Protein AF-0000000084498234 (afdb_homodimer)

Organism: NCBI:txid312540

InterPro domains:
  IPR001347 SIS domain [PF01380] (196-301)
  IPR001347 SIS domain [PS51464] (30-165)
  IPR001347 SIS domain [PS51464] (192-325)
  IPR035466 GlmS/AgaS, SIS domain 1 [cd05008] (46-161)
  IPR035490 GlmS/FrlB, SIS domain 2 [cd05009] (189-332)
  IPR046348 SIS domain superfamily [SSF53697] (14-330)

Nearest PDB structures (foldseek):
  2df8-assembly1_B  TM=8.958E-01  e=2.084E-19  Pyrococcus horikoshii OT3
  2cb0-assembly1_A  TM=8.891E-01  e=2.198E-19  Pyrococcus furiosus
  1j5x-assembly1_A  TM=8.408E-01  e=1.096E-17  Thermotoga maritima
  3knz-assembly2_C  TM=7.719E-01  e=2.445E-15  Salmonella enterica subsp. enterica serovar Typhimurium
  3knz-assembly3_F  TM=7.643E-01  e=2.082E-14  Salmonella enterica subsp. enterica serovar Typhimurium

Foldseek 3Di:
DDLDFFDDDQAPPFLLLVLLLCLLVLQVLLCVLLVPDDLVLFWPPEEEEEDFLLLLLLLLLQVLCVVDPHHYYRDYLQCLLPPDDAGQGEYEYEDAALQAQSSLNSQLVNVVRYQYEYEYQDPPASNCVRHPYYGHRVPHRQFPLCQSVSLSSNLSSNSSNCVSRVHDPPSVVLSVLLNVCSVVQQVLLLVVLLVLQLAQAEEEEDADLQLSVRQNLQSLLCLQAVHNYYRDYLVVCVVPVVVPFALNYEYEYEDLLPDCPSVVVVLVVCVVRNYFYEYENDDHPHYDYGPADPSSSSCNSNVNSNSSSNSNSNSNSNSHNSRRSCCVPVVVVVVVCVVQPNSND/DDLDFFDDDQAPPFLLLVLLLCLLVLQVLLCVLLVPDDLVQFWPPEEEEEDFLLLLLLLLLQVLCVVDDHHYYRDYLQCLLPPVDAGQGEYEYEDAALQAQSSLNSQLVNVVRYQYEYEYQDPPASNCVRHPYYGHRVPHRQFPLCQSVSLSSNLSSNSSNCVSRVHDPPSVVLSVLLNVCSVVLQVLLLVVLLVQQLAQAEEEEDADLQLSVRQNLQSLLCLQAVHRYYRDYLVVCVVPVVVPFALNYEYEYEDLLPDCPSVVVVQVVCVVRNYFYEYENDDHPHYDDGPADPSSSSCNSNVNSNSSSNSNSNSNSNSHNSRRSCVVPVVVVVVVCVVQPPSND

Solvent-accessible surface area (backbone atoms only — not comparable to full-atom values): 34703 Å² total; per-residue (Å²): 98,69,91,64,81,63,87,89,61,93,52,89,75,44,50,49,54,54,27,48,73,40,31,58,59,29,41,51,45,28,49,59,50,56,74,68,51,74,69,84,73,64,37,75,42,35,35,36,31,5,56,44,60,44,29,36,16,38,44,50,26,33,50,56,48,74,84,45,101,64,63,64,49,78,40,46,15,60,43,42,60,74,60,61,66,86,58,72,14,20,37,39,37,37,28,67,63,17,26,34,44,52,42,48,54,23,46,53,58,41,44,79,51,17,53,25,36,23,38,23,29,45,81,95,27,58,36,59,73,57,32,81,40,63,48,65,35,85,47,65,49,74,14,74,70,38,64,25,41,29,55,28,45,15,51,48,30,28,56,53,42,29,60,74,71,72,52,83,87,50,65,71,59,51,50,51,52,44,49,50,42,57,66,64,32,49,63,64,32,46,57,53,30,72,72,51,82,71,52,61,38,34,41,21,26,2,51,66,62,25,31,55,43,13,38,49,43,14,35,45,28,13,32,19,54,45,34,61,35,45,42,39,46,49,69,48,42,77,47,31,52,65,51,56,58,30,68,39,20,37,39,36,38,47,48,78,68,74,81,53,63,68,60,46,39,51,44,59,24,29,57,60,45,46,29,44,31,39,14,35,40,54,80,36,83,37,64,46,78,69,95,66,59,93,56,51,46,66,29,35,70,52,60,46,52,50,44,54,47,32,24,51,37,42,6,54,76,66,74,38,65,37,40,50,51,53,45,86,40,66,44,51,36,52,25,46,42,57,71,29,40,92,75,27,29,107,66,90,64,81,62,84,88,61,91,51,89,75,43,49,49,55,54,27,49,73,40,30,58,59,29,42,52,44,29,50,59,49,58,73,67,51,73,69,85,74,64,37,76,42,35,33,38,30,4,56,44,59,44,30,37,17,37,44,50,26,32,50,58,49,74,82,47,101,63,62,64,46,77,41,47,15,60,44,41,62,74,61,62,66,88,59,72,12,20,38,40,37,37,27,67,61,16,25,33,43,53,40,48,53,24,46,53,58,41,44,79,53,17,53,26,35,23,38,23,31,43,80,95,28,58,36,61,74,58,32,80,40,63,46,65,34,86,47,67,50,73,14,73,70,39,64,26,40,29,54,26,45,16,51,47,29,29,55,53,43,28,58,74,70,70,49,83,87,50,66,70,59,52,49,52,52,43,46,49,42,58,66,63,33,47,63,65,31,44,58,52,30,71,74,51,81,69,53,60,39,34,41,20,25,4,49,67,60,26,32,55,44,13,39,49,43,15,34,45,28,12,31,20,52,45,36,61,37,43,42,40,46,50,70,49,43,78,46,30,52,65,52,56,59,30,66,38,20,37,39,36,39,46,47,79,70,74,82,53,63,68,58,46,38,52,44,60,24,29,57,58,45,46,29,43,30,40,13,36,41,54,80,35,83,39,65,46,78,72,94,66,58,92,53,54,42,66,28,33,68,53,60,45,51,48,45,52,47,32,24,50,35,40,5,54,75,66,73,37,64,37,39,50,52,53,44,87,39,66,44,52,37,53,25,46,41,58,71,29,40,93,75,27,33

Structure (mmCIF, N/CA/C/O backbone):
data_AF-0000000084498234-model_v1
#
loop_
_entity.id
_entity.type
_entity.pdbx_description
1 polymer 'Glucosamine 6-phosphate synthase'
#
loop_
_atom_site.group_PDB
_atom_site.id
_atom_site.type_symbol
_atom_site.label_atom_id
_atom_site.label_alt_id
_atom_site.label_comp_id
_atom_site.label_asym_id
_atom_site.label_entity_id
_atom_site.label_seq_id
_atom_site.pdbx_PDB_ins_code
_atom_site.Cartn_x
_atom_site.Cartn_y
_atom_site.Cartn_z
_atom_site.occupancy
_atom_site.B_iso_or_equiv
_atom_site.auth_seq_id
_atom_site.auth_comp_id
_atom_site.auth_asym_id
_atom_site.auth_atom_id
_atom_site.pdbx_PDB_model_num
ATOM 1 N N . MET A 1 1 ? 12.984 17.656 0.35 1 56.62 1 MET A N 1
ATOM 2 C CA . MET A 1 1 ? 12.672 18.141 1.689 1 56.62 1 MET A CA 1
ATOM 3 C C . MET A 1 1 ? 13.125 19.594 1.858 1 56.62 1 MET A C 1
ATOM 5 O O . MET A 1 1 ? 12.898 20.422 0.98 1 56.62 1 MET A O 1
ATOM 9 N N . THR A 1 2 ? 13.93 20.031 2.857 1 65.75 2 THR A N 1
ATOM 10 C CA . THR A 1 2 ? 14.148 21.453 3.074 1 65.75 2 THR A CA 1
ATOM 11 C C . THR A 1 2 ? 15.594 21.828 2.77 1 65.75 2 THR A C 1
ATOM 13 O O . THR A 1 2 ? 16.5 21 2.896 1 65.75 2 THR A O 1
ATOM 16 N N . ASP A 1 3 ? 15.695 22.969 2.135 1 71.38 3 ASP A N 1
ATOM 17 C CA . ASP A 1 3 ? 17.016 23.578 1.988 1 71.38 3 ASP A CA 1
ATOM 18 C C . ASP A 1 3 ? 17.578 24.016 3.34 1 71.38 3 ASP A C 1
ATOM 20 O O . ASP A 1 3 ? 18.781 24.172 3.5 1 71.38 3 ASP A O 1
ATOM 24 N N . GLU A 1 4 ? 16.656 24.156 4.258 1 75.19 4 GLU A N 1
ATOM 25 C CA . GLU A 1 4 ? 17.031 24.562 5.602 1 75.19 4 GLU A CA 1
ATOM 26 C C . GLU A 1 4 ? 16.531 23.578 6.648 1 75.19 4 GLU A C 1
ATOM 28 O O . GLU A 1 4 ? 15.328 23.312 6.73 1 75.19 4 GLU A O 1
ATOM 33 N N . ILE A 1 5 ? 17.562 23.031 7.434 1 80.5 5 ILE A N 1
ATOM 34 C CA . ILE A 1 5 ? 17.219 22.109 8.516 1 80.5 5 ILE A CA 1
ATOM 35 C C . ILE A 1 5 ? 16.734 22.906 9.727 1 80.5 5 ILE A C 1
ATOM 37 O O . ILE A 1 5 ? 17.391 23.844 10.164 1 80.5 5 ILE A O 1
ATOM 41 N N . PRO A 1 6 ? 15.617 22.562 10.211 1 85.56 6 PRO A N 1
ATOM 42 C CA . PRO A 1 6 ? 15.109 23.25 11.406 1 85.56 6 PRO A CA 1
ATOM 43 C C . PRO A 1 6 ? 16.031 23.094 12.609 1 85.56 6 PRO A C 1
ATOM 45 O O . PRO A 1 6 ? 16.828 22.156 12.672 1 85.56 6 PRO A O 1
ATOM 48 N N . GLU A 1 7 ? 15.828 24.078 13.539 1 86.94 7 GLU A N 1
ATOM 49 C CA . GLU A 1 7 ? 16.531 23.953 14.812 1 86.94 7 GLU A CA 1
ATOM 50 C C . GLU A 1 7 ? 16.156 22.656 15.523 1 86.94 7 GLU A C 1
ATOM 52 O O . GLU A 1 7 ? 15 22.25 15.5 1 86.94 7 GLU A O 1
ATOM 57 N N . LYS A 1 8 ? 17.219 21.953 16.109 1 89.19 8 LYS A N 1
ATOM 58 C CA . LYS A 1 8 ? 16.984 20.672 16.781 1 89.19 8 LYS A CA 1
ATOM 59 C C . LYS A 1 8 ? 16.516 20.891 18.219 1 89.19 8 LYS A C 1
ATOM 61 O O . LYS A 1 8 ? 17.266 21.406 19.047 1 89.19 8 LYS A O 1
ATOM 66 N N . ARG A 1 9 ? 15.211 20.531 18.469 1 93.62 9 ARG A N 1
ATOM 67 C CA . ARG A 1 9 ? 14.703 20.469 19.828 1 93.62 9 ARG A CA 1
ATOM 68 C C . ARG A 1 9 ? 14.953 19.078 20.438 1 93.62 9 ARG A C 1
ATOM 70 O O . ARG A 1 9 ? 14.867 18.078 19.734 1 93.62 9 ARG A O 1
ATOM 77 N N . ASN A 1 10 ? 15.156 19.094 21.844 1 92.06 10 ASN A N 1
ATOM 78 C CA . ASN A 1 10 ? 15.609 17.844 22.438 1 92.06 10 ASN A CA 1
ATOM 79 C C . ASN A 1 10 ? 14.484 17.141 23.203 1 92.06 10 ASN A C 1
ATOM 81 O O . ASN A 1 10 ? 14.633 15.992 23.609 1 92.06 10 ASN A O 1
ATOM 85 N N . LYS A 1 11 ? 13.453 17.922 23.359 1 93.19 11 LYS A N 1
ATOM 86 C CA . LYS A 1 11 ? 12.328 17.328 24.078 1 93.19 11 LYS A CA 1
ATOM 87 C C . LYS A 1 11 ? 11.008 17.969 23.641 1 93.19 11 LYS A C 1
ATOM 89 O O . LYS A 1 11 ? 11 19 22.969 1 93.19 11 LYS A O 1
ATOM 94 N N . HIS A 1 12 ? 9.93 17.234 23.969 1 94.81 12 HIS A N 1
ATOM 95 C CA . HIS A 1 12 ? 8.594 17.781 23.781 1 94.81 12 HIS A CA 1
ATOM 96 C C . HIS A 1 12 ? 8.43 19.125 24.5 1 94.81 12 HIS A C 1
ATOM 98 O O . HIS A 1 12 ? 8.875 19.266 25.641 1 94.81 12 HIS A O 1
ATOM 104 N N . PRO A 1 13 ? 7.844 19.938 23.656 1 97.56 13 PRO A N 1
ATOM 105 C CA . PRO A 1 13 ? 7.195 19.844 22.344 1 97.56 13 PRO A CA 1
ATOM 106 C C . PRO A 1 13 ? 8.164 20.125 21.188 1 97.56 13 PRO A C 1
ATOM 108 O O . PRO A 1 13 ? 9.008 21.016 21.281 1 97.56 13 PRO A O 1
ATOM 111 N N . TYR A 1 14 ? 8.086 19.312 20.234 1 98 14 TYR A N 1
ATOM 112 C CA . TYR A 1 14 ? 8.805 19.516 18.984 1 98 14 TYR A CA 1
ATOM 113 C C . TYR A 1 14 ? 8.008 20.391 18.031 1 98 14 TYR A C 1
ATOM 115 O O . TYR A 1 14 ? 6.863 20.75 18.312 1 98 14 TYR A O 1
ATOM 123 N N . PHE A 1 15 ? 8.617 20.844 16.906 1 97.69 15 PHE A N 1
ATOM 124 C CA . PHE A 1 15 ? 7.953 21.703 15.93 1 97.69 15 PHE A CA 1
ATOM 125 C C . PHE A 1 15 ? 6.715 21 15.359 1 97.69 15 PHE A C 1
ATOM 127 O O . PHE A 1 15 ? 5.707 21.656 15.086 1 97.69 15 PHE A O 1
ATOM 134 N N . MET A 1 16 ? 6.785 19.688 15.195 1 98.31 16 MET A N 1
ATOM 135 C CA . MET A 1 16 ? 5.641 18.953 14.664 1 98.31 16 MET A CA 1
ATOM 136 C C . MET A 1 16 ? 4.406 19.172 15.539 1 98.31 16 MET A C 1
ATOM 138 O O . MET A 1 16 ? 3.305 19.375 15.031 1 98.31 16 MET A O 1
ATOM 142 N N . TYR A 1 17 ? 4.621 19.109 16.875 1 98.56 17 TYR A N 1
ATOM 143 C CA . TYR A 1 17 ? 3.543 19.375 17.828 1 98.56 17 TYR A CA 1
ATOM 144 C C . TYR A 1 17 ? 2.992 20.781 17.656 1 98.56 17 TYR A C 1
ATOM 146 O O . TYR A 1 17 ? 1.778 20.984 17.547 1 98.56 17 TYR A O 1
ATOM 154 N N . ASP A 1 18 ? 3.904 21.766 17.562 1 98.44 18 ASP A N 1
ATOM 155 C CA . ASP A 1 18 ? 3.508 23.156 17.375 1 98.44 18 ASP A CA 1
ATOM 156 C C . ASP A 1 18 ? 2.717 23.328 16.078 1 98.44 18 ASP A C 1
ATOM 158 O O . ASP A 1 18 ? 1.764 24.109 16.031 1 98.44 18 ASP A O 1
ATOM 162 N N . MET A 1 19 ? 3.154 22.594 15 1 98.5 19 MET A N 1
ATOM 163 C CA . MET A 1 19 ? 2.484 22.703 13.703 1 98.5 19 MET A CA 1
ATOM 164 C C . MET A 1 19 ? 1.09 22.094 13.766 1 98.5 19 MET A C 1
ATOM 166 O O . MET A 1 19 ? 0.147 22.625 13.18 1 98.5 19 MET A O 1
ATOM 170 N N . ILE A 1 20 ? 0.886 20.969 14.523 1 98.81 20 ILE A N 1
ATOM 171 C CA . ILE A 1 20 ? -0.436 20.375 14.695 1 98.81 20 ILE A CA 1
ATOM 172 C C . ILE A 1 20 ? -1.35 21.359 15.43 1 98.81 20 ILE A C 1
ATOM 174 O O . ILE A 1 20 ? -2.48 21.594 15 1 98.81 20 ILE A O 1
ATOM 178 N N . LYS A 1 21 ? -0.853 21.984 16.453 1 98.69 21 LYS A N 1
ATOM 179 C CA . LYS A 1 21 ? -1.632 22.938 17.25 1 98.69 21 LYS A CA 1
ATOM 180 C C . LYS A 1 21 ? -1.962 24.188 16.422 1 98.69 21 LYS A C 1
ATOM 182 O O . LYS A 1 21 ? -2.965 24.859 16.688 1 98.69 21 LYS A O 1
ATOM 187 N N . ASP A 1 22 ? -1.121 24.5 15.383 1 98.75 22 ASP A N 1
ATOM 188 C CA . ASP A 1 22 ? -1.254 25.719 14.578 1 98.75 22 ASP A CA 1
ATOM 189 C C . ASP A 1 22 ? -2.125 25.469 13.352 1 98.75 22 ASP A C 1
ATOM 191 O O . ASP A 1 22 ? -2.277 26.344 12.5 1 98.75 22 ASP A O 1
ATOM 195 N N . ILE A 1 23 ? -2.734 24.25 13.227 1 98.88 23 ILE A N 1
ATOM 196 C CA . ILE A 1 23 ? -3.572 23.875 12.094 1 98.88 23 ILE A CA 1
ATOM 197 C C . ILE A 1 23 ? -4.699 24.891 11.93 1 98.88 23 ILE A C 1
ATOM 199 O O . ILE A 1 23 ? -4.977 25.359 10.82 1 98.88 23 ILE A O 1
ATOM 203 N N . PRO A 1 24 ? -5.371 25.391 13.008 1 98.75 24 PRO A N 1
ATOM 204 C CA . PRO A 1 24 ? -6.441 26.375 12.836 1 98.75 24 PRO A CA 1
ATOM 205 C C . PRO A 1 24 ? -5.969 27.641 12.141 1 98.75 24 PRO A C 1
ATOM 207 O O . PRO A 1 24 ? -6.652 28.156 11.25 1 98.75 24 PRO A O 1
ATOM 210 N N . ASN A 1 25 ? -4.754 28.094 12.477 1 98.56 25 ASN A N 1
ATOM 211 C CA . ASN A 1 25 ? -4.211 29.297 11.852 1 98.56 25 ASN A CA 1
ATOM 212 C C . ASN A 1 25 ? -3.906 29.062 10.375 1 98.56 25 ASN A C 1
ATOM 214 O O . ASN A 1 25 ? -4.172 29.922 9.531 1 98.56 25 ASN A O 1
ATOM 218 N N . GLY A 1 26 ? -3.268 27.906 10.055 1 98.69 26 GLY A N 1
ATOM 219 C CA . GLY A 1 26 ? -3.023 27.547 8.664 1 98.69 26 GLY A CA 1
ATOM 220 C C . GLY A 1 26 ? -4.289 27.516 7.828 1 98.69 26 GLY A C 1
ATOM 221 O O . GLY A 1 26 ? -4.316 28.031 6.711 1 98.69 26 GLY A O 1
ATOM 222 N N . LEU A 1 27 ? -5.355 26.953 8.414 1 98.88 27 LEU A N 1
ATOM 223 C CA . LEU A 1 27 ? -6.629 26.844 7.715 1 98.88 27 LEU A CA 1
ATOM 224 C C . LEU A 1 27 ? -7.25 28.219 7.48 1 98.88 27 LEU A C 1
ATOM 226 O O . LEU A 1 27 ? -7.844 28.453 6.426 1 98.88 27 LEU A O 1
ATOM 230 N N . ASN A 1 28 ? -7.133 29.125 8.484 1 98.44 28 ASN A N 1
ATOM 231 C CA . ASN A 1 28 ? -7.617 30.484 8.305 1 98.44 28 ASN A CA 1
ATOM 232 C C . ASN A 1 28 ? -6.914 31.188 7.145 1 98.44 28 ASN A C 1
ATOM 234 O O . ASN A 1 28 ? -7.559 31.844 6.328 1 98.44 28 ASN A O 1
ATOM 238 N N . GLU A 1 29 ? -5.578 31.031 7.035 1 98.56 29 GLU A N 1
ATOM 239 C CA . GLU A 1 29 ? -4.805 31.609 5.934 1 98.56 29 GLU A CA 1
ATOM 240 C C . GLU A 1 29 ? -5.219 31 4.598 1 98.56 29 GLU A C 1
ATOM 242 O O . GLU A 1 29 ? -5.316 31.703 3.59 1 98.56 29 GLU A O 1
ATOM 247 N N . THR A 1 30 ? -5.523 29.641 4.621 1 98.88 30 THR A N 1
ATOM 248 C CA . THR A 1 30 ? -5.938 28.938 3.414 1 98.88 30 THR A CA 1
ATOM 249 C C . THR A 1 30 ? -7.27 29.469 2.904 1 98.88 30 THR A C 1
ATOM 251 O O . THR A 1 30 ? -7.418 29.766 1.714 1 98.88 30 THR A O 1
ATOM 254 N N . VAL A 1 31 ? -8.203 29.656 3.826 1 98.69 31 VAL A N 1
ATOM 255 C CA . VAL A 1 31 ? -9.523 30.156 3.465 1 98.69 31 VAL A CA 1
ATOM 256 C C . VAL A 1 31 ? -9.398 31.562 2.871 1 98.69 31 VAL A C 1
ATOM 258 O O . VAL A 1 31 ? -10.008 31.859 1.84 1 98.69 31 VAL A O 1
ATOM 261 N N . ARG A 1 32 ? -8.602 32.375 3.5 1 98.31 32 ARG A N 1
ATOM 262 C CA . ARG A 1 32 ? -8.398 33.75 3.033 1 98.31 32 ARG A CA 1
ATOM 263 C C . ARG A 1 32 ? -7.879 33.75 1.6 1 98.31 32 ARG A C 1
ATOM 265 O O . ARG A 1 32 ? -8.383 34.5 0.759 1 98.31 32 ARG A O 1
ATOM 272 N N . GLU A 1 33 ? -6.848 32.938 1.256 1 98.38 33 GLU A N 1
ATOM 273 C CA . GLU A 1 33 ? -6.246 32.906 -0.074 1 98.38 33 GLU A CA 1
ATOM 274 C C . GLU A 1 33 ? -7.191 32.281 -1.095 1 98.38 33 GLU A C 1
ATOM 276 O O . GLU A 1 33 ? -7.312 32.781 -2.219 1 98.38 33 GLU A O 1
ATOM 281 N N . MET A 1 34 ? -7.984 31.219 -0.673 1 98.62 34 MET A N 1
ATOM 282 C CA . MET A 1 34 ? -8.797 30.469 -1.625 1 98.62 34 MET A CA 1
ATOM 283 C C . MET A 1 34 ? -10.094 31.203 -1.931 1 98.62 34 MET A C 1
ATOM 285 O O . MET A 1 34 ? -10.672 31.031 -3.008 1 98.62 34 MET A O 1
ATOM 289 N N . GLU A 1 35 ? -10.562 32.031 -1.004 1 97.69 35 GLU A N 1
ATOM 290 C CA . GLU A 1 35 ? -11.766 32.812 -1.263 1 97.69 35 GLU A CA 1
ATOM 291 C C . GLU A 1 35 ? -11.484 33.938 -2.262 1 97.69 35 GLU A C 1
ATOM 293 O O . GLU A 1 35 ? -12.406 34.469 -2.898 1 97.69 35 GLU A O 1
ATOM 298 N N . LYS A 1 36 ? -10.188 34.312 -2.438 1 96.56 36 LYS A N 1
ATOM 299 C CA . LYS A 1 36 ? -9.789 35.344 -3.385 1 96.56 36 LYS A CA 1
ATOM 300 C C . LYS A 1 36 ? -9.453 34.75 -4.746 1 96.56 36 LYS A C 1
ATOM 302 O O . LYS A 1 36 ? -9.344 35.469 -5.738 1 96.56 36 LYS A O 1
ATOM 307 N N . PHE A 1 37 ? -9.289 33.438 -4.797 1 97.56 37 PHE A N 1
ATOM 308 C CA . PHE A 1 37 ? -8.859 32.75 -6.004 1 97.56 37 PHE A CA 1
ATOM 309 C C . PHE A 1 37 ? -9.922 32.844 -7.09 1 97.56 37 PHE A C 1
ATOM 311 O O . PHE A 1 37 ? -11.117 32.719 -6.809 1 97.56 37 PHE A O 1
ATOM 318 N N . ASP A 1 38 ? -9.508 33.188 -8.406 1 97.31 38 ASP A N 1
ATOM 319 C CA . ASP A 1 38 ? -10.414 33.188 -9.547 1 97.31 38 ASP A CA 1
ATOM 320 C C . ASP A 1 38 ? -10.617 31.781 -10.102 1 97.31 38 ASP A C 1
ATOM 322 O O . ASP A 1 38 ? -9.773 31.266 -10.844 1 97.31 38 ASP A O 1
ATOM 326 N N . TYR A 1 39 ? -11.766 31.141 -9.781 1 98 39 TYR A N 1
ATOM 327 C CA . TYR A 1 39 ? -12.023 29.75 -10.125 1 98 39 TYR A CA 1
ATOM 328 C C . TYR A 1 39 ? -12.453 29.625 -11.586 1 98 39 TYR A C 1
ATOM 330 O O . TYR A 1 39 ? -12.531 28.516 -12.125 1 98 39 TYR A O 1
ATOM 338 N N . ASP A 1 40 ? -12.703 30.766 -12.32 1 96.62 40 ASP A N 1
ATOM 339 C CA . ASP A 1 40 ? -13.078 30.734 -13.727 1 96.62 40 ASP A CA 1
ATOM 340 C C . ASP A 1 40 ? -11.93 30.203 -14.586 1 96.62 40 ASP A C 1
ATOM 342 O O . ASP A 1 40 ? -12.148 29.75 -15.711 1 96.62 40 ASP A O 1
ATOM 346 N N . ILE A 1 41 ? -10.719 30.203 -14.023 1 95.5 41 ILE A N 1
ATOM 347 C CA . ILE A 1 41 ? -9.539 29.797 -14.781 1 95.5 41 ILE A CA 1
ATOM 348 C C . ILE A 1 41 ? -9.453 28.266 -14.828 1 95.5 41 ILE A C 1
ATOM 350 O O . ILE A 1 41 ? -8.68 27.703 -15.609 1 95.5 41 ILE A O 1
ATOM 354 N N . ILE A 1 42 ? -10.203 27.594 -13.922 1 97 42 ILE A N 1
ATOM 355 C CA . ILE A 1 42 ? -10.141 26.141 -13.844 1 97 42 ILE A CA 1
ATOM 356 C C . ILE A 1 42 ? -10.945 25.516 -14.984 1 97 42 ILE A C 1
ATOM 358 O O . ILE A 1 42 ? -12.148 25.75 -15.094 1 97 42 ILE A O 1
ATOM 362 N N . LYS A 1 43 ? -10.281 24.812 -15.812 1 95.5 43 LYS A N 1
ATOM 363 C CA . LYS A 1 43 ? -10.898 24.203 -16.984 1 95.5 43 LYS A CA 1
ATOM 364 C C . LYS A 1 43 ? -10.742 22.688 -16.953 1 95.5 43 LYS A C 1
ATOM 366 O O . LYS A 1 43 ? -9.773 22.172 -16.375 1 95.5 43 LYS A O 1
ATOM 371 N N . SER A 1 44 ? -11.703 22 -17.594 1 96.69 44 SER A N 1
ATOM 372 C CA . SER A 1 44 ? -11.656 20.547 -17.766 1 96.69 44 SER A CA 1
ATOM 373 C C . SER A 1 44 ? -10.672 20.141 -18.859 1 96.69 44 SER A C 1
ATOM 375 O O . SER A 1 44 ? -10.578 20.812 -19.891 1 96.69 44 SER A O 1
ATOM 377 N N . PRO A 1 45 ? -9.992 19.078 -18.625 1 97.06 45 PRO A N 1
ATOM 378 C CA . PRO A 1 45 ? -9.938 18.234 -17.422 1 97.06 45 PRO A CA 1
ATOM 379 C C . PRO A 1 45 ? -9.109 18.859 -16.297 1 97.06 45 PRO A C 1
ATOM 381 O O . PRO A 1 45 ? -8.266 19.719 -16.547 1 97.06 45 PRO A O 1
ATOM 384 N N . LEU A 1 46 ? -9.438 18.531 -15.094 1 98.38 46 LEU A N 1
ATOM 385 C CA . LEU A 1 46 ? -8.727 19 -13.906 1 98.38 46 LEU A CA 1
ATOM 386 C C . LEU A 1 46 ? -7.785 17.906 -13.391 1 98.38 46 LEU A C 1
ATOM 388 O O . LEU A 1 46 ? -8.219 16.781 -13.117 1 98.38 46 LEU A O 1
ATOM 392 N N . VAL A 1 47 ? -6.473 18.234 -13.312 1 98.38 47 VAL A N 1
ATOM 393 C CA . VAL A 1 47 ? -5.477 17.281 -12.812 1 98.38 47 VAL A CA 1
ATOM 394 C C . VAL A 1 47 ? -4.781 17.875 -11.586 1 98.38 47 VAL A C 1
ATOM 396 O O . VAL A 1 47 ? -4.32 19.016 -11.609 1 98.38 47 VAL A O 1
ATOM 399 N N . PHE A 1 48 ? -4.809 17.188 -10.516 1 98.62 48 PHE A N 1
ATOM 400 C CA . PHE A 1 48 ? -3.988 17.5 -9.352 1 98.62 48 PHE A CA 1
ATOM 401 C C . PHE A 1 48 ? -2.693 16.703 -9.375 1 98.62 48 PHE A C 1
ATOM 403 O O . PHE A 1 48 ? -2.693 15.516 -9.727 1 98.62 48 PHE A O 1
ATOM 410 N N . THR A 1 49 ? -1.564 17.391 -8.992 1 98.5 49 THR A N 1
ATOM 411 C CA . THR A 1 49 ? -0.301 16.656 -8.977 1 98.5 49 THR A CA 1
ATOM 412 C C . THR A 1 49 ? 0.583 17.125 -7.828 1 98.5 49 THR A C 1
ATOM 414 O O . THR A 1 49 ? 0.492 18.281 -7.398 1 98.5 49 THR A O 1
ATOM 417 N N . GLY A 1 50 ? 1.411 16.344 -7.367 1 97.75 50 GLY A N 1
ATOM 418 C CA . GLY A 1 50 ? 2.35 16.516 -6.27 1 97.75 50 GLY A CA 1
ATOM 419 C C . GLY A 1 50 ? 3.023 15.219 -5.852 1 97.75 50 GLY A C 1
ATOM 420 O O . GLY A 1 50 ? 2.898 14.195 -6.531 1 97.75 50 GLY A O 1
ATOM 421 N N . ASN A 1 51 ? 3.754 15.289 -4.758 1 95.88 51 ASN A N 1
ATOM 422 C CA . ASN A 1 51 ? 4.422 14.117 -4.203 1 95.88 51 ASN A CA 1
ATOM 423 C C . ASN A 1 51 ? 4.199 14 -2.699 1 95.88 51 ASN A C 1
ATOM 425 O O . ASN A 1 51 ? 4.02 15.016 -2.016 1 95.88 51 ASN A O 1
ATOM 429 N N . GLY A 1 52 ? 4.258 12.781 -2.184 1 96.19 52 GLY A N 1
ATOM 430 C CA . GLY A 1 52 ? 4.172 12.57 -0.747 1 96.19 52 GLY A CA 1
ATOM 431 C C . GLY A 1 52 ? 2.924 13.18 -0.132 1 96.19 52 GLY A C 1
ATOM 432 O O . GLY A 1 52 ? 1.81 12.922 -0.593 1 96.19 52 GLY A O 1
ATOM 433 N N . THR A 1 53 ? 3.174 13.992 0.899 1 97.56 53 THR A N 1
ATOM 434 C CA . THR A 1 53 ? 2.092 14.609 1.657 1 97.56 53 THR A CA 1
ATOM 435 C C . THR A 1 53 ? 1.266 15.531 0.766 1 97.56 53 THR A C 1
ATOM 437 O O . THR A 1 53 ? 0.042 15.609 0.903 1 97.56 53 THR A O 1
ATOM 440 N N . ALA A 1 54 ? 1.925 16.25 -0.206 1 98.12 54 ALA A N 1
ATOM 441 C CA . ALA A 1 54 ? 1.203 17.109 -1.139 1 98.12 54 ALA A CA 1
ATOM 442 C C . ALA A 1 54 ? 0.241 16.297 -2.002 1 98.12 54 ALA A C 1
ATOM 444 O O . ALA A 1 54 ? -0.931 16.656 -2.143 1 98.12 54 ALA A O 1
ATOM 445 N N . TYR A 1 55 ? 0.729 15.156 -2.523 1 98.56 55 TYR A N 1
ATOM 446 C CA . TYR A 1 55 ? -0.1 14.281 -3.338 1 98.56 55 TYR A CA 1
ATOM 447 C C . TYR A 1 55 ? -1.264 13.719 -2.525 1 98.56 55 TYR A C 1
ATOM 449 O O . TYR A 1 55 ? -2.41 13.742 -2.98 1 98.56 55 TYR A O 1
ATOM 457 N N . HIS A 1 56 ? -1.018 13.281 -1.286 1 98.75 56 HIS A N 1
ATOM 458 C CA . HIS A 1 56 ? -2.064 12.711 -0.443 1 98.75 56 HIS A CA 1
ATOM 459 C C . HIS A 1 56 ? -3.113 13.758 -0.086 1 98.75 56 HIS A C 1
ATOM 461 O O . HIS A 1 56 ? -4.305 13.453 -0.024 1 98.75 56 HIS A O 1
ATOM 467 N N . SER A 1 57 ? -2.68 15.016 0.144 1 98.88 57 SER A N 1
ATOM 468 C CA . SER A 1 57 ? -3.617 16.078 0.486 1 98.88 57 SER A CA 1
ATOM 469 C C . SER A 1 57 ? -4.5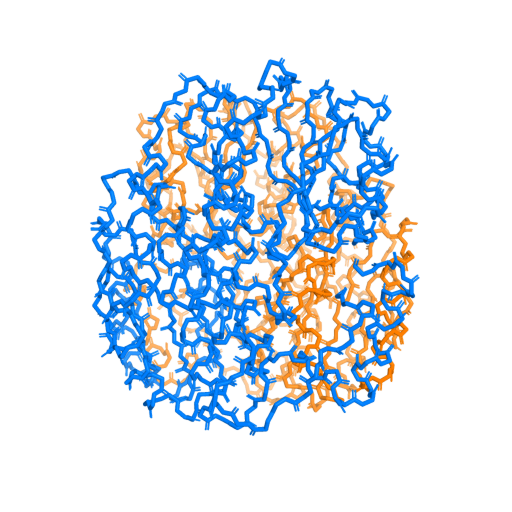59 16.391 -0.675 1 98.88 57 SER A C 1
ATOM 471 O O . SER A 1 57 ? -5.758 16.594 -0.472 1 98.88 57 SER A O 1
ATOM 473 N N . GLU A 1 58 ? -3.986 16.391 -1.927 1 98.81 58 GLU A N 1
ATOM 474 C CA . GLU A 1 58 ? -4.797 16.625 -3.121 1 98.81 58 GLU A CA 1
ATOM 475 C C . GLU A 1 58 ? -5.805 15.492 -3.322 1 98.81 58 GLU A C 1
ATOM 477 O O . GLU A 1 58 ? -6.957 15.734 -3.674 1 98.81 58 GLU A O 1
ATOM 482 N N . TYR A 1 59 ? -5.32 14.227 -3.031 1 98.81 59 TYR A N 1
ATOM 483 C CA . TYR A 1 59 ? -6.164 13.047 -3.162 1 98.81 59 TYR A CA 1
ATOM 484 C C . TYR A 1 59 ? -7.336 13.102 -2.189 1 98.81 59 TYR A C 1
ATOM 486 O O . TYR A 1 59 ? -8.5 13.039 -2.602 1 98.81 59 TYR A O 1
ATOM 494 N N . ILE A 1 60 ? -7.094 13.398 -0.961 1 98.81 60 ILE A N 1
ATOM 495 C CA . ILE A 1 60 ? -8.094 13.422 0.101 1 98.81 60 ILE A CA 1
ATOM 496 C C . ILE A 1 60 ? -9.016 14.625 -0.087 1 98.81 60 ILE A C 1
ATOM 498 O O . ILE A 1 60 ? -10.227 14.523 0.125 1 98.81 60 ILE A O 1
ATOM 502 N N . GLY A 1 61 ? -8.5 15.75 -0.583 1 98.81 61 GLY A N 1
ATOM 503 C CA . GLY A 1 61 ? -9.273 16.969 -0.736 1 98.81 61 GLY A CA 1
ATOM 504 C C . GLY A 1 61 ? -10.203 16.938 -1.933 1 98.81 61 GLY A C 1
ATOM 505 O O . GLY A 1 61 ? -11.219 17.641 -1.954 1 98.81 61 GLY A O 1
ATOM 506 N N . SER A 1 62 ? -9.906 16.078 -2.938 1 98.75 62 SER A N 1
ATOM 507 C CA . SER A 1 62 ? -10.656 16.188 -4.188 1 98.75 62 SER A CA 1
ATOM 508 C C . SER A 1 62 ? -11.492 14.953 -4.449 1 98.75 62 SER A C 1
ATOM 510 O O . SER A 1 62 ? -12.375 14.961 -5.316 1 98.75 62 SER A O 1
ATOM 512 N N . GLN A 1 63 ? -11.336 13.883 -3.637 1 98 63 GLN A N 1
ATOM 513 C CA . GLN A 1 63 ? -11.859 12.57 -3.988 1 98 63 GLN A CA 1
ATOM 514 C C . GLN A 1 63 ? -13.383 12.562 -3.979 1 98 63 GLN A C 1
ATOM 516 O O . GLN A 1 63 ? -14.008 11.656 -4.531 1 98 63 GLN A O 1
ATOM 521 N N . PHE A 1 64 ? -14.086 13.547 -3.316 1 97.69 64 PHE A N 1
ATOM 522 C CA . PHE A 1 64 ? -15.547 13.594 -3.381 1 97.69 64 PHE A CA 1
ATOM 523 C C . PHE A 1 64 ? -16.016 13.789 -4.816 1 97.69 64 PHE A C 1
ATOM 525 O O . PHE A 1 64 ? -17.188 13.547 -5.133 1 97.69 64 PHE A O 1
ATOM 532 N N . LEU A 1 65 ? -15.109 14.258 -5.738 1 97.62 65 LEU A N 1
ATOM 533 C CA . LEU A 1 65 ? -15.43 14.422 -7.152 1 97.62 65 LEU A CA 1
ATOM 534 C C . LEU A 1 65 ? -15.711 13.07 -7.801 1 97.62 65 LEU A C 1
ATOM 536 O O . LEU A 1 65 ? -16.344 13.008 -8.859 1 97.62 65 LEU A O 1
ATOM 540 N N . ASN A 1 66 ? -15.227 11.906 -7.203 1 93.12 66 ASN A N 1
ATOM 541 C CA . ASN A 1 66 ? -15.414 10.57 -7.77 1 93.12 66 ASN A CA 1
ATOM 542 C C . ASN A 1 66 ? -16.891 10.219 -7.898 1 93.12 66 ASN A C 1
ATOM 544 O O . ASN A 1 66 ? -17.266 9.375 -8.711 1 93.12 66 ASN A O 1
ATOM 548 N N . LYS A 1 67 ? -17.766 10.852 -7.098 1 91.75 67 LYS A N 1
ATOM 549 C CA . LYS A 1 67 ? -19.203 10.562 -7.105 1 91.75 67 LYS A CA 1
ATOM 550 C C . LYS A 1 67 ? -19.906 11.328 -8.211 1 91.75 67 LYS A C 1
ATOM 552 O O . LYS A 1 67 ? -21.109 11.133 -8.445 1 91.75 67 LYS A O 1
ATOM 557 N N . LEU A 1 68 ? -19.125 12.211 -8.859 1 93.88 68 LEU A N 1
ATOM 558 C CA . LEU A 1 68 ? -19.703 13.102 -9.852 1 93.88 68 LEU A CA 1
ATOM 559 C C . LEU A 1 68 ? -19.188 12.781 -11.25 1 93.88 68 LEU A C 1
ATOM 561 O O . LEU A 1 68 ? -18.188 12.086 -11.398 1 93.88 68 LEU A O 1
ATOM 565 N N . ASP A 1 69 ? -19.953 13.125 -12.234 1 91.5 69 ASP A N 1
ATOM 566 C CA . ASP A 1 69 ? -19.547 12.938 -13.617 1 91.5 69 ASP A CA 1
ATOM 567 C C . ASP A 1 69 ? -18.688 14.102 -14.109 1 91.5 69 ASP A C 1
ATOM 569 O O . ASP A 1 69 ? -19.109 14.891 -14.953 1 91.5 69 ASP A O 1
ATOM 573 N N . VAL A 1 70 ? -17.484 14.25 -13.508 1 96.06 70 VAL A N 1
ATOM 574 C CA . VAL A 1 70 ? -16.531 15.289 -13.906 1 96.06 70 VAL A CA 1
ATOM 575 C C . VAL A 1 70 ? -15.188 14.656 -14.266 1 96.06 70 VAL A C 1
ATOM 577 O O . VAL A 1 70 ? -14.82 13.617 -13.719 1 96.06 70 VAL A O 1
ATOM 580 N N . ASN A 1 71 ? -14.5 15.289 -15.234 1 95.81 71 ASN A N 1
ATOM 581 C CA . ASN A 1 71 ? -13.211 14.797 -15.711 1 95.81 71 ASN A CA 1
ATOM 582 C C . ASN A 1 71 ? -12.062 15.328 -14.859 1 95.81 71 ASN A C 1
ATOM 584 O O . ASN A 1 71 ? -11.602 16.453 -15.07 1 95.81 71 ASN A O 1
ATOM 588 N N . TYR A 1 72 ? -11.656 14.555 -13.914 1 97 72 TYR A N 1
ATOM 589 C CA . TYR A 1 72 ? -10.531 14.953 -13.07 1 97 72 TYR A CA 1
ATOM 590 C C . TYR A 1 72 ? -9.656 13.758 -12.727 1 97 72 TYR A C 1
ATOM 592 O O . TYR A 1 72 ? -10.094 12.609 -12.82 1 97 72 TYR A O 1
ATOM 600 N N . ARG A 1 73 ? -8.414 14.039 -12.469 1 97.12 73 ARG A N 1
ATOM 601 C CA . ARG A 1 73 ? -7.461 13.023 -12.039 1 97.12 73 ARG A CA 1
ATOM 602 C C . ARG A 1 73 ? -6.527 13.57 -10.961 1 97.12 73 ARG A C 1
ATOM 604 O O . ARG A 1 73 ? -6.305 14.773 -10.883 1 97.12 73 ARG A O 1
ATOM 611 N N . VAL A 1 74 ? -6.133 12.719 -10.07 1 98.12 74 VAL A N 1
ATOM 612 C CA . VAL A 1 74 ? -5.035 12.984 -9.148 1 98.12 74 VAL A CA 1
ATOM 613 C C . VAL A 1 74 ? -3.859 12.07 -9.461 1 98.12 74 VAL A C 1
ATOM 615 O O . VAL A 1 74 ? -3.969 10.844 -9.336 1 98.12 74 VAL A O 1
ATOM 618 N N . ILE A 1 75 ? -2.703 12.695 -9.977 1 97.5 75 ILE A N 1
ATOM 619 C CA . ILE A 1 75 ? -1.579 11.922 -10.484 1 97.5 75 ILE A CA 1
ATOM 620 C C . ILE A 1 75 ? -0.288 12.375 -9.805 1 97.5 75 ILE A C 1
ATOM 622 O O . ILE A 1 75 ? -0.014 13.57 -9.711 1 97.5 75 ILE A O 1
ATOM 626 N N . GLN A 1 76 ? 0.47 11.406 -9.258 1 97.81 76 GLN A N 1
ATOM 627 C CA . GLN A 1 76 ? 1.79 11.758 -8.742 1 97.81 76 GLN A CA 1
ATOM 628 C C . GLN A 1 76 ? 2.645 12.414 -9.82 1 97.81 76 GLN A C 1
ATOM 630 O O . GLN A 1 76 ? 2.592 12.023 -10.984 1 97.81 76 GLN A O 1
ATOM 635 N N . ALA A 1 77 ? 3.527 13.367 -9.391 1 97.25 77 ALA A N 1
ATOM 636 C CA . ALA A 1 77 ? 4.219 14.258 -10.32 1 97.25 77 ALA A CA 1
ATOM 637 C C . ALA A 1 77 ? 5.098 13.477 -11.281 1 97.25 77 ALA A C 1
ATOM 639 O O . ALA A 1 77 ? 5.129 13.766 -12.484 1 97.25 77 ALA A O 1
ATOM 640 N N . TYR A 1 78 ? 5.797 12.469 -10.75 1 95.94 78 TYR A N 1
ATOM 641 C CA . TYR A 1 78 ? 6.676 11.664 -11.594 1 95.94 78 TYR A CA 1
ATOM 642 C C . TYR A 1 78 ? 5.875 10.875 -12.617 1 95.94 78 TYR A C 1
ATOM 644 O O . TYR A 1 78 ? 6.285 10.742 -13.773 1 95.94 78 TYR A O 1
ATOM 652 N N . GLU A 1 79 ? 4.676 10.32 -12.258 1 96.44 79 GLU A N 1
ATOM 653 C CA . GLU A 1 79 ? 3.785 9.602 -13.164 1 96.44 79 GLU A CA 1
ATOM 654 C C . GLU A 1 79 ? 3.197 10.531 -14.219 1 96.44 79 GLU A C 1
ATOM 656 O O . GLU A 1 79 ? 3.045 10.148 -15.375 1 96.44 79 GLU A O 1
ATOM 661 N N . LEU A 1 80 ? 2.857 11.805 -13.82 1 96.62 80 LEU A N 1
ATOM 662 C CA . LEU A 1 80 ? 2.295 12.781 -14.742 1 96.62 80 LEU A CA 1
ATOM 663 C C . LEU A 1 80 ? 3.293 13.125 -15.836 1 96.62 80 LEU A C 1
ATOM 665 O O . LEU A 1 80 ? 2.932 13.188 -17.016 1 96.62 80 LEU A O 1
ATOM 669 N N . LEU A 1 81 ? 4.531 13.305 -15.438 1 95.12 81 LEU A N 1
ATOM 670 C CA . LEU A 1 81 ? 5.586 13.695 -16.359 1 95.12 81 LEU A CA 1
ATOM 671 C C . LEU A 1 81 ? 5.906 12.57 -17.344 1 95.12 81 LEU A C 1
ATOM 673 O O . LEU A 1 81 ? 6.105 12.812 -18.531 1 95.12 81 LEU A O 1
ATOM 677 N N . ASN A 1 82 ? 5.805 11.305 -16.781 1 93.62 82 ASN A N 1
ATOM 678 C CA . ASN A 1 82 ? 6.477 10.258 -17.547 1 93.62 82 ASN A CA 1
ATOM 679 C C . ASN A 1 82 ? 5.477 9.273 -18.156 1 93.62 82 ASN A C 1
ATOM 681 O O . ASN A 1 82 ? 5.793 8.578 -19.125 1 93.62 82 ASN A O 1
ATOM 685 N N . TYR A 1 83 ? 4.203 9.25 -17.594 1 91.69 83 TYR A N 1
ATOM 686 C CA . TYR A 1 83 ? 3.391 8.094 -17.984 1 91.69 83 TYR A CA 1
ATOM 687 C C . TYR A 1 83 ? 1.946 8.508 -18.234 1 91.69 83 TYR A C 1
ATOM 689 O O . TYR A 1 83 ? 1.13 7.695 -18.672 1 91.69 83 TYR A O 1
ATOM 697 N N . SER A 1 84 ? 1.396 9.648 -17.875 1 85.69 84 SER A N 1
ATOM 698 C CA . SER A 1 84 ? -0.025 9.984 -17.891 1 85.69 84 SER A CA 1
ATOM 699 C C . SER A 1 84 ? -0.441 10.617 -19.203 1 85.69 84 SER A C 1
ATOM 701 O O . SER A 1 84 ? -1.634 10.719 -19.5 1 85.69 84 SER A O 1
ATOM 703 N N . GLY A 1 85 ? 0.357 10.906 -20.062 1 80.44 85 GLY A N 1
ATOM 704 C CA . GLY A 1 85 ? -0.01 11.656 -21.266 1 80.44 85 GLY A CA 1
ATOM 705 C C . GLY A 1 85 ? -0.275 13.125 -20.984 1 80.44 85 GLY A C 1
ATOM 706 O O . GLY A 1 85 ? -0.029 13.609 -19.875 1 80.44 85 GLY A O 1
ATOM 707 N N . LEU A 1 86 ? -0.871 13.75 -21.984 1 77.5 86 LEU A N 1
ATOM 708 C CA . LEU A 1 86 ? -1.06 15.195 -21.906 1 77.5 86 LEU A CA 1
ATOM 709 C C . LEU A 1 86 ? -2.439 15.539 -21.359 1 77.5 86 LEU A C 1
ATOM 711 O O . LEU A 1 86 ? -3.387 14.766 -21.516 1 77.5 86 LEU A O 1
ATOM 715 N N . SER A 1 87 ? -2.48 16.484 -20.5 1 83.62 87 SER A N 1
ATOM 716 C CA . SER A 1 87 ? -3.736 17.094 -20.078 1 83.62 87 SER A CA 1
ATOM 717 C C . SER A 1 87 ? -3.893 18.5 -20.672 1 83.62 87 SER A C 1
ATOM 719 O O . SER A 1 87 ? -2.93 19.266 -20.734 1 83.62 87 SER A O 1
ATOM 721 N N . LYS A 1 88 ? -5.141 18.875 -21.375 1 88.56 88 LYS A N 1
ATOM 722 C CA . LYS A 1 88 ? -5.355 20.172 -22.031 1 88.56 88 LYS A CA 1
ATOM 723 C C . LYS A 1 88 ? -6.188 21.094 -21.156 1 88.56 88 LYS A C 1
ATOM 725 O O . LYS A 1 88 ? -6.457 22.234 -21.531 1 88.56 88 LYS A O 1
ATOM 730 N N . GLY A 1 89 ? -6.484 20.781 -19.875 1 96.44 89 GLY A N 1
ATOM 731 C CA . GLY A 1 89 ? -7.289 21.609 -18.984 1 96.44 89 GLY A CA 1
ATOM 732 C C . GLY A 1 89 ? -6.469 22.344 -17.953 1 96.44 89 GLY A C 1
ATOM 733 O O . GLY A 1 89 ? -5.633 23.188 -18.297 1 96.44 89 GLY A O 1
ATOM 734 N N . THR A 1 90 ? -6.668 22.062 -16.828 1 98.44 90 THR A N 1
ATOM 735 C CA . THR A 1 90 ? -5.949 22.719 -15.742 1 98.44 90 THR A CA 1
ATOM 736 C C . THR A 1 90 ? -5.184 21.703 -14.906 1 98.44 90 THR A C 1
ATOM 738 O O . THR A 1 90 ? -5.711 20.641 -14.586 1 98.44 90 THR A O 1
ATOM 741 N N . VAL A 1 91 ? -3.928 22.016 -14.617 1 98.62 91 VAL A N 1
ATOM 742 C CA . VAL A 1 91 ? -3.096 21.188 -13.75 1 98.62 91 VAL A CA 1
ATOM 743 C C . VAL A 1 91 ? -2.738 21.953 -12.484 1 98.62 91 VAL A C 1
ATOM 745 O O . VAL A 1 91 ? -2.148 23.031 -12.547 1 98.62 91 VAL A O 1
ATOM 748 N N . ILE A 1 92 ? -3.129 21.469 -11.375 1 98.75 92 ILE A N 1
ATOM 749 C CA . ILE A 1 92 ? -2.826 22.031 -10.07 1 98.75 92 ILE A CA 1
ATOM 750 C C . ILE A 1 92 ? -1.662 21.266 -9.43 1 98.75 92 ILE A C 1
ATOM 752 O O . ILE A 1 92 ? -1.766 20.078 -9.164 1 98.75 92 ILE A O 1
ATOM 756 N N . GLY A 1 93 ? -0.571 21.953 -9.234 1 98.69 93 GLY A N 1
ATOM 757 C CA . GLY A 1 93 ? 0.577 21.375 -8.562 1 98.69 93 GLY A CA 1
ATOM 758 C C . GLY A 1 93 ? 0.799 21.922 -7.168 1 98.69 93 GLY A C 1
ATOM 759 O O . GLY A 1 93 ? 0.741 23.141 -6.969 1 98.69 93 GLY A O 1
ATOM 760 N N . ILE A 1 94 ? 1.057 21.047 -6.184 1 98.62 94 ILE A N 1
ATOM 761 C CA . ILE A 1 94 ? 1.302 21.5 -4.816 1 98.62 94 ILE A CA 1
ATOM 762 C C . ILE A 1 94 ? 2.709 21.094 -4.387 1 98.62 94 ILE A C 1
ATOM 764 O O . ILE A 1 94 ? 3.117 19.938 -4.578 1 98.62 94 ILE A O 1
ATOM 768 N N . SER A 1 95 ? 3.42 21.984 -3.875 1 97.06 95 SER A N 1
ATOM 769 C CA . SER A 1 95 ? 4.719 21.797 -3.232 1 97.06 95 SER A CA 1
ATOM 770 C C . SER A 1 95 ? 4.883 22.75 -2.051 1 97.06 95 SER A C 1
ATOM 772 O O . SER A 1 95 ? 4.895 23.969 -2.227 1 97.06 95 SER A O 1
ATOM 774 N N . HIS A 1 96 ? 5.062 22.172 -0.863 1 96.38 96 HIS A N 1
ATOM 775 C CA . HIS A 1 96 ? 5.184 23.016 0.327 1 96.38 96 HIS A CA 1
ATOM 776 C C . HIS A 1 96 ? 6.328 24.016 0.187 1 96.38 96 HIS A C 1
ATOM 778 O O . HIS A 1 96 ? 6.141 25.203 0.397 1 96.38 96 HIS A O 1
ATOM 784 N N . SER A 1 97 ? 7.473 23.578 -0.304 1 93.44 97 SER A N 1
ATOM 785 C CA . SER A 1 97 ? 8.664 24.422 -0.419 1 93.44 97 SER A CA 1
ATOM 786 C C . SER A 1 97 ? 8.641 25.219 -1.712 1 93.44 97 SER A C 1
ATOM 788 O O . SER A 1 97 ? 9.406 26.188 -1.863 1 93.44 97 SER A O 1
ATOM 790 N N . GLY A 1 98 ? 7.855 24.797 -2.627 1 95.81 98 GLY A N 1
ATOM 791 C CA . GLY A 1 98 ? 7.789 25.438 -3.93 1 95.81 98 GLY A CA 1
ATOM 792 C C . GLY A 1 98 ? 8.953 25.078 -4.828 1 95.81 98 GLY A C 1
ATOM 793 O O . GLY A 1 98 ? 9.188 25.734 -5.848 1 95.81 98 GLY A O 1
ATOM 794 N N . LYS A 1 99 ? 9.711 23.953 -4.461 1 93.81 99 LYS A N 1
ATOM 795 C CA . LYS A 1 99 ? 10.945 23.672 -5.191 1 93.81 99 LYS A CA 1
ATOM 796 C C . LYS A 1 99 ? 11.047 22.203 -5.562 1 93.81 99 LYS A C 1
ATOM 798 O O . LYS A 1 99 ? 11.969 21.797 -6.27 1 93.81 99 LYS A O 1
ATOM 803 N N . THR A 1 100 ? 10.039 21.297 -5.09 1 93.31 100 THR A N 1
ATOM 804 C CA . THR A 1 100 ? 10.148 19.859 -5.277 1 93.31 100 THR A CA 1
ATOM 805 C C . THR A 1 100 ? 10.383 19.531 -6.75 1 93.31 100 THR A C 1
ATOM 807 O O . THR A 1 100 ? 9.516 19.766 -7.59 1 93.31 100 THR A O 1
ATOM 810 N N . LYS A 1 101 ? 11.492 18.953 -7.082 1 91.81 101 LYS A N 1
ATOM 811 C CA . LYS A 1 101 ? 11.984 18.766 -8.445 1 91.81 101 LYS A CA 1
ATOM 812 C C . LYS A 1 101 ? 10.938 18.078 -9.32 1 91.81 101 LYS A C 1
ATOM 814 O O . LYS A 1 101 ? 10.602 18.578 -10.398 1 91.81 101 LYS A O 1
ATOM 819 N N . SER A 1 102 ? 10.453 16.922 -8.875 1 93.62 102 SER A N 1
ATOM 820 C CA . SER A 1 102 ? 9.523 16.156 -9.703 1 93.62 102 SER A CA 1
ATOM 821 C C . SER A 1 102 ? 8.258 16.953 -9.992 1 93.62 102 SER A C 1
ATOM 823 O O . SER A 1 102 ? 7.73 16.906 -11.102 1 93.62 102 SER A O 1
ATOM 825 N N . THR A 1 103 ? 7.793 17.703 -9.008 1 97.12 103 THR A N 1
ATOM 826 C CA . THR A 1 103 ? 6.613 18.531 -9.203 1 97.12 103 THR A CA 1
ATOM 827 C C . THR A 1 103 ? 6.91 19.688 -10.164 1 97.12 103 THR A C 1
ATOM 829 O O . THR A 1 103 ? 6.121 19.969 -11.07 1 97.12 103 THR A O 1
ATOM 832 N N . MET A 1 104 ? 8.117 20.328 -10.023 1 96.88 104 MET A N 1
ATOM 833 C CA . MET A 1 104 ? 8.508 21.422 -10.906 1 96.88 104 MET A CA 1
ATOM 834 C C . MET A 1 104 ? 8.633 20.938 -12.344 1 96.88 104 MET A C 1
ATOM 836 O O . MET A 1 104 ? 8.141 21.578 -13.273 1 96.88 104 MET A O 1
ATOM 840 N N . ASP A 1 105 ? 9.273 19.75 -12.5 1 95.88 105 ASP A N 1
ATOM 841 C CA . ASP A 1 105 ? 9.453 19.188 -13.836 1 95.88 105 ASP A CA 1
ATOM 842 C C . ASP A 1 105 ? 8.109 18.906 -14.5 1 95.88 105 ASP A C 1
ATOM 844 O O . ASP A 1 105 ? 7.906 19.219 -15.672 1 95.88 105 ASP A O 1
ATOM 848 N N . ALA A 1 106 ? 7.141 18.312 -13.727 1 97.19 106 ALA A N 1
ATOM 849 C CA . ALA A 1 106 ? 5.816 17.984 -14.25 1 97.19 106 ALA A CA 1
ATOM 850 C C . ALA A 1 106 ? 5.047 19.25 -14.617 1 97.19 106 ALA A C 1
ATOM 852 O O . ALA A 1 106 ? 4.445 19.328 -15.695 1 97.19 106 ALA A O 1
ATOM 853 N N . LEU A 1 107 ? 5.105 20.25 -13.781 1 98.12 107 LEU A N 1
ATOM 854 C CA . LEU A 1 107 ? 4.391 21.484 -14.031 1 98.12 107 LEU A CA 1
ATOM 855 C C . LEU A 1 107 ? 4.973 22.219 -15.234 1 98.12 107 LEU A C 1
ATOM 857 O O . LEU A 1 107 ? 4.227 22.734 -16.078 1 98.12 107 LEU A O 1
ATOM 861 N N . SER A 1 108 ? 6.332 22.266 -15.305 1 97.25 108 SER A N 1
ATOM 862 C CA . SER A 1 108 ? 6.988 22.922 -16.438 1 97.25 108 SER A CA 1
ATOM 863 C C . SER A 1 108 ? 6.602 22.25 -17.75 1 97.25 108 SER A C 1
ATOM 865 O O . SER A 1 108 ? 6.32 22.938 -18.734 1 97.25 108 SER A O 1
ATOM 867 N N . TYR A 1 109 ? 6.547 20.984 -17.688 1 96.94 109 TYR A N 1
ATOM 868 C CA . TYR A 1 109 ? 6.176 20.234 -18.891 1 96.94 109 TYR A CA 1
ATOM 869 C C . TYR A 1 109 ? 4.711 20.469 -19.25 1 96.94 109 TYR A C 1
ATOM 871 O O . TYR A 1 109 ? 4.379 20.719 -20.406 1 96.94 109 TYR A O 1
ATOM 879 N N . MET A 1 110 ? 3.82 20.406 -18.312 1 96.88 110 MET A N 1
ATOM 880 C CA . MET A 1 110 ? 2.379 20.5 -18.531 1 96.88 110 MET A CA 1
ATOM 881 C C . MET A 1 110 ? 1.973 21.906 -18.938 1 96.88 110 MET A C 1
ATOM 883 O O . MET A 1 110 ? 0.946 22.094 -19.594 1 96.88 110 MET A O 1
ATOM 887 N N . LYS A 1 111 ? 2.771 22.906 -18.547 1 96.62 111 LYS A N 1
ATOM 888 C CA . LYS A 1 111 ? 2.459 24.297 -18.859 1 96.62 111 LYS A CA 1
ATOM 889 C C . LYS A 1 111 ? 2.379 24.516 -20.375 1 96.62 111 LYS A C 1
ATOM 891 O O . LYS A 1 111 ? 1.694 25.438 -20.828 1 96.62 111 LYS A O 1
ATOM 896 N N . LYS A 1 112 ? 3.035 23.672 -21.156 1 95.12 112 LYS A N 1
ATOM 897 C CA . LYS A 1 112 ? 3.006 23.75 -22.609 1 95.12 112 LYS A CA 1
ATOM 898 C C . LYS A 1 112 ? 1.617 23.422 -23.156 1 95.12 112 LYS A C 1
ATOM 900 O O . LYS A 1 112 ? 1.288 23.766 -24.281 1 95.12 112 LYS A O 1
ATOM 905 N N . TYR A 1 113 ? 0.79 22.797 -22.312 1 95.44 113 TYR A N 1
ATOM 906 C CA . TYR A 1 113 ? -0.433 22.219 -22.875 1 95.44 113 TYR A CA 1
ATOM 907 C C . TYR A 1 113 ? -1.646 22.609 -22.031 1 95.44 113 TYR A C 1
ATOM 909 O O . TYR A 1 113 ? -2.785 22.5 -22.484 1 95.44 113 TYR A O 1
ATOM 917 N N . ALA A 1 114 ? -1.465 22.953 -20.828 1 96.88 114 ALA A N 1
ATOM 918 C CA . ALA A 1 114 ? -2.539 23.219 -19.875 1 96.88 114 ALA A CA 1
ATOM 919 C C . ALA A 1 114 ? -2.262 24.484 -19.062 1 96.88 114 ALA A C 1
ATOM 921 O O . ALA A 1 114 ? -1.125 24.953 -19.016 1 96.88 114 ALA A O 1
ATOM 922 N N . PHE A 1 115 ? -3.318 25.047 -18.594 1 97.94 115 PHE A N 1
ATOM 923 C CA . PHE A 1 115 ? -3.15 26.109 -17.609 1 97.94 115 PHE A CA 1
ATOM 924 C C . PHE A 1 115 ? -2.664 25.547 -16.281 1 97.94 115 PHE A C 1
ATOM 926 O O . PHE A 1 115 ? -3.26 24.609 -15.742 1 97.94 115 PHE A O 1
ATOM 933 N N . THR A 1 116 ? -1.568 26.047 -15.773 1 98.25 116 THR A N 1
ATOM 934 C CA . THR A 1 116 ? -0.959 25.484 -14.578 1 98.25 116 THR A CA 1
ATOM 935 C C . THR A 1 116 ? -1.147 26.422 -13.383 1 98.25 116 THR A C 1
ATOM 937 O O . THR A 1 116 ? -0.988 27.641 -13.508 1 98.25 116 THR A O 1
ATOM 940 N N . VAL A 1 117 ? -1.572 25.859 -12.25 1 98.69 117 VAL A N 1
ATOM 941 C CA . VAL A 1 117 ? -1.692 26.562 -10.977 1 98.69 117 VAL A CA 1
ATOM 942 C C . VAL A 1 117 ? -0.771 25.922 -9.945 1 98.69 117 VAL A C 1
ATOM 944 O O . VAL A 1 117 ? -0.782 24.703 -9.766 1 98.69 117 VAL A O 1
ATOM 947 N N . GLY A 1 118 ? 0.078 26.719 -9.344 1 98.56 118 GLY A N 1
ATOM 948 C CA . GLY A 1 118 ? 0.92 26.266 -8.25 1 98.56 118 GLY A CA 1
ATOM 949 C C . GLY A 1 118 ? 0.399 26.672 -6.883 1 98.56 118 GLY A C 1
ATOM 950 O O . GLY A 1 118 ? -0.126 27.781 -6.719 1 98.56 118 GLY A O 1
ATOM 951 N N . ILE A 1 119 ? 0.45 25.812 -5.906 1 98.69 119 ILE A N 1
ATOM 952 C CA . ILE A 1 119 ? 0.155 26.125 -4.512 1 98.69 119 ILE A CA 1
ATOM 953 C C . ILE A 1 119 ? 1.386 25.844 -3.65 1 98.69 119 ILE A C 1
ATOM 955 O O . ILE A 1 119 ? 1.966 24.766 -3.715 1 98.69 119 ILE A O 1
ATOM 959 N N . THR A 1 120 ? 1.834 26.812 -2.891 1 98.25 120 THR A N 1
ATOM 960 C CA . THR A 1 120 ? 3.021 26.703 -2.051 1 98.25 120 THR A CA 1
ATOM 961 C C . THR A 1 120 ? 2.877 27.547 -0.789 1 98.25 120 THR A C 1
ATOM 963 O O . THR A 1 120 ? 1.876 28.234 -0.614 1 98.25 120 THR A O 1
ATOM 966 N N . HIS A 1 121 ? 3.867 27.406 0.147 1 97.62 121 HIS A N 1
ATOM 967 C CA . HIS A 1 121 ? 3.807 28.141 1.411 1 97.62 121 HIS A CA 1
ATOM 968 C C . HIS A 1 121 ? 4.895 29.203 1.486 1 97.62 121 HIS A C 1
ATOM 970 O O . HIS A 1 121 ? 4.98 29.938 2.471 1 97.62 121 HIS A O 1
ATOM 976 N N . TYR A 1 122 ? 5.637 29.312 0.372 1 95.25 122 TYR A N 1
ATOM 977 C CA . TYR A 1 122 ? 6.746 30.266 0.367 1 95.25 122 TYR A CA 1
ATOM 978 C C . TYR A 1 122 ? 6.688 31.156 -0.861 1 95.25 122 TYR A C 1
ATOM 980 O O . TYR A 1 122 ? 6.355 30.703 -1.957 1 95.25 122 TYR A O 1
ATOM 988 N N . GLU A 1 123 ? 7.078 32.406 -0.636 1 95.06 123 GLU A N 1
ATOM 989 C CA . GLU A 1 123 ? 7.168 33.375 -1.725 1 95.06 123 GLU A CA 1
ATOM 990 C C . GLU A 1 123 ? 8.484 33.25 -2.479 1 95.06 123 GLU A C 1
ATOM 992 O O . GLU A 1 123 ? 9.461 32.719 -1.942 1 95.06 123 GLU A O 1
ATOM 997 N N . ASN A 1 124 ? 8.438 33.594 -3.717 1 93.56 124 ASN A N 1
ATOM 998 C CA . ASN A 1 124 ? 9.641 33.688 -4.543 1 93.56 124 ASN A CA 1
ATOM 999 C C . ASN A 1 124 ? 10.336 32.344 -4.668 1 93.56 124 ASN A C 1
ATOM 1001 O O . ASN A 1 124 ? 11.547 32.25 -4.469 1 93.56 124 ASN A O 1
ATOM 1005 N N . THR A 1 125 ? 9.547 31.328 -4.887 1 94.5 125 THR A N 1
ATOM 1006 C CA . THR A 1 125 ? 10.078 30 -5.121 1 94.5 125 THR A CA 1
ATOM 1007 C C . THR A 1 125 ? 9.859 29.578 -6.57 1 94.5 125 THR A C 1
ATOM 1009 O O . THR A 1 125 ? 9.18 30.266 -7.328 1 94.5 125 THR A O 1
ATOM 1012 N N . THR A 1 126 ? 10.477 28.516 -7.031 1 95.56 126 THR A N 1
ATOM 1013 C CA . THR A 1 126 ? 10.461 28.031 -8.406 1 95.56 126 THR A CA 1
ATOM 1014 C C . THR A 1 126 ? 9.031 27.844 -8.906 1 95.56 126 THR A C 1
ATOM 1016 O O . THR A 1 126 ? 8.711 28.219 -10.031 1 95.56 126 THR A O 1
ATOM 1019 N N . ILE A 1 127 ? 8.125 27.328 -8.039 1 97.06 127 ILE A N 1
ATOM 1020 C CA . ILE A 1 127 ? 6.762 27.031 -8.453 1 97.06 127 ILE A CA 1
ATOM 1021 C C . ILE A 1 127 ? 6.062 28.312 -8.891 1 97.06 127 ILE A C 1
ATOM 1023 O O . ILE A 1 127 ? 5.273 28.312 -9.836 1 97.06 127 ILE A O 1
ATOM 1027 N N . GLY A 1 128 ? 6.344 29.469 -8.258 1 95.69 128 GLY A N 1
ATOM 1028 C CA . GLY A 1 128 ? 5.773 30.766 -8.617 1 95.69 128 GLY A CA 1
ATOM 1029 C C . GLY A 1 128 ? 6.238 31.266 -9.969 1 95.69 128 GLY A C 1
ATOM 1030 O O . GLY A 1 128 ? 5.488 31.938 -10.672 1 95.69 128 GLY A O 1
ATOM 1031 N N . ASN A 1 129 ? 7.457 30.844 -10.359 1 95.56 129 ASN A N 1
ATOM 1032 C CA . ASN A 1 129 ? 8.055 31.328 -11.602 1 95.56 129 ASN A CA 1
ATOM 1033 C C . ASN A 1 129 ? 7.617 30.5 -12.797 1 95.56 129 ASN A C 1
ATOM 1035 O O . ASN A 1 129 ? 7.59 30.984 -13.93 1 95.56 129 ASN A O 1
ATOM 1039 N N . ILE A 1 130 ? 7.203 29.281 -12.547 1 97.31 130 ILE A N 1
ATOM 1040 C CA . ILE A 1 130 ? 7.035 28.406 -13.695 1 97.31 130 ILE A CA 1
ATOM 1041 C C . ILE A 1 130 ? 5.551 28.156 -13.945 1 97.31 130 ILE A C 1
ATOM 1043 O O . ILE A 1 130 ? 5.172 27.578 -14.977 1 97.31 130 ILE A O 1
ATOM 1047 N N . THR A 1 131 ? 4.648 28.516 -13 1 98.06 131 THR A N 1
ATOM 1048 C CA . THR A 1 131 ? 3.221 28.266 -13.172 1 98.06 131 THR A CA 1
ATOM 1049 C C . THR A 1 131 ? 2.516 29.516 -13.695 1 98.06 131 THR A C 1
ATOM 1051 O O . THR A 1 131 ? 3.027 30.625 -13.555 1 98.06 131 THR A O 1
ATOM 1054 N N . ASP A 1 132 ? 1.283 29.391 -14.383 1 97.94 132 ASP A N 1
ATOM 1055 C CA . ASP A 1 132 ? 0.492 30.5 -14.898 1 97.94 132 ASP A CA 1
ATOM 1056 C C . ASP A 1 132 ? -0.124 31.312 -13.758 1 97.94 132 ASP A C 1
ATOM 1058 O O . ASP A 1 132 ? -0.33 32.531 -13.883 1 97.94 132 ASP A O 1
ATOM 1062 N N . LYS A 1 133 ? -0.469 30.672 -12.734 1 97.88 133 LYS A N 1
ATOM 1063 C CA . LYS A 1 133 ? -0.997 31.266 -11.508 1 97.88 133 LYS A CA 1
ATOM 1064 C C . LYS A 1 133 ? -0.459 30.562 -10.273 1 97.88 133 LYS A C 1
ATOM 1066 O O . LYS A 1 133 ? -0.269 29.344 -10.289 1 97.88 133 LYS A O 1
ATOM 1071 N N . THR A 1 134 ? -0.175 31.359 -9.234 1 97.75 134 THR A N 1
ATOM 1072 C CA . THR A 1 134 ? 0.367 30.766 -8.016 1 97.75 134 THR A CA 1
ATOM 1073 C C . THR A 1 134 ? -0.426 31.219 -6.793 1 97.75 134 THR A C 1
ATOM 1075 O O . THR A 1 134 ? -0.768 32.406 -6.676 1 97.75 134 THR A O 1
ATOM 1078 N N . VAL A 1 135 ? -0.831 30.266 -5.977 1 98.44 135 VAL A N 1
ATOM 1079 C CA . VAL A 1 135 ? -1.435 30.531 -4.672 1 98.44 135 VAL A CA 1
ATOM 1080 C C . VAL A 1 135 ? -0.394 30.344 -3.572 1 98.44 135 VAL A C 1
ATOM 1082 O O . VAL A 1 135 ? 0.264 29.297 -3.506 1 98.44 135 VAL A O 1
ATOM 1085 N N . ILE A 1 136 ? -0.198 31.391 -2.773 1 98.19 136 ILE A N 1
ATOM 1086 C CA . ILE A 1 136 ? 0.735 31.328 -1.654 1 98.19 136 ILE A CA 1
ATOM 1087 C C . ILE A 1 136 ? -0.037 31.328 -0.337 1 98.19 136 ILE A C 1
ATOM 1089 O O . ILE A 1 136 ? -0.727 32.281 -0.01 1 98.19 136 ILE A O 1
ATOM 1093 N N . ILE A 1 137 ? 0.033 30.172 0.372 1 98.31 137 ILE A N 1
ATOM 1094 C CA . ILE A 1 137 ? -0.516 30.062 1.719 1 98.31 137 ILE A CA 1
ATOM 1095 C C . ILE A 1 137 ? 0.564 30.406 2.744 1 98.31 137 ILE A C 1
ATOM 1097 O O . ILE A 1 137 ? 1.411 29.578 3.064 1 98.31 137 ILE A O 1
ATOM 1101 N N . 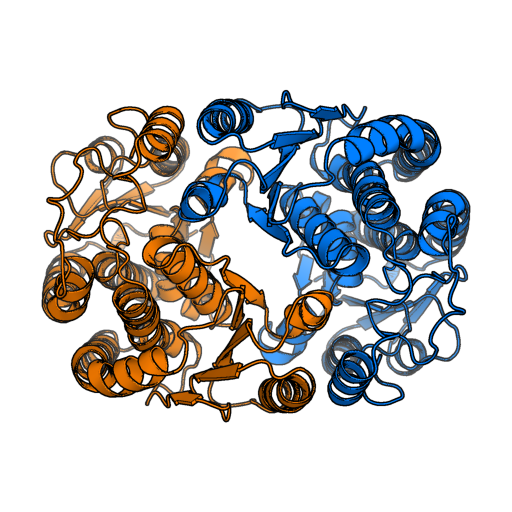LYS A 1 138 ? 0.525 31.625 3.262 1 96.5 138 LYS A N 1
ATOM 1102 C CA . LYS A 1 138 ? 1.595 32.156 4.098 1 96.5 138 LYS A CA 1
ATOM 1103 C C . LYS A 1 138 ? 1.528 31.594 5.512 1 96.5 138 LYS A C 1
ATOM 1105 O O . LYS A 1 138 ? 1.454 32.344 6.488 1 96.5 138 LYS A O 1
ATOM 1110 N N . SER A 1 139 ? 1.621 30.344 5.645 1 96.25 139 SER A N 1
ATOM 1111 C CA . SER A 1 139 ? 1.636 29.578 6.887 1 96.25 139 SER A CA 1
ATOM 1112 C C . SER A 1 139 ? 2.529 28.344 6.766 1 96.25 139 SER A C 1
ATOM 1114 O O . SER A 1 139 ? 2.045 27.219 6.828 1 96.25 139 SER A O 1
ATOM 1116 N N . PRO A 1 140 ? 3.836 28.609 6.633 1 95.19 140 PRO A N 1
ATOM 1117 C CA . PRO A 1 140 ? 4.75 27.484 6.414 1 95.19 140 PRO A CA 1
ATOM 1118 C C . PRO A 1 140 ? 4.773 26.5 7.582 1 95.19 140 PRO A C 1
ATOM 1120 O O . PRO A 1 140 ? 4.5 26.891 8.719 1 95.19 140 PRO A O 1
ATOM 1123 N N . ASP A 1 141 ? 4.949 25.25 7.273 1 96.25 141 ASP A N 1
ATOM 1124 C CA . ASP A 1 141 ? 5.184 24.203 8.266 1 96.25 141 ASP A CA 1
ATOM 1125 C C . ASP A 1 141 ? 6.66 24.141 8.648 1 96.25 141 ASP A C 1
ATOM 1127 O O . ASP A 1 141 ? 7.523 23.969 7.781 1 96.25 141 ASP A O 1
ATOM 1131 N N . LEU A 1 142 ? 6.922 24.266 9.992 1 95.06 142 LEU A N 1
ATOM 1132 C CA . LEU A 1 142 ? 8.305 24.344 10.445 1 95.06 142 LEU A CA 1
ATOM 1133 C C . LEU A 1 142 ? 8.875 22.953 10.695 1 95.06 142 LEU A C 1
ATOM 1135 O O . LEU A 1 142 ? 10.086 22.797 10.875 1 95.06 142 LEU A O 1
ATOM 1139 N N . SER A 1 143 ? 8.039 21.938 10.82 1 95.38 143 SER A N 1
ATOM 1140 C CA . SER A 1 143 ? 8.477 20.547 10.867 1 95.38 143 SER A CA 1
ATOM 1141 C C . SER A 1 143 ? 8.586 19.938 9.469 1 95.38 143 SER A C 1
ATOM 1143 O O . SER A 1 143 ? 7.723 20.172 8.617 1 95.38 143 SER A O 1
ATOM 1145 N N . LEU A 1 144 ? 9.641 19.156 9.219 1 93.06 144 LEU A N 1
ATOM 1146 C CA . LEU A 1 144 ? 9.828 18.547 7.914 1 93.06 144 LEU A CA 1
ATOM 1147 C C . LEU A 1 144 ? 8.773 17.469 7.668 1 93.06 144 LEU A C 1
ATOM 1149 O O . LEU A 1 144 ? 8.609 17 6.539 1 93.06 144 LEU A O 1
ATOM 1153 N N . CYS A 1 145 ? 7.965 17.047 8.664 1 92.69 145 CYS A N 1
ATOM 1154 C CA . CYS A 1 145 ? 6.895 16.062 8.516 1 92.69 145 CYS A CA 1
ATOM 1155 C C . CYS A 1 145 ? 5.684 16.672 7.82 1 92.69 145 CYS A C 1
ATOM 1157 O O . CYS A 1 145 ? 4.84 15.953 7.289 1 92.69 145 CYS A O 1
ATOM 1159 N N . ASN A 1 146 ? 5.531 18 7.715 1 94.5 146 ASN A N 1
ATOM 1160 C CA . ASN A 1 146 ? 4.492 18.703 6.98 1 94.5 146 ASN A CA 1
ATOM 1161 C C . ASN A 1 146 ? 3.096 18.266 7.41 1 94.5 146 ASN A C 1
ATOM 1163 O O . ASN A 1 146 ? 2.291 17.828 6.582 1 94.5 146 ASN A O 1
ATOM 1167 N N . THR A 1 147 ? 2.727 18.516 8.742 1 97.88 147 THR A N 1
ATOM 1168 C CA . THR A 1 147 ? 1.42 18.141 9.273 1 97.88 147 THR A CA 1
ATOM 1169 C C . THR A 1 147 ? 0.404 19.25 9.047 1 97.88 147 THR A C 1
ATOM 1171 O O . THR A 1 147 ? -0.633 19.031 8.414 1 97.88 147 THR A O 1
ATOM 1174 N N . LYS A 1 148 ? 0.751 20.5 9.43 1 98.62 148 LYS A N 1
ATOM 1175 C CA . LYS A 1 148 ? -0.123 21.656 9.195 1 98.62 148 LYS A CA 1
ATOM 1176 C C . LYS A 1 148 ? -0.339 21.891 7.707 1 98.62 148 LYS A C 1
ATOM 1178 O O . LYS A 1 148 ? -1.473 22.078 7.258 1 98.62 148 LYS A O 1
ATOM 1183 N N . ALA A 1 149 ? 0.752 21.812 6.906 1 98.38 149 ALA A N 1
ATOM 1184 C CA . ALA A 1 149 ? 0.704 22.078 5.469 1 98.38 149 ALA A CA 1
ATOM 1185 C C . ALA A 1 149 ? -0.225 21.078 4.766 1 98.38 149 ALA A C 1
ATOM 1187 O O . ALA A 1 149 ? -0.876 21.438 3.779 1 98.38 149 ALA A O 1
ATOM 1188 N N . PHE A 1 150 ? -0.327 19.828 5.316 1 98.81 150 PHE A N 1
ATOM 1189 C CA . PHE A 1 150 ? -1.261 18.859 4.758 1 98.81 150 PHE A CA 1
ATOM 1190 C C . PHE A 1 150 ? -2.68 19.406 4.742 1 98.81 150 PHE A C 1
ATOM 1192 O O . PHE A 1 150 ? -3.365 19.359 3.721 1 98.81 150 PHE A O 1
ATOM 1199 N N . PHE A 1 151 ? -3.127 19.906 5.844 1 98.94 151 PHE A N 1
ATOM 1200 C CA . PHE A 1 151 ? -4.504 20.359 5.973 1 98.94 151 PHE A CA 1
ATOM 1201 C C . PHE A 1 151 ? -4.742 21.609 5.121 1 98.94 151 PHE A C 1
ATOM 1203 O O . PHE A 1 151 ? -5.801 21.75 4.508 1 98.94 151 PHE A O 1
ATOM 1210 N N . ASP A 1 152 ? -3.719 22.547 5.074 1 98.88 152 ASP A N 1
ATOM 1211 C CA . ASP A 1 152 ? -3.812 23.688 4.176 1 98.88 152 ASP A CA 1
ATOM 1212 C C . ASP A 1 152 ? -4.062 23.25 2.738 1 98.88 152 ASP A C 1
ATOM 1214 O O . ASP A 1 152 ? -4.996 23.719 2.09 1 98.88 152 ASP A O 1
ATOM 1218 N N . ASN A 1 153 ? -3.238 22.297 2.297 1 98.94 153 ASN A N 1
ATOM 1219 C CA . ASN A 1 153 ? -3.27 21.828 0.914 1 98.94 153 ASN A CA 1
ATOM 1220 C C . ASN A 1 153 ? -4.547 21.047 0.614 1 98.94 153 ASN A C 1
ATOM 1222 O O . ASN A 1 153 ? -5.102 21.156 -0.479 1 98.94 153 ASN A O 1
ATOM 1226 N N . ALA A 1 154 ? -5.031 20.219 1.624 1 98.94 154 ALA A N 1
ATOM 1227 C CA . ALA A 1 154 ? -6.27 19.469 1.437 1 98.94 154 ALA A CA 1
ATOM 1228 C C . ALA A 1 154 ? -7.465 20.391 1.281 1 98.94 154 ALA A C 1
ATOM 1230 O O . ALA A 1 154 ? -8.297 20.219 0.388 1 98.94 154 ALA A O 1
ATOM 1231 N N . ILE A 1 155 ? -7.535 21.422 2.117 1 98.94 155 ILE A N 1
ATOM 1232 C CA . ILE A 1 155 ? -8.656 22.359 2.082 1 98.94 155 ILE A CA 1
ATOM 1233 C C . ILE A 1 155 ? -8.578 23.203 0.82 1 98.94 155 ILE A C 1
ATOM 1235 O O . ILE A 1 155 ? -9.594 23.484 0.187 1 98.94 155 ILE A O 1
ATOM 1239 N N . ALA A 1 156 ? -7.34 23.625 0.399 1 98.94 156 ALA A N 1
ATOM 1240 C CA . ALA A 1 156 ? -7.184 24.328 -0.872 1 98.94 156 ALA A CA 1
ATOM 1241 C C . ALA A 1 156 ? -7.68 23.484 -2.035 1 98.94 156 ALA A C 1
ATOM 1243 O O . ALA A 1 156 ? -8.391 23.969 -2.918 1 98.94 156 ALA A O 1
ATOM 1244 N N . SER A 1 157 ? -7.32 22.188 -1.999 1 98.94 157 SER A N 1
ATOM 1245 C CA . SER A 1 157 ? -7.77 21.25 -3.031 1 98.94 157 SER A CA 1
ATOM 1246 C C . SER A 1 157 ? -9.289 21.109 -3.021 1 98.94 157 SER A C 1
ATOM 1248 O O . SER A 1 157 ? -9.914 21 -4.078 1 98.94 157 SER A O 1
ATOM 1250 N N . MET A 1 158 ? -9.898 21.125 -1.823 1 98.88 158 MET A N 1
ATOM 1251 C CA . MET A 1 158 ? -11.352 21.031 -1.695 1 98.88 158 MET A CA 1
ATOM 1252 C C . MET A 1 158 ? -12.031 22.25 -2.33 1 98.88 158 MET A C 1
ATOM 1254 O O . MET A 1 158 ? -13.039 22.109 -3.027 1 98.88 158 MET A O 1
ATOM 1258 N N . TYR A 1 159 ? -11.469 23.422 -2.072 1 98.88 159 TYR A N 1
ATOM 1259 C CA . TYR A 1 159 ? -12 24.641 -2.668 1 98.88 159 TYR A CA 1
ATOM 1260 C C . TYR A 1 159 ? -11.969 24.562 -4.191 1 98.88 159 TYR A C 1
ATOM 1262 O O . TYR A 1 159 ? -12.953 24.891 -4.855 1 98.88 159 TYR A O 1
ATOM 1270 N N . ILE A 1 160 ? -10.852 24.125 -4.754 1 98.81 160 ILE A N 1
ATOM 1271 C CA . ILE A 1 160 ? -10.711 24.031 -6.203 1 98.81 160 ILE A CA 1
ATOM 1272 C C . ILE A 1 160 ? -11.688 23 -6.75 1 98.81 160 ILE A C 1
ATOM 1274 O O . ILE A 1 160 ? -12.398 23.25 -7.723 1 98.81 160 ILE A O 1
ATOM 1278 N N . ALA A 1 161 ? -11.789 21.828 -6.09 1 98.81 161 ALA A N 1
ATOM 1279 C CA . ALA A 1 161 ? -12.609 20.719 -6.547 1 98.81 161 ALA A CA 1
ATOM 1280 C C . ALA A 1 161 ? -14.094 21.078 -6.496 1 98.81 161 ALA A C 1
ATOM 1282 O O . ALA A 1 161 ? -14.844 20.797 -7.434 1 98.81 161 ALA A O 1
ATOM 1283 N N . GLN A 1 162 ? -14.594 21.703 -5.32 1 98.5 162 GLN A N 1
ATOM 1284 C CA . GLN A 1 162 ? -16.016 22.016 -5.215 1 98.5 162 GLN A CA 1
ATOM 1285 C C . GLN A 1 162 ? -16.438 23.031 -6.262 1 98.5 162 GLN A C 1
ATOM 1287 O O . GLN A 1 162 ? -17.547 22.984 -6.781 1 98.5 162 GLN A O 1
ATOM 1292 N N . ASN A 1 163 ? -15.539 24 -6.586 1 98.44 163 ASN A N 1
ATOM 1293 C CA . ASN A 1 163 ? -15.844 25.016 -7.59 1 98.44 163 ASN A CA 1
ATOM 1294 C C . ASN A 1 163 ? -15.805 24.438 -9 1 98.44 163 ASN A C 1
ATOM 1296 O O . ASN A 1 163 ? -16.625 24.797 -9.844 1 98.44 163 ASN A O 1
ATOM 1300 N N . TYR A 1 164 ? -14.836 23.531 -9.219 1 98.25 164 TYR A N 1
ATOM 1301 C CA . TYR A 1 164 ? -14.773 22.812 -10.492 1 98.25 164 TYR A CA 1
ATOM 1302 C C . TYR A 1 164 ? -16.078 22.078 -10.766 1 98.25 164 TYR A C 1
ATOM 1304 O O . TYR A 1 164 ? -16.578 22.094 -11.891 1 98.25 164 TYR A O 1
ATOM 1312 N N . ALA A 1 165 ? -16.656 21.469 -9.742 1 98 165 ALA A N 1
ATOM 1313 C CA . ALA A 1 165 ? -17.859 20.641 -9.875 1 98 165 ALA A CA 1
ATOM 1314 C C . ALA A 1 165 ? -19.125 21.469 -9.734 1 98 165 ALA A C 1
ATOM 1316 O O . ALA A 1 165 ? -20.219 20.984 -9.984 1 98 165 ALA A O 1
ATOM 1317 N N . GLY A 1 166 ? -19.031 22.719 -9.281 1 97.62 166 GLY A N 1
ATOM 1318 C CA . GLY A 1 166 ? -20.172 23.578 -9.07 1 97.62 166 GLY A CA 1
ATOM 1319 C C . GLY A 1 166 ? -21.047 23.141 -7.91 1 97.62 166 GLY A C 1
ATOM 1320 O O . GLY A 1 166 ? -22.281 23.219 -7.988 1 97.62 166 GLY A O 1
ATOM 1321 N N . ILE A 1 167 ? -20.375 22.625 -6.855 1 97.94 167 ILE A N 1
ATOM 1322 C CA . ILE A 1 167 ? -21.125 22.188 -5.68 1 97.94 167 ILE A CA 1
ATOM 1323 C C . ILE A 1 167 ? -20.531 22.828 -4.426 1 97.94 167 ILE A C 1
ATOM 1325 O O . ILE A 1 167 ? -19.453 23.438 -4.477 1 97.94 167 ILE A O 1
ATOM 1329 N N . ASP A 1 168 ? -21.266 22.766 -3.352 1 97.75 168 ASP A N 1
ATOM 1330 C CA . ASP A 1 168 ? -20.812 23.219 -2.033 1 97.75 168 ASP A CA 1
ATOM 1331 C C . ASP A 1 168 ? -20.766 22.047 -1.048 1 97.75 168 ASP A C 1
ATOM 1333 O O . ASP A 1 168 ? -21.812 21.531 -0.646 1 97.75 168 ASP A O 1
ATOM 1337 N N . VAL A 1 169 ? -19.594 21.672 -0.613 1 97.88 169 VAL A N 1
ATOM 1338 C CA . VAL A 1 169 ? -19.469 20.484 0.232 1 97.88 169 VAL A CA 1
ATOM 1339 C C . VAL A 1 169 ? -19.422 20.906 1.701 1 97.88 169 VAL A C 1
ATOM 1341 O O . VAL A 1 169 ? -19.297 20.062 2.59 1 97.88 169 VAL A O 1
ATOM 1344 N N . GLY A 1 170 ? -19.531 22.125 2.002 1 98.25 170 GLY A N 1
ATOM 1345 C CA . GLY A 1 170 ? -19.562 22.594 3.379 1 98.25 170 GLY A CA 1
ATOM 1346 C C . GLY A 1 170 ? -18.203 22.656 4.027 1 98.25 170 GLY A C 1
ATOM 1347 O O . GLY A 1 170 ? -18 22.141 5.129 1 98.25 170 GLY A O 1
ATOM 1348 N N . ILE A 1 171 ? -17.25 23.375 3.357 1 98.69 171 ILE A N 1
ATOM 1349 C CA . ILE A 1 171 ? -15.852 23.406 3.766 1 98.69 171 ILE A CA 1
ATOM 1350 C C . ILE A 1 171 ? -15.734 24.047 5.148 1 98.69 171 ILE A C 1
ATOM 1352 O O . ILE A 1 171 ? -14.914 23.609 5.969 1 98.69 171 ILE A O 1
ATOM 1356 N N . LYS A 1 172 ? -16.516 25.094 5.422 1 97.94 172 LYS A N 1
ATOM 1357 C CA . LYS A 1 172 ? -16.453 25.781 6.711 1 97.94 172 LYS A CA 1
ATOM 1358 C C . LYS A 1 172 ? -16.781 24.828 7.855 1 97.94 172 LYS A C 1
ATOM 1360 O O . LYS A 1 172 ? -16.141 24.859 8.906 1 97.94 172 LYS A O 1
ATOM 1365 N N . GLU A 1 173 ? -17.766 23.969 7.664 1 98.5 173 GLU A N 1
ATOM 1366 C CA . GLU A 1 173 ? -18.109 22.984 8.68 1 98.5 173 GLU A CA 1
ATOM 1367 C C . GLU A 1 173 ? -17 21.938 8.836 1 98.5 173 GLU A C 1
ATOM 1369 O O . GLU A 1 173 ? -16.719 21.484 9.953 1 98.5 173 GLU A O 1
ATOM 1374 N N . ILE A 1 174 ? -16.438 21.531 7.742 1 98.81 174 ILE A N 1
ATOM 1375 C CA . ILE A 1 174 ? -15.32 20.594 7.77 1 98.81 174 ILE A CA 1
ATOM 1376 C C . ILE A 1 174 ? -14.172 21.188 8.586 1 98.81 174 ILE A C 1
ATOM 1378 O O . ILE A 1 174 ? -13.609 20.5 9.453 1 98.81 174 ILE A O 1
ATOM 1382 N N . ILE A 1 175 ? -13.844 22.484 8.336 1 98.88 175 ILE A N 1
ATOM 1383 C CA . ILE A 1 175 ? -12.766 23.172 9.039 1 98.88 175 ILE A CA 1
ATOM 1384 C C . ILE A 1 175 ? -13.07 23.219 10.531 1 98.88 175 ILE A C 1
ATOM 1386 O O . ILE A 1 175 ? -12.195 22.969 11.359 1 98.88 175 ILE A O 1
ATOM 1390 N N . LYS A 1 176 ? -14.328 23.531 10.859 1 98.62 176 LYS A N 1
ATOM 1391 C CA . LYS A 1 176 ? -14.734 23.578 12.266 1 98.62 176 LYS A CA 1
ATOM 1392 C C . LYS A 1 176 ? -14.492 22.234 12.945 1 98.62 176 LYS A C 1
ATOM 1394 O O . LYS A 1 176 ? -13.984 22.188 14.062 1 98.62 176 LYS A O 1
ATOM 1399 N N . LYS A 1 177 ? -14.828 21.156 12.312 1 98.81 177 LYS A N 1
ATOM 1400 C CA . LYS A 1 177 ? -14.633 19.828 12.875 1 98.81 177 LYS A CA 1
ATOM 1401 C C . LYS A 1 177 ? -13.148 19.5 13.023 1 98.81 177 LYS A C 1
ATOM 1403 O O . LYS A 1 177 ? -12.742 18.891 14.008 1 98.81 177 LYS A O 1
ATOM 1408 N N . ILE A 1 178 ? -12.312 19.891 11.992 1 98.88 178 ILE A N 1
ATOM 1409 C CA . ILE A 1 178 ? -10.867 19.672 12.078 1 98.88 178 ILE A CA 1
ATOM 1410 C C . ILE A 1 178 ? -10.312 20.375 13.32 1 98.88 178 ILE A C 1
ATOM 1412 O O . ILE A 1 178 ? -9.555 19.781 14.094 1 98.88 178 ILE A O 1
ATOM 1416 N N . ILE A 1 179 ? -10.758 21.688 13.5 1 98.75 179 ILE A N 1
ATOM 1417 C CA . ILE A 1 179 ? -10.266 22.5 14.609 1 98.75 179 ILE A CA 1
ATOM 1418 C C . ILE A 1 179 ? -10.648 21.844 15.938 1 98.75 179 ILE A C 1
ATOM 1420 O O . ILE A 1 179 ? -9.828 21.75 16.859 1 98.75 179 ILE A O 1
ATOM 1424 N N . ASN A 1 180 ? -11.875 21.328 16.031 1 98.69 180 ASN A N 1
ATOM 1425 C CA . ASN A 1 180 ? -12.32 20.641 17.25 1 98.69 180 ASN A CA 1
ATOM 1426 C C . ASN A 1 180 ? -11.5 19.391 17.5 1 98.69 180 ASN A C 1
ATOM 1428 O O . ASN A 1 180 ? -11.125 19.109 18.641 1 98.69 180 ASN A O 1
ATOM 1432 N N . LEU A 1 181 ? -11.227 18.641 16.5 1 98.81 181 LEU A N 1
ATOM 1433 C CA . LEU A 1 181 ? -10.453 17.406 16.625 1 98.81 181 LEU A CA 1
ATOM 1434 C C . LEU A 1 181 ? -9.031 17.688 17.078 1 98.81 181 LEU A C 1
ATOM 1436 O O . LEU A 1 181 ? -8.453 16.922 17.844 1 98.81 181 LEU A O 1
ATOM 1440 N N . VAL A 1 182 ? -8.391 18.828 16.531 1 98.81 182 VAL A N 1
ATOM 1441 C CA . VAL A 1 182 ? -7.043 19.203 16.938 1 98.81 182 VAL A CA 1
ATOM 1442 C C . VAL A 1 182 ? -6.984 19.344 18.453 1 98.81 182 VAL A C 1
ATOM 1444 O O . VAL A 1 182 ? -6.012 18.938 19.094 1 98.81 182 VAL A O 1
ATOM 1447 N N . SER A 1 183 ? -8.047 19.906 19.016 1 98.19 183 SER A N 1
ATOM 1448 C CA . SER A 1 183 ? -8.109 20.094 20.469 1 98.19 183 SER A CA 1
ATOM 1449 C C . SER A 1 183 ? -8.453 18.781 21.188 1 98.19 183 SER A C 1
ATOM 1451 O O . SER A 1 183 ? -7.793 18.422 22.156 1 98.19 183 SER A O 1
ATOM 1453 N N . ASP A 1 184 ? -9.359 17.984 20.703 1 98.12 184 ASP A N 1
ATOM 1454 C CA . ASP A 1 184 ? -10 16.891 21.422 1 98.12 184 ASP A CA 1
ATOM 1455 C C . ASP A 1 184 ? -9.164 15.609 21.344 1 98.12 184 ASP A C 1
ATOM 1457 O O . ASP A 1 184 ? -9.273 14.734 22.219 1 98.12 184 ASP A O 1
ATOM 1461 N N . MET A 1 185 ? -8.305 15.477 20.359 1 98.31 185 MET A N 1
ATOM 1462 C CA . MET A 1 185 ? -7.703 14.172 20.094 1 98.31 185 MET A CA 1
ATOM 1463 C C . MET A 1 185 ? -6.352 14.039 20.797 1 98.31 185 MET A C 1
ATOM 1465 O O . MET A 1 185 ? -5.805 12.945 20.891 1 98.31 185 MET A O 1
ATOM 1469 N N . GLU A 1 186 ? -5.801 15.18 21.281 1 98.38 186 GLU A N 1
ATOM 1470 C CA . GLU A 1 186 ? -4.461 15.141 21.859 1 98.38 186 GLU A CA 1
ATOM 1471 C C . GLU A 1 186 ? -4.371 14.109 22.984 1 98.38 186 GLU A C 1
ATOM 1473 O O . GLU A 1 186 ? -3.607 13.148 22.891 1 98.38 186 GLU A O 1
ATOM 1478 N N . LYS A 1 187 ? -5.176 14.242 24.031 1 98.19 187 LYS A N 1
ATOM 1479 C CA . LYS A 1 187 ? -5.059 13.422 25.234 1 98.19 187 LYS A CA 1
ATOM 1480 C C . LYS A 1 187 ? -5.398 11.961 24.938 1 98.19 187 LYS A C 1
ATOM 1482 O O . LYS A 1 187 ? -4.625 11.055 25.266 1 98.19 187 LYS A O 1
ATOM 1487 N N . PRO A 1 188 ? -6.543 11.703 24.234 1 98.38 188 PRO A N 1
ATOM 1488 C CA . PRO A 1 188 ? -6.859 10.297 23.953 1 98.38 188 PRO A CA 1
ATOM 1489 C C . PRO A 1 188 ? -5.766 9.594 23.156 1 98.38 188 PRO A C 1
ATOM 1491 O O . PRO A 1 188 ? -5.441 8.438 23.438 1 98.38 188 PRO A O 1
ATOM 1494 N N . VAL A 1 189 ? -5.188 10.266 22.203 1 98.75 189 VAL A N 1
ATOM 1495 C CA . VAL A 1 189 ? -4.195 9.633 21.344 1 98.75 189 VAL A CA 1
ATOM 1496 C C . VAL A 1 189 ? -2.875 9.492 22.094 1 98.75 189 VAL A C 1
ATOM 1498 O O . VAL A 1 189 ? -2.164 8.492 21.922 1 98.75 189 VAL A O 1
ATOM 1501 N N . MET A 1 190 ? -2.535 10.562 22.906 1 98.56 190 MET A N 1
ATOM 1502 C CA . MET A 1 190 ? -1.354 10.453 23.766 1 98.56 190 MET A CA 1
ATOM 1503 C C . MET A 1 190 ? -1.438 9.219 24.656 1 98.56 190 MET A C 1
ATOM 1505 O O . MET A 1 190 ? -0.456 8.492 24.812 1 98.56 190 MET A O 1
ATOM 1509 N N . ASP A 1 191 ? -2.594 8.914 25.234 1 98.5 191 ASP A N 1
ATOM 1510 C CA . ASP A 1 191 ? -2.801 7.762 26.109 1 98.5 191 ASP A CA 1
ATOM 1511 C C . ASP A 1 191 ? -2.625 6.453 25.344 1 98.5 191 ASP A C 1
ATOM 1513 O O . ASP A 1 191 ? -2.018 5.508 25.844 1 98.5 191 ASP A O 1
ATOM 1517 N N . ILE A 1 192 ? -3.139 6.395 24.156 1 98.75 192 ILE A N 1
ATOM 1518 C CA . ILE A 1 192 ? -3.012 5.203 23.328 1 98.75 192 ILE A CA 1
ATOM 1519 C C . ILE A 1 192 ? -1.544 4.98 22.969 1 98.75 192 ILE A C 1
ATOM 1521 O O . ILE A 1 192 ? -1.026 3.869 23.109 1 98.75 192 ILE A O 1
ATOM 1525 N N . ALA A 1 193 ? -0.838 6.059 22.469 1 98.44 193 ALA A N 1
ATOM 1526 C CA . ALA A 1 193 ? 0.563 5.961 22.078 1 98.44 193 ALA A CA 1
ATOM 1527 C C . ALA A 1 193 ? 1.422 5.422 23.219 1 98.44 193 ALA A C 1
ATOM 1529 O O . ALA A 1 193 ? 2.391 4.699 22.984 1 98.44 193 ALA A O 1
ATOM 1530 N N . GLY A 1 194 ? 1.02 5.781 24.469 1 97.88 194 GLY A N 1
ATOM 1531 C CA . GLY A 1 194 ? 1.754 5.336 25.656 1 97.88 194 GLY A CA 1
ATOM 1532 C C . GLY A 1 194 ? 1.719 3.83 25.844 1 97.88 194 GLY A C 1
ATOM 1533 O O . GLY A 1 194 ? 2.52 3.273 26.594 1 97.88 194 GLY A O 1
ATOM 1534 N N . GLN A 1 195 ? 0.88 3.184 25.094 1 97.94 195 GLN A N 1
ATOM 1535 C CA . GLN A 1 195 ? 0.718 1.739 25.234 1 97.94 195 GLN A CA 1
ATOM 1536 C C . GLN A 1 195 ? 1.295 1.001 24.031 1 97.94 195 GLN A C 1
ATOM 1538 O O . GLN A 1 195 ? 1.079 -0.203 23.875 1 97.94 195 GLN A O 1
ATOM 1543 N N . LEU A 1 196 ? 2.057 1.657 23.156 1 97.94 196 LEU A N 1
ATOM 1544 C CA . LEU A 1 196 ? 2.543 1.087 21.906 1 97.94 196 LEU A CA 1
ATOM 1545 C C . LEU A 1 196 ? 4.066 1.142 21.844 1 97.94 196 LEU A C 1
ATOM 1547 O O . LEU A 1 196 ? 4.637 1.274 20.75 1 97.94 196 LEU A O 1
ATOM 1551 N N . ASN A 1 197 ? 4.758 1.002 22.953 1 93.94 197 ASN A N 1
ATOM 1552 C CA . ASN A 1 197 ? 6.195 1.212 23.062 1 93.94 197 ASN A CA 1
ATOM 1553 C C . ASN A 1 197 ? 6.98 0.096 22.375 1 93.94 197 ASN A C 1
ATOM 1555 O O . ASN A 1 197 ? 8.094 0.315 21.906 1 93.94 197 ASN A O 1
ATOM 1559 N N . ASP A 1 198 ? 6.477 -1.079 22.203 1 95.81 198 ASP A N 1
ATOM 1560 C CA . ASP A 1 198 ? 7.238 -2.229 21.719 1 95.81 198 ASP A CA 1
ATOM 1561 C C . ASP A 1 198 ? 6.93 -2.514 20.25 1 95.81 198 ASP A C 1
ATOM 1563 O O . ASP A 1 198 ? 7.422 -3.494 19.688 1 95.81 198 ASP A O 1
ATOM 1567 N N . ILE A 1 199 ? 6.219 -1.625 19.641 1 97.94 199 ILE A N 1
ATOM 1568 C CA . ILE A 1 199 ? 5.785 -1.846 18.266 1 97.94 199 ILE A CA 1
ATOM 1569 C C . ILE A 1 199 ? 6.949 -1.606 17.312 1 97.94 199 ILE A C 1
ATOM 1571 O O . ILE A 1 199 ? 7.648 -0.595 17.422 1 97.94 199 ILE A O 1
ATOM 1575 N N . ASN A 1 200 ? 7.195 -2.541 16.391 1 96.62 200 ASN A N 1
ATOM 1576 C CA . ASN A 1 200 ? 8.289 -2.379 15.43 1 96.62 200 ASN A CA 1
ATOM 1577 C C . ASN A 1 200 ? 7.816 -2.574 13.992 1 96.62 200 ASN A C 1
ATOM 1579 O O . ASN A 1 200 ? 8.594 -2.402 13.055 1 96.62 200 ASN A O 1
ATOM 1583 N N . THR A 1 201 ? 6.566 -3.008 13.766 1 97.56 201 THR A N 1
ATOM 1584 C CA . THR A 1 201 ? 5.93 -3.186 12.461 1 97.56 201 THR A CA 1
ATOM 1585 C C . THR A 1 201 ? 4.508 -2.635 12.477 1 97.56 201 THR A C 1
ATOM 1587 O O . THR A 1 201 ? 3.732 -2.922 13.391 1 97.56 201 THR A O 1
ATOM 1590 N N . ILE A 1 202 ? 4.191 -1.754 11.5 1 98.62 202 ILE A N 1
ATOM 1591 C CA . ILE A 1 202 ? 2.865 -1.148 11.492 1 98.62 202 ILE A CA 1
ATOM 1592 C C . ILE A 1 202 ? 2.24 -1.288 10.109 1 98.62 202 ILE A C 1
ATOM 1594 O O . ILE A 1 202 ? 2.914 -1.089 9.094 1 98.62 202 ILE A O 1
ATOM 1598 N N . PHE A 1 203 ? 1.046 -1.807 10.031 1 98.81 203 PHE A N 1
ATOM 1599 C CA . PHE A 1 203 ? 0.206 -1.702 8.844 1 98.81 203 PHE A CA 1
ATOM 1600 C C . PHE A 1 203 ? -0.968 -0.763 9.094 1 98.81 203 PHE A C 1
ATOM 1602 O O . PHE A 1 203 ? -1.565 -0.78 10.172 1 98.81 203 PHE A O 1
ATOM 1609 N N . VAL A 1 204 ? -1.254 0.142 8.172 1 98.81 204 VAL A N 1
ATOM 1610 C CA . VAL A 1 204 ? -2.428 1.007 8.203 1 98.81 204 VAL A CA 1
ATOM 1611 C C . VAL A 1 204 ? -3.373 0.635 7.059 1 98.81 204 VAL A C 1
ATOM 1613 O O . VAL A 1 204 ? -2.99 0.689 5.887 1 98.81 204 VAL A O 1
ATOM 1616 N N . LEU A 1 205 ? -4.562 0.249 7.438 1 98.5 205 LEU A N 1
ATOM 1617 C CA . LEU A 1 205 ? -5.52 -0.267 6.465 1 98.5 205 LEU A CA 1
ATOM 1618 C C . LEU A 1 205 ? -6.637 0.74 6.219 1 98.5 205 LEU A C 1
ATOM 1620 O O . LEU A 1 205 ? -7.219 1.275 7.164 1 98.5 205 LEU A O 1
ATOM 1624 N N . GLY A 1 206 ? -6.895 1.016 4.973 1 97.44 206 GLY A N 1
ATOM 1625 C CA . GLY A 1 206 ? -8.031 1.824 4.547 1 97.44 206 GLY A CA 1
ATOM 1626 C C . GLY A 1 206 ? -8.664 1.331 3.264 1 97.44 206 GLY A C 1
ATOM 1627 O O . GLY A 1 206 ? -8 0.709 2.434 1 97.44 206 GLY A O 1
ATOM 1628 N N . SER A 1 207 ? -9.992 1.524 3.1 1 95.44 207 SER A N 1
ATOM 1629 C CA . SER A 1 207 ? -10.711 1.198 1.874 1 95.44 207 SER A CA 1
ATOM 1630 C C . SER A 1 207 ? -11.5 2.4 1.359 1 95.44 207 SER A C 1
ATOM 1632 O O . SER A 1 207 ? -11.781 3.334 2.115 1 95.44 207 SER A O 1
ATOM 1634 N N . GLY A 1 208 ? -11.727 2.428 0.059 1 95.19 208 GLY A N 1
ATOM 1635 C CA . GLY A 1 208 ? -12.445 3.553 -0.517 1 95.19 208 GLY A CA 1
ATOM 1636 C C . GLY A 1 208 ? -11.797 4.891 -0.22 1 95.19 208 GLY A C 1
ATOM 1637 O O . GLY A 1 208 ? -10.617 5.09 -0.498 1 95.19 208 GLY A O 1
ATOM 1638 N N . PRO A 1 209 ? -12.617 5.812 0.364 1 95.81 209 PRO A N 1
ATOM 1639 C CA . PRO A 1 209 ? -12.102 7.16 0.599 1 95.81 209 PRO A CA 1
ATOM 1640 C C . PRO A 1 209 ? -10.977 7.188 1.638 1 95.81 209 PRO A C 1
ATOM 1642 O O . PRO A 1 209 ? -10.258 8.18 1.748 1 95.81 209 PRO A O 1
ATOM 1645 N N . ASN A 1 210 ? -10.766 6.051 2.385 1 97.56 210 ASN A N 1
ATOM 1646 C CA . ASN A 1 210 ? -9.789 6.059 3.469 1 97.56 210 ASN A CA 1
ATOM 1647 C C . ASN A 1 210 ? -8.477 5.406 3.045 1 97.56 210 ASN A C 1
ATOM 1649 O O . ASN A 1 210 ? -7.508 5.398 3.807 1 97.56 210 ASN A O 1
ATOM 1653 N N . TYR A 1 211 ? -8.414 4.914 1.762 1 97.5 211 TYR A N 1
ATOM 1654 C CA . TYR A 1 211 ? -7.16 4.355 1.277 1 97.5 211 TYR A CA 1
ATOM 1655 C C . TYR A 1 211 ? -6.055 5.402 1.297 1 97.5 211 TYR A C 1
ATOM 1657 O O . TYR A 1 211 ? -4.969 5.164 1.836 1 97.5 211 TYR A O 1
ATOM 1665 N N . PRO A 1 212 ? -6.273 6.656 0.806 1 98.38 212 PRO A N 1
ATOM 1666 C CA . PRO A 1 212 ? -5.211 7.66 0.873 1 98.38 212 PRO A CA 1
ATOM 1667 C C . PRO A 1 212 ? -4.895 8.086 2.305 1 98.38 212 PRO A C 1
ATOM 1669 O O . PRO A 1 212 ? -3.771 8.516 2.59 1 98.38 212 PRO A O 1
ATOM 1672 N N . VAL A 1 213 ? -5.84 7.93 3.23 1 98.75 213 VAL A N 1
ATOM 1673 C CA . VAL A 1 213 ? -5.582 8.211 4.641 1 98.75 213 VAL A CA 1
ATOM 1674 C C . VAL A 1 213 ? -4.566 7.211 5.188 1 98.75 213 VAL A C 1
ATOM 1676 O O . VAL A 1 213 ? -3.631 7.594 5.895 1 98.75 213 VAL A O 1
ATOM 1679 N N . ALA A 1 214 ? -4.789 5.969 4.797 1 98.75 214 ALA A N 1
ATOM 1680 C CA . ALA A 1 214 ? -3.863 4.922 5.227 1 98.75 214 ALA A CA 1
ATOM 1681 C C . ALA A 1 214 ? -2.447 5.203 4.73 1 98.75 214 ALA A C 1
ATOM 1683 O O . ALA A 1 214 ? -1.48 5.078 5.484 1 98.75 214 ALA A O 1
ATOM 1684 N N . ARG A 1 215 ? -2.305 5.641 3.492 1 98.56 215 ARG A N 1
ATOM 1685 C CA . ARG A 1 215 ? -1.005 5.934 2.898 1 98.56 215 ARG A CA 1
ATOM 1686 C C . ARG A 1 215 ? -0.337 7.113 3.594 1 98.56 215 ARG A C 1
ATOM 1688 O O . ARG A 1 215 ? 0.851 7.055 3.922 1 98.56 215 ARG A O 1
ATOM 1695 N N . GLU A 1 216 ? -1.076 8.203 3.848 1 98.69 216 GLU A N 1
ATOM 1696 C CA . GLU A 1 216 ? -0.541 9.391 4.504 1 98.69 216 GLU A CA 1
ATOM 1697 C C . GLU A 1 216 ? -0.132 9.094 5.945 1 98.69 216 GLU A C 1
ATOM 1699 O O . GLU A 1 216 ? 0.923 9.539 6.402 1 98.69 216 GLU A O 1
ATOM 1704 N N . SER A 1 217 ? -0.978 8.305 6.629 1 98.69 217 SER A N 1
ATOM 1705 C CA . SER A 1 217 ? -0.661 7.926 8 1 98.69 217 SER A CA 1
ATOM 1706 C C . SER A 1 217 ? 0.631 7.117 8.07 1 98.69 217 SER A C 1
ATOM 1708 O O . SER A 1 217 ? 1.495 7.387 8.906 1 98.69 217 SER A O 1
ATOM 1710 N N . ALA A 1 218 ? 0.736 6.133 7.191 1 98.5 218 ALA A N 1
ATOM 1711 C CA . ALA A 1 218 ? 1.944 5.312 7.148 1 98.5 218 ALA A CA 1
ATOM 1712 C C . ALA A 1 218 ? 3.178 6.168 6.875 1 98.5 218 ALA A C 1
ATOM 1714 O O . ALA A 1 218 ? 4.227 5.973 7.496 1 98.5 218 ALA A O 1
ATOM 1715 N N . GLN A 1 219 ? 3.08 7.137 5.938 1 97.94 219 GLN A N 1
ATOM 1716 C CA . GLN A 1 219 ? 4.191 8.023 5.609 1 97.94 219 GLN A CA 1
ATOM 1717 C C . GLN A 1 219 ? 4.633 8.828 6.828 1 97.94 219 GLN A C 1
ATOM 1719 O O . GLN A 1 219 ? 5.828 8.938 7.105 1 97.94 219 GLN A O 1
ATOM 1724 N N . LYS A 1 220 ? 3.674 9.375 7.586 1 98.19 220 LYS A N 1
ATOM 1725 C CA . LYS A 1 220 ? 3.994 10.195 8.75 1 98.19 220 LYS A CA 1
ATOM 1726 C C . LYS A 1 220 ? 4.637 9.367 9.852 1 98.19 220 LYS A C 1
ATOM 1728 O O . LYS A 1 220 ? 5.57 9.82 10.516 1 98.19 220 LYS A O 1
ATOM 1733 N N . ILE A 1 221 ? 4.102 8.148 10.023 1 98.38 221 ILE A N 1
ATOM 1734 C CA . ILE A 1 221 ? 4.668 7.27 11.039 1 98.38 221 ILE A CA 1
ATOM 1735 C C . ILE A 1 221 ? 6.109 6.926 10.688 1 98.38 221 ILE A C 1
ATOM 1737 O O . ILE A 1 221 ? 6.996 6.965 11.547 1 98.38 221 ILE A O 1
ATOM 1741 N N . LYS A 1 222 ? 6.402 6.574 9.375 1 97.75 222 LYS A N 1
ATOM 1742 C CA . LYS A 1 222 ? 7.77 6.297 8.945 1 97.75 222 LYS A CA 1
ATOM 1743 C C . LYS A 1 222 ? 8.688 7.488 9.227 1 97.75 222 LYS A C 1
ATOM 1745 O O . LYS A 1 222 ? 9.75 7.328 9.82 1 97.75 222 LYS A O 1
ATOM 1750 N N . GLU A 1 223 ? 8.219 8.688 8.891 1 96.62 223 GLU A N 1
ATOM 1751 C CA . GLU A 1 223 ? 9.023 9.898 9.008 1 96.62 223 GLU A CA 1
ATOM 1752 C C . GLU A 1 223 ? 9.297 10.242 10.469 1 96.62 223 GLU A C 1
ATOM 1754 O O . GLU A 1 223 ? 10.422 10.586 10.828 1 96.62 223 GLU A O 1
ATOM 1759 N N . ALA A 1 224 ? 8.305 10.078 11.273 1 97.19 224 ALA A N 1
ATOM 1760 C CA . ALA A 1 224 ? 8.391 10.555 12.648 1 97.19 224 ALA A CA 1
ATOM 1761 C C . ALA A 1 224 ? 9.086 9.531 13.539 1 97.19 224 ALA A C 1
ATOM 1763 O O . ALA A 1 224 ? 9.82 9.898 14.461 1 97.19 224 ALA A O 1
ATOM 1764 N N . THR A 1 225 ? 8.805 8.164 13.336 1 96.75 225 THR A N 1
ATOM 1765 C CA . THR A 1 225 ? 9.195 7.16 14.312 1 96.75 225 THR A CA 1
ATOM 1766 C C . THR A 1 225 ? 10.289 6.254 13.758 1 96.75 225 THR A C 1
ATOM 1768 O O . THR A 1 225 ? 10.906 5.484 14.492 1 96.75 225 THR A O 1
ATOM 1771 N N . HIS A 1 226 ? 10.531 6.289 12.453 1 95.69 226 HIS A N 1
ATOM 1772 C CA . HIS A 1 226 ? 11.477 5.426 11.758 1 95.69 226 HIS A CA 1
ATOM 1773 C C . HIS A 1 226 ? 11.07 3.961 11.867 1 95.69 226 HIS A C 1
ATOM 1775 O O . HIS A 1 226 ? 11.922 3.07 11.82 1 95.69 226 HIS A O 1
ATOM 1781 N N . ILE A 1 227 ? 9.711 3.695 12.109 1 97.06 227 ILE A N 1
ATOM 1782 C CA . ILE A 1 227 ? 9.141 2.354 12.055 1 97.06 227 ILE A CA 1
ATOM 1783 C C . ILE A 1 227 ? 8.602 2.082 10.648 1 97.06 227 ILE A C 1
ATOM 1785 O O . ILE A 1 227 ? 7.977 2.955 10.039 1 97.06 227 ILE A O 1
ATOM 1789 N N . HIS A 1 228 ? 8.906 0.854 10.109 1 97.88 228 HIS A N 1
ATOM 1790 C CA . HIS A 1 228 ? 8.336 0.478 8.82 1 97.88 228 HIS A CA 1
ATOM 1791 C C . HIS A 1 228 ? 6.82 0.369 8.898 1 97.88 228 HIS A C 1
ATOM 1793 O O . HIS A 1 228 ? 6.289 -0.593 9.461 1 97.88 228 HIS A O 1
ATOM 1799 N N . ALA A 1 229 ? 6.152 1.377 8.43 1 98.31 229 ALA A N 1
ATOM 1800 C CA . ALA A 1 229 ? 4.695 1.453 8.359 1 98.31 229 ALA A CA 1
ATOM 1801 C C . ALA A 1 229 ? 4.215 1.439 6.914 1 98.31 229 ALA A C 1
ATOM 1803 O O . ALA A 1 229 ? 4.699 2.211 6.082 1 98.31 229 ALA A O 1
ATOM 1804 N N . GLU A 1 230 ? 3.291 0.524 6.617 1 98.44 230 GLU A N 1
ATOM 1805 C CA . GLU A 1 230 ? 2.797 0.361 5.254 1 98.44 230 GLU A CA 1
ATOM 1806 C C . GLU A 1 230 ? 1.302 0.651 5.172 1 98.44 230 GLU A C 1
ATOM 1808 O O . GLU A 1 230 ? 0.507 0.059 5.902 1 98.44 230 GLU A O 1
ATOM 1813 N N . GLY A 1 231 ? 0.937 1.724 4.375 1 98.38 231 GLY A N 1
ATOM 1814 C CA . GLY A 1 231 ? -0.458 1.95 4.031 1 98.38 231 GLY A CA 1
ATOM 1815 C C . GLY A 1 231 ? -0.961 1.026 2.939 1 98.38 231 GLY A C 1
ATOM 1816 O O . GLY A 1 231 ? -0.405 0.995 1.84 1 98.38 231 GLY A O 1
ATOM 1817 N N . ILE A 1 232 ? -2.012 0.243 3.203 1 98.06 232 ILE A N 1
ATOM 1818 C CA . ILE A 1 232 ? -2.469 -0.782 2.27 1 98.06 232 ILE A CA 1
ATOM 1819 C C . ILE A 1 232 ? -3.994 -0.846 2.281 1 98.06 232 ILE A C 1
ATOM 1821 O O . ILE A 1 232 ? -4.629 -0.464 3.268 1 98.06 232 ILE A O 1
ATOM 1825 N N . GLU A 1 233 ?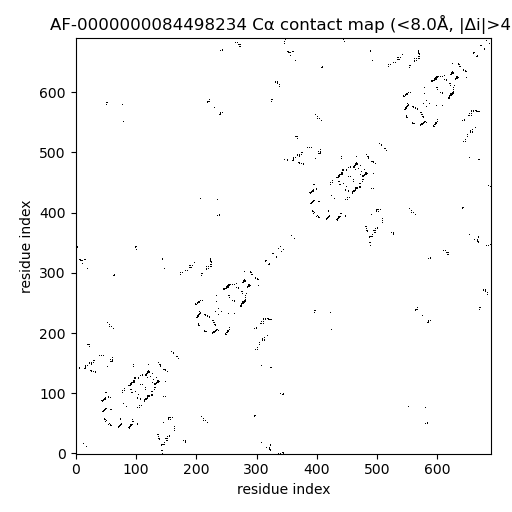 -4.586 -1.194 1.145 1 97.31 233 GLU A N 1
ATOM 1826 C CA . GLU A 1 233 ? -6.027 -1.399 1.066 1 97.31 233 GLU A CA 1
ATOM 1827 C C . GLU A 1 233 ? -6.48 -2.506 2.014 1 97.31 233 GLU A C 1
ATOM 1829 O O . GLU A 1 233 ? -5.777 -3.502 2.195 1 97.31 233 GLU A O 1
ATOM 1834 N N . LEU A 1 234 ? -7.672 -2.35 2.568 1 96.5 234 LEU A N 1
ATOM 1835 C CA . LEU A 1 234 ? -8.188 -3.17 3.66 1 96.5 234 LEU A CA 1
ATOM 1836 C C . LEU A 1 234 ? -8.117 -4.652 3.305 1 96.5 234 LEU A C 1
ATOM 1838 O O . LEU A 1 234 ? -7.551 -5.449 4.051 1 96.5 234 LEU A O 1
ATOM 1842 N N . GLU A 1 235 ? -8.664 -5.074 2.197 1 96.31 235 GLU A N 1
ATOM 1843 C CA . GLU A 1 235 ? -8.742 -6.484 1.823 1 96.31 235 GLU A CA 1
ATOM 1844 C C . GLU A 1 235 ? -7.371 -7.016 1.396 1 96.31 235 GLU A C 1
ATOM 1846 O O . GLU A 1 235 ? -7.055 -8.18 1.626 1 96.31 235 GLU A O 1
ATOM 1851 N N . GLU A 1 236 ? -6.566 -6.141 0.774 1 95.94 236 GLU A N 1
ATOM 1852 C CA . GLU A 1 236 ? -5.242 -6.527 0.294 1 95.94 236 GLU A CA 1
ATOM 1853 C C . GLU A 1 236 ? -4.355 -7 1.442 1 95.94 236 GLU A C 1
ATOM 1855 O O . GLU A 1 236 ? -3.473 -7.84 1.246 1 95.94 236 GLU A O 1
ATOM 1860 N N . PHE A 1 237 ? -4.574 -6.484 2.629 1 96.88 237 PHE A N 1
ATOM 1861 C CA . PHE A 1 237 ? -3.826 -6.891 3.812 1 96.88 237 PHE A CA 1
ATOM 1862 C C . PHE A 1 237 ? -3.889 -8.398 4 1 96.88 237 PHE A C 1
ATOM 1864 O O . PHE A 1 237 ? -2.891 -9.031 4.355 1 96.88 237 PHE A O 1
ATO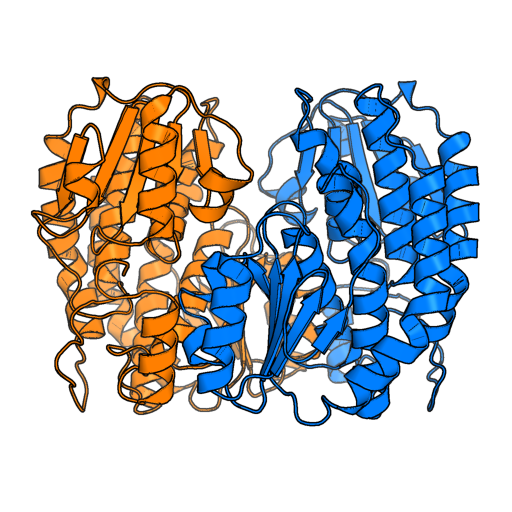M 1871 N N . ASN A 1 238 ? -5.094 -8.945 3.717 1 94.38 238 ASN A N 1
ATOM 1872 C CA . ASN A 1 238 ? -5.332 -10.359 3.953 1 94.38 238 ASN A CA 1
ATOM 1873 C C . ASN A 1 238 ? -4.621 -11.227 2.916 1 94.38 238 ASN A C 1
ATOM 1875 O O . ASN A 1 238 ? -4.594 -12.453 3.039 1 94.38 238 ASN A O 1
ATOM 1879 N N . HIS A 1 239 ? -4.016 -10.633 1.922 1 88.12 239 HIS A N 1
ATOM 1880 C CA . HIS A 1 239 ? -3.35 -11.359 0.846 1 88.12 239 HIS A CA 1
ATOM 1881 C C . HIS A 1 239 ? -1.84 -11.148 0.894 1 88.12 239 HIS A C 1
ATOM 1883 O O . HIS A 1 239 ? -1.246 -10.656 -0.07 1 88.12 239 HIS A O 1
ATOM 1889 N N . GLY A 1 240 ? -1.23 -11.633 2.018 1 83.38 240 GLY A N 1
ATOM 1890 C CA . GLY A 1 240 ? 0.222 -11.68 2.043 1 83.38 240 GLY A CA 1
ATOM 1891 C C . GLY A 1 240 ? 0.82 -10.953 3.234 1 83.38 240 GLY A C 1
ATOM 1892 O O . GLY A 1 240 ? 1.925 -11.273 3.674 1 83.38 240 GLY A O 1
ATOM 1893 N N . CYS A 1 241 ? 0.15 -9.953 3.873 1 92.44 241 CYS A N 1
ATOM 1894 C CA . CYS A 1 241 ? 0.736 -9.164 4.949 1 92.44 241 CYS A CA 1
ATOM 1895 C C . CYS A 1 241 ? 0.614 -9.883 6.285 1 92.44 241 CYS A C 1
ATOM 1897 O O . CYS A 1 241 ? 1.336 -9.57 7.234 1 92.44 241 CYS A O 1
ATOM 1899 N N . THR A 1 242 ? -0.247 -10.883 6.352 1 93.19 242 THR A N 1
ATOM 1900 C CA . THR A 1 242 ? -0.547 -11.531 7.621 1 93.19 242 THR A CA 1
ATOM 1901 C C . THR A 1 242 ? 0.631 -12.383 8.086 1 93.19 242 THR A C 1
ATOM 1903 O O . THR A 1 242 ? 0.772 -12.664 9.281 1 93.19 242 THR A O 1
ATOM 1906 N N . SER A 1 243 ? 1.486 -12.742 7.18 1 91.19 243 SER A N 1
ATOM 1907 C CA . SER A 1 243 ? 2.627 -13.594 7.496 1 91.19 243 SER A CA 1
ATOM 1908 C C . SER A 1 243 ? 3.68 -12.836 8.297 1 91.19 243 SER A C 1
ATOM 1910 O O . SER A 1 243 ? 4.582 -13.438 8.875 1 91.19 243 SER A O 1
ATOM 1912 N N . ILE A 1 244 ? 3.537 -11.445 8.344 1 94.31 244 ILE A N 1
ATOM 1913 C CA . ILE A 1 244 ? 4.641 -10.695 8.93 1 94.31 244 ILE A CA 1
ATOM 1914 C C . ILE A 1 244 ? 4.219 -10.117 10.281 1 94.31 244 ILE A C 1
ATOM 1916 O O . ILE A 1 244 ? 5.059 -9.656 11.055 1 94.31 244 ILE A O 1
ATOM 1920 N N . ILE A 1 245 ? 2.965 -10.18 10.695 1 97.25 245 ILE A N 1
ATOM 1921 C CA . ILE A 1 245 ? 2.518 -9.508 11.906 1 97.25 245 ILE A CA 1
ATOM 1922 C C . ILE A 1 245 ? 2.686 -10.445 13.102 1 97.25 245 ILE A C 1
ATOM 1924 O O . ILE A 1 245 ? 2.705 -11.672 12.945 1 97.25 245 ILE A O 1
ATOM 1928 N N . ASP A 1 246 ? 2.896 -9.914 14.242 1 97.06 246 ASP A N 1
ATOM 1929 C CA . ASP A 1 246 ? 3.025 -10.625 15.508 1 97.06 246 ASP A CA 1
ATOM 1930 C C . ASP A 1 246 ? 2.66 -9.719 16.688 1 97.06 246 ASP A C 1
ATOM 1932 O O . ASP A 1 246 ? 1.942 -8.734 16.516 1 97.06 246 ASP A O 1
ATOM 1936 N N . ASP A 1 247 ? 3.135 -10.102 17.938 1 97.69 247 ASP A N 1
ATOM 1937 C CA . ASP A 1 247 ? 2.729 -9.375 19.141 1 97.69 247 ASP A CA 1
ATOM 1938 C C . ASP A 1 247 ? 3.484 -8.055 19.266 1 97.69 247 ASP A C 1
ATOM 1940 O O . ASP A 1 247 ? 3.219 -7.266 20.172 1 97.69 247 ASP A O 1
ATOM 1944 N N . LYS A 1 248 ? 4.348 -7.723 18.297 1 97.94 248 LYS A N 1
ATOM 1945 C CA . LYS A 1 248 ? 5.051 -6.445 18.266 1 97.94 248 LYS A CA 1
ATOM 1946 C C . LYS A 1 248 ? 4.609 -5.602 17.078 1 97.94 248 LYS A C 1
ATOM 1948 O O . LYS A 1 248 ? 5.312 -4.676 16.672 1 97.94 248 LYS A O 1
ATOM 1953 N N . SER A 1 249 ? 3.49 -6.039 16.484 1 98.5 249 SER A N 1
ATOM 1954 C CA . SER A 1 249 ? 2.908 -5.32 15.352 1 98.5 249 SER A CA 1
ATOM 1955 C C . SER A 1 249 ? 1.673 -4.531 15.773 1 98.5 249 SER A C 1
ATOM 1957 O O . SER A 1 249 ? 1.017 -4.879 16.766 1 98.5 249 SER A O 1
ATOM 1959 N N . LEU A 1 250 ? 1.462 -3.389 15.094 1 98.88 250 LEU A N 1
ATOM 1960 C CA . LEU A 1 250 ? 0.252 -2.586 15.234 1 98.88 250 LEU A CA 1
ATOM 1961 C C . LEU A 1 250 ? -0.494 -2.496 13.906 1 98.88 250 LEU A C 1
ATOM 1963 O O . LEU A 1 250 ? 0.104 -2.184 12.875 1 98.88 250 LEU A O 1
ATOM 1967 N N . LEU A 1 251 ? -1.766 -2.936 13.961 1 98.81 251 LEU A N 1
ATOM 1968 C CA . LEU A 1 251 ? -2.654 -2.709 12.828 1 98.81 251 LEU A CA 1
ATOM 1969 C C . LEU A 1 251 ? -3.598 -1.542 13.102 1 98.81 251 LEU A C 1
ATOM 1971 O O . LEU A 1 251 ? -4.316 -1.541 14.102 1 98.81 251 LEU A O 1
ATOM 1975 N N . ILE A 1 252 ? -3.461 -0.441 12.25 1 98.94 252 ILE A N 1
ATOM 1976 C CA . ILE A 1 252 ? -4.383 0.69 12.281 1 98.94 252 ILE A CA 1
ATOM 1977 C C . ILE A 1 252 ? -5.43 0.53 11.18 1 98.94 252 ILE A C 1
ATOM 1979 O O . ILE A 1 252 ? -5.09 0.389 10 1 98.94 252 ILE A O 1
ATOM 1983 N N . LEU A 1 253 ? -6.742 0.377 11.547 1 98.56 253 LEU A N 1
ATOM 1984 C CA . LEU A 1 253 ? -7.828 0.189 10.594 1 98.56 253 LEU A CA 1
ATOM 1985 C C . LEU A 1 253 ? -8.758 1.401 10.578 1 98.56 253 LEU A C 1
ATOM 1987 O O . LEU A 1 253 ? -9.266 1.811 11.617 1 98.56 253 LEU A O 1
ATOM 1991 N N . ILE A 1 254 ? -8.898 2.004 9.375 1 98.31 254 ILE A N 1
ATOM 1992 C CA . ILE A 1 254 ? -9.703 3.213 9.234 1 98.31 254 ILE A CA 1
ATOM 1993 C C . ILE A 1 254 ? -11.062 2.859 8.633 1 98.31 254 ILE A C 1
ATOM 1995 O O . ILE A 1 254 ? -11.164 2.52 7.457 1 98.31 254 ILE A O 1
ATOM 1999 N N . GLY A 1 255 ? -12.109 2.967 9.445 1 94.31 255 GLY A N 1
ATOM 2000 C CA . GLY A 1 255 ? -13.461 2.656 9.023 1 94.31 255 GLY A CA 1
ATOM 2001 C C . GLY A 1 255 ? -14.203 3.857 8.469 1 94.31 255 GLY A C 1
ATOM 2002 O O . GLY A 1 255 ? -13.805 5 8.695 1 94.31 255 GLY A O 1
ATOM 2003 N N . ASP A 1 256 ? -15.242 3.541 7.648 1 84.94 256 ASP A N 1
ATOM 2004 C CA . ASP A 1 256 ? -16.062 4.629 7.125 1 84.94 256 ASP A CA 1
ATOM 2005 C C . ASP A 1 256 ? -17.312 4.828 7.969 1 84.94 256 ASP A C 1
ATOM 2007 O O . ASP A 1 256 ? -18.125 5.727 7.703 1 84.94 256 ASP A O 1
ATOM 2011 N N . GLY A 1 257 ? -17.391 4.066 8.969 1 77.19 257 GLY A N 1
ATOM 2012 C CA . GLY A 1 257 ? -18.5 4.215 9.898 1 77.19 257 GLY A CA 1
ATOM 2013 C C . GLY A 1 257 ? -19.75 3.467 9.461 1 77.19 257 GLY A C 1
ATOM 2014 O O . GLY A 1 257 ? -20.719 3.383 10.211 1 77.19 257 GLY A O 1
ATOM 2015 N N . TYR A 1 258 ? -19.812 2.822 8.25 1 75.56 258 TYR A N 1
ATOM 2016 C CA . TYR A 1 258 ? -21.031 2.189 7.773 1 75.56 258 TYR A CA 1
ATOM 2017 C C . TYR A 1 258 ? -20.891 0.674 7.734 1 75.56 258 TYR A C 1
ATOM 2019 O O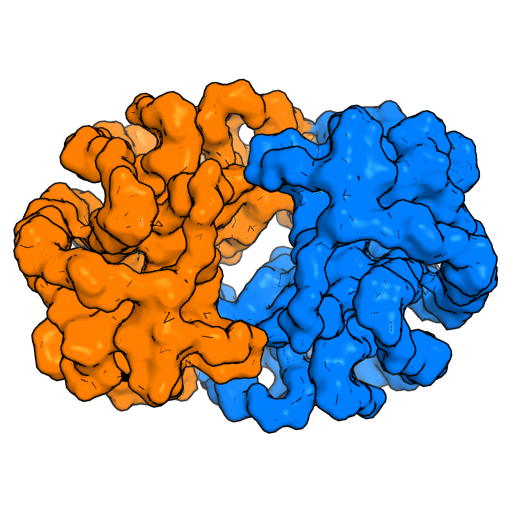 . TYR A 1 258 ? -21.703 -0.052 8.312 1 75.56 258 TYR A O 1
ATOM 2027 N N . ASN A 1 259 ? -20.047 0.152 6.973 1 76.5 259 ASN A N 1
ATOM 2028 C CA . ASN A 1 259 ? -19.844 -1.29 6.895 1 76.5 259 ASN A CA 1
ATOM 2029 C C . ASN A 1 259 ? -18.469 -1.688 7.43 1 76.5 259 ASN A C 1
ATOM 2031 O O . ASN A 1 259 ? -17.469 -1.611 6.711 1 76.5 259 ASN A O 1
ATOM 2035 N N . ASN A 1 260 ? -18.562 -2.156 8.789 1 89.31 260 ASN A N 1
ATOM 2036 C CA . ASN A 1 260 ? -17.312 -2.467 9.469 1 89.31 260 ASN A CA 1
ATOM 2037 C C . ASN A 1 260 ? -17.125 -3.973 9.648 1 89.31 260 ASN A C 1
ATOM 2039 O O . ASN A 1 260 ? -16.25 -4.41 10.391 1 89.31 260 ASN A O 1
ATOM 2043 N N . GLU A 1 261 ? -18.016 -4.723 8.945 1 91.88 261 GLU A N 1
ATOM 2044 C CA . GLU A 1 261 ? -17.984 -6.16 9.188 1 91.88 261 GLU A CA 1
ATOM 2045 C C . GLU A 1 261 ? -16.625 -6.75 8.844 1 91.88 261 GLU A C 1
ATOM 2047 O O . GLU A 1 261 ? -16.031 -7.492 9.633 1 91.88 261 GLU A O 1
ATOM 2052 N N . ARG A 1 262 ? -16.125 -6.41 7.707 1 94.19 262 ARG A N 1
ATOM 2053 C CA . ARG A 1 262 ? -14.844 -6.949 7.273 1 94.19 262 ARG A CA 1
ATOM 2054 C C . ARG A 1 262 ? -13.711 -6.461 8.172 1 94.19 262 ARG A C 1
ATOM 2056 O O . ARG A 1 262 ? -12.82 -7.234 8.531 1 94.19 262 ARG A O 1
ATOM 2063 N N . MET A 1 263 ? -13.758 -5.199 8.547 1 95.25 263 MET A N 1
ATOM 2064 C CA . MET A 1 263 ? -12.797 -4.629 9.484 1 95.25 263 MET A CA 1
ATOM 2065 C C . MET A 1 263 ? -12.836 -5.363 10.82 1 95.25 263 MET A C 1
ATOM 2067 O O . MET A 1 263 ? -11.789 -5.707 11.375 1 95.25 263 MET A O 1
ATOM 2071 N N . ASN A 1 264 ? -14.031 -5.676 11.273 1 94.81 264 ASN A N 1
ATOM 2072 C CA . ASN A 1 264 ? -14.188 -6.387 12.539 1 94.81 264 ASN A CA 1
ATOM 2073 C C . ASN A 1 264 ? -13.625 -7.801 12.461 1 94.81 264 ASN A C 1
ATOM 2075 O O . ASN A 1 264 ? -13.07 -8.305 13.438 1 94.81 264 ASN A O 1
ATOM 2079 N N . GLN A 1 265 ? -13.812 -8.375 11.359 1 96.25 265 GLN A N 1
ATOM 2080 C CA . GLN A 1 265 ? -13.258 -9.711 11.156 1 96.25 265 GLN A CA 1
ATOM 2081 C C . GLN A 1 265 ? -11.742 -9.695 11.258 1 96.25 265 GLN A C 1
ATOM 2083 O O . GLN A 1 265 ? -11.148 -10.578 11.883 1 96.25 265 GLN A O 1
ATOM 2088 N N . ILE A 1 266 ? -11.086 -8.688 10.688 1 97.31 266 ILE A N 1
ATOM 2089 C CA . ILE A 1 266 ? -9.633 -8.562 10.742 1 97.31 266 ILE A CA 1
ATOM 2090 C C . ILE A 1 266 ? -9.188 -8.312 12.18 1 97.31 266 ILE A C 1
ATOM 2092 O O . ILE A 1 266 ? -8.211 -8.898 12.648 1 97.31 266 ILE A O 1
ATOM 2096 N N . VAL A 1 267 ? -9.961 -7.473 12.938 1 97.81 267 VAL A N 1
ATOM 2097 C CA . VAL A 1 267 ? -9.656 -7.191 14.336 1 97.81 267 VAL A CA 1
ATOM 2098 C C . VAL A 1 267 ? -9.695 -8.492 15.141 1 97.81 267 VAL A C 1
ATOM 2100 O O . VAL A 1 267 ? -8.781 -8.773 15.914 1 97.81 267 VAL A O 1
ATOM 2103 N N . ARG A 1 268 ? -10.758 -9.32 14.867 1 97.44 268 ARG A N 1
ATOM 2104 C CA . ARG A 1 268 ? -10.891 -10.594 15.578 1 97.44 268 ARG A CA 1
ATOM 2105 C C . ARG A 1 268 ? -9.727 -11.523 15.258 1 97.44 268 ARG A C 1
ATOM 2107 O O . ARG A 1 268 ? -9.172 -12.164 16.156 1 97.44 268 ARG A O 1
ATOM 2114 N N . ALA A 1 269 ? -9.336 -11.547 14.047 1 97.31 269 ALA A N 1
ATOM 2115 C CA . ALA A 1 269 ? -8.242 -12.422 13.625 1 97.31 269 ALA A CA 1
ATOM 2116 C C . ALA A 1 269 ? -6.918 -11.992 14.242 1 97.31 269 ALA A C 1
ATOM 2118 O O . ALA A 1 269 ? -6.102 -12.836 14.625 1 97.31 269 ALA A O 1
ATOM 2119 N N . CYS A 1 270 ? -6.707 -10.68 14.391 1 98.12 270 CYS A N 1
ATOM 2120 C CA . CYS A 1 270 ? -5.469 -10.141 14.938 1 98.12 270 CYS A CA 1
ATOM 2121 C C . CYS A 1 270 ? -5.27 -10.578 16.375 1 98.12 270 CYS A C 1
ATOM 2123 O O . CYS A 1 270 ? -4.137 -10.75 16.828 1 98.12 270 CYS A O 1
ATOM 2125 N N . ARG A 1 271 ? -6.309 -10.859 17.047 1 97.06 271 ARG A N 1
ATOM 2126 C CA . ARG A 1 271 ? -6.211 -11.273 18.438 1 97.06 271 ARG A CA 1
ATOM 2127 C C . ARG A 1 271 ? -5.48 -12.609 18.562 1 97.06 271 ARG A C 1
ATOM 2129 O O . ARG A 1 271 ? -4.738 -12.836 19.531 1 97.06 271 ARG A O 1
ATOM 2136 N N . VAL A 1 272 ? -5.555 -13.391 17.594 1 96.56 272 VAL A N 1
ATOM 2137 C CA . VAL A 1 272 ? -4.957 -14.719 17.625 1 96.56 272 VAL A CA 1
ATOM 2138 C C . VAL A 1 272 ? -3.439 -14.609 17.516 1 96.56 272 VAL A C 1
ATOM 2140 O O . VAL A 1 272 ? -2.707 -15.43 18.062 1 96.56 272 VAL A O 1
ATOM 2143 N N . THR A 1 273 ? -2.916 -13.672 16.797 1 96.19 273 THR A N 1
ATOM 2144 C CA . THR A 1 273 ? -1.484 -13.492 16.594 1 96.19 273 THR A CA 1
ATOM 2145 C C . THR A 1 273 ? -0.901 -12.547 17.641 1 96.19 273 THR A C 1
ATOM 2147 O O . THR A 1 273 ? 0.312 -12.328 17.688 1 96.19 273 THR A O 1
ATOM 2150 N N . GLY A 1 274 ? -1.766 -11.898 18.5 1 97.44 274 GLY A N 1
ATOM 2151 C CA . GLY A 1 274 ? -1.311 -10.945 19.5 1 97.44 274 GLY A CA 1
ATOM 2152 C C . GLY A 1 274 ? -1.06 -9.562 18.938 1 97.44 274 GLY A C 1
ATOM 2153 O O . GLY A 1 274 ? -0.492 -8.703 19.609 1 97.44 274 GLY A O 1
ATOM 2154 N N . THR A 1 275 ? -1.484 -9.375 17.688 1 98.38 275 THR A N 1
ATOM 2155 C CA . THR A 1 275 ? -1.291 -8.094 17.031 1 98.38 275 THR A CA 1
ATOM 2156 C C . THR A 1 275 ? -2.252 -7.043 17.594 1 98.38 275 THR A C 1
ATOM 2158 O O . THR A 1 275 ? -3.465 -7.262 17.609 1 98.38 275 THR A O 1
ATOM 2161 N N . LYS A 1 276 ? -1.709 -5.859 18.125 1 98.69 276 LYS A N 1
ATOM 2162 C CA . LYS A 1 276 ? -2.545 -4.77 18.625 1 98.69 276 LYS A CA 1
ATOM 2163 C C . LYS A 1 276 ? -3.266 -4.066 17.469 1 98.69 276 LYS A C 1
ATOM 2165 O O . LYS A 1 276 ? -2.703 -3.9 16.391 1 98.69 276 LYS A O 1
ATOM 2170 N N . THR A 1 277 ? -4.508 -3.703 17.75 1 98.69 277 THR A N 1
ATOM 2171 C CA . THR A 1 277 ? -5.293 -3.043 16.719 1 98.69 277 THR A CA 1
ATOM 2172 C C . THR A 1 277 ? -5.812 -1.694 17.219 1 98.69 277 THR A C 1
ATOM 2174 O O . THR A 1 277 ? -6.309 -1.586 18.328 1 98.69 277 THR A O 1
ATOM 2177 N N . LEU A 1 278 ? -5.582 -0.578 16.469 1 98.88 278 LEU A N 1
ATOM 2178 C CA . LEU A 1 278 ? -6.211 0.728 16.625 1 98.88 278 LEU A CA 1
ATOM 2179 C C . LEU A 1 278 ? -7.215 0.99 15.516 1 98.88 278 LEU A C 1
ATOM 2181 O O . LEU A 1 278 ? -6.863 0.927 14.336 1 98.88 278 LEU A O 1
ATOM 2185 N N . THR A 1 279 ? -8.477 1.18 15.859 1 98.19 279 THR A N 1
ATOM 2186 C CA . THR A 1 279 ? -9.484 1.434 14.844 1 98.19 279 THR A CA 1
ATOM 2187 C C . THR A 1 279 ? -9.977 2.875 14.914 1 98.19 279 THR A C 1
ATOM 2189 O O . THR A 1 279 ? -10.156 3.424 16 1 98.19 279 THR A O 1
ATOM 2192 N N . LEU A 1 280 ? -10.039 3.592 13.742 1 97.94 280 LEU A N 1
ATOM 2193 C CA . LEU A 1 280 ? -10.891 4.766 13.594 1 97.94 280 LEU A CA 1
ATOM 2194 C C . LEU A 1 280 ? -12.297 4.367 13.156 1 97.94 280 LEU A C 1
ATOM 2196 O O . LEU A 1 280 ? -12.469 3.693 12.141 1 97.94 280 LEU A O 1
ATOM 2200 N N . ASN A 1 281 ? -13.281 4.754 13.938 1 95.25 281 ASN A N 1
ATOM 2201 C CA . ASN A 1 281 ? -14.68 4.449 13.656 1 95.25 281 ASN A CA 1
ATOM 2202 C C . ASN A 1 281 ? -14.922 2.945 13.547 1 95.25 281 ASN A C 1
ATOM 2204 O O . ASN A 1 281 ? -15.531 2.475 12.594 1 95.25 281 ASN A O 1
ATOM 2208 N N . GLY A 1 282 ? -14.344 2.189 14.461 1 94.38 282 GLY A N 1
ATOM 2209 C CA . GLY A 1 282 ? -14.461 0.744 14.555 1 94.38 282 GLY A CA 1
ATOM 2210 C C . GLY A 1 282 ? -14.266 0.223 15.969 1 94.38 282 GLY A C 1
ATOM 2211 O O . GLY A 1 282 ? -14.422 0.968 16.938 1 94.38 282 GLY A O 1
ATOM 2212 N N . SER A 1 283 ? -14.062 -1.12 16.047 1 94 283 SER A N 1
ATOM 2213 C CA . SER A 1 283 ? -13.945 -1.754 17.359 1 94 283 SER A CA 1
ATOM 2214 C C . SER A 1 283 ? -12.688 -2.611 17.453 1 94 283 SER A C 1
ATOM 2216 O O . SER A 1 283 ? -12.766 -3.84 17.375 1 94 283 SER A O 1
ATOM 2218 N N . GLY A 1 284 ? -11.523 -1.904 17.641 1 96.88 284 GLY A N 1
ATOM 2219 C CA . GLY A 1 284 ? -10.273 -2.602 17.859 1 96.88 284 GLY A CA 1
ATOM 2220 C C . GLY A 1 284 ? -9.844 -2.602 19.328 1 96.88 284 GLY A C 1
ATOM 2221 O O . GLY A 1 284 ? -10.656 -2.34 20.219 1 96.88 284 GLY A O 1
ATOM 2222 N N . ASP A 1 285 ? -8.617 -3.039 19.688 1 98.12 285 ASP A N 1
ATOM 2223 C CA . ASP A 1 285 ? -8.086 -2.941 21.031 1 98.12 285 ASP A CA 1
ATOM 2224 C C . ASP A 1 285 ? -8.125 -1.5 21.547 1 98.12 285 ASP A C 1
ATOM 2226 O O . ASP A 1 285 ? -8.406 -1.257 22.719 1 98.12 285 ASP A O 1
ATOM 2230 N N . PHE A 1 286 ? -7.746 -0.592 20.656 1 98.44 286 PHE A N 1
ATOM 2231 C CA . PHE A 1 286 ? -7.922 0.844 20.828 1 98.44 286 PHE A CA 1
ATOM 2232 C C . PHE A 1 286 ? -8.883 1.405 19.797 1 98.44 286 PHE A C 1
ATOM 2234 O O . PHE A 1 286 ? -8.859 0.997 18.625 1 98.44 286 PHE A O 1
ATOM 2241 N N . ASN A 1 287 ? -9.734 2.27 20.266 1 96.31 287 ASN A N 1
ATOM 2242 C CA . ASN A 1 287 ? -10.734 2.811 19.359 1 96.31 287 ASN A CA 1
ATOM 2243 C C . ASN A 1 287 ? -10.828 4.328 19.469 1 96.31 287 ASN A C 1
ATOM 2245 O O . ASN A 1 287 ? -10.773 4.883 20.562 1 96.31 287 ASN A O 1
ATOM 2249 N N . ILE A 1 288 ? -10.914 5.02 18.344 1 97.5 288 ILE A N 1
ATOM 2250 C CA . ILE A 1 288 ? -11.172 6.449 18.234 1 97.5 288 ILE A CA 1
ATOM 2251 C C . ILE A 1 288 ? -12.375 6.684 17.328 1 97.5 288 ILE A C 1
ATOM 2253 O O . ILE A 1 288 ? -12.383 6.262 16.156 1 97.5 288 ILE A O 1
ATOM 2257 N N . ASN A 1 289 ? -13.398 7.242 17.828 1 95.12 289 ASN A N 1
ATOM 2258 C CA . ASN A 1 289 ? -14.586 7.566 17.031 1 95.12 289 ASN A CA 1
ATOM 2259 C C . ASN A 1 289 ? -14.609 9.039 16.641 1 95.12 289 ASN A C 1
ATOM 2261 O O . ASN A 1 289 ? -14.43 9.922 17.484 1 95.12 289 ASN A O 1
ATOM 2265 N N . ILE A 1 290 ? -14.75 9.32 15.398 1 96.38 290 ILE A N 1
ATOM 2266 C CA . ILE A 1 290 ? -14.789 10.664 14.828 1 96.38 290 ILE A CA 1
ATOM 2267 C C . ILE A 1 290 ? -16.203 10.984 14.352 1 96.38 290 ILE A C 1
ATOM 2269 O O . ILE A 1 290 ? -16.812 10.195 13.617 1 96.38 290 ILE A O 1
ATOM 2273 N N . ASP A 1 291 ? -16.781 12.078 14.867 1 94.56 291 ASP A N 1
ATOM 2274 C CA . ASP A 1 291 ? -18.078 12.562 14.398 1 94.56 291 ASP A CA 1
ATOM 2275 C C . ASP A 1 291 ? -17.969 13.156 12.992 1 94.56 291 ASP A C 1
ATOM 2277 O O . ASP A 1 291 ? -17.734 14.359 12.836 1 94.56 291 ASP A O 1
ATOM 2281 N N . GLY A 1 292 ? -18.078 12.273 12.008 1 94.88 292 GLY A N 1
ATOM 2282 C CA . GLY A 1 292 ? -17.906 12.695 10.625 1 94.88 292 GLY A CA 1
ATOM 2283 C C . GLY A 1 292 ? -19.203 13.07 9.953 1 94.88 292 GLY A C 1
ATOM 2284 O O . GLY A 1 292 ? -20.188 13.422 10.617 1 94.88 292 GLY A O 1
ATOM 2285 N N . PHE A 1 293 ? -19.203 13.234 8.664 1 95.44 293 PHE A N 1
ATOM 2286 C CA . PHE A 1 293 ? -20.344 13.586 7.82 1 95.44 293 PHE A CA 1
ATOM 2287 C C . PHE A 1 293 ? -20.984 12.336 7.227 1 95.44 293 PHE A C 1
ATOM 2289 O O . PHE A 1 293 ? -20.391 11.258 7.258 1 95.44 293 PHE A O 1
ATOM 2296 N N . ASN A 1 294 ? -22.266 12.484 6.738 1 93.12 294 ASN A N 1
ATOM 2297 C CA . ASN A 1 294 ? -22.938 11.391 6.039 1 93.12 294 ASN A CA 1
ATOM 2298 C C . ASN A 1 294 ? -22.203 11.016 4.758 1 93.12 294 ASN A C 1
ATOM 2300 O O . ASN A 1 294 ? -22.125 9.844 4.398 1 93.12 294 ASN A O 1
ATOM 2304 N N . ASP A 1 295 ? -21.656 12.062 4.16 1 94.75 295 ASP A N 1
ATOM 2305 C CA . ASP A 1 295 ? -20.828 11.805 2.98 1 94.75 295 ASP A CA 1
ATOM 2306 C C . ASP A 1 295 ? -19.453 11.266 3.373 1 94.75 295 ASP A C 1
ATOM 2308 O O . ASP A 1 295 ? -18.594 12.023 3.82 1 94.75 295 ASP A O 1
ATOM 2312 N N . ILE A 1 296 ? -19.219 9.961 3.143 1 94.25 296 ILE A N 1
ATOM 2313 C CA . ILE A 1 296 ? -18.031 9.266 3.625 1 94.25 296 ILE A CA 1
ATOM 2314 C C . ILE A 1 296 ? -16.797 9.828 2.928 1 94.25 296 ILE A C 1
ATOM 2316 O O . ILE A 1 296 ? -15.664 9.656 3.41 1 94.25 296 ILE A O 1
ATOM 2320 N N . TYR A 1 297 ? -16.938 10.531 1.815 1 95.69 297 TYR A N 1
ATOM 2321 C CA . TYR A 1 297 ? -15.805 11.062 1.058 1 95.69 297 TYR A CA 1
ATOM 2322 C C . TYR A 1 297 ? -15.305 12.367 1.67 1 95.69 297 TYR A C 1
ATOM 2324 O O . TYR A 1 297 ? -14.227 12.852 1.311 1 95.69 297 TYR A O 1
ATOM 2332 N N . LEU A 1 298 ? -16.031 12.922 2.684 1 97.06 298 LEU A N 1
ATOM 2333 C CA . LEU A 1 298 ? -15.617 14.141 3.367 1 97.06 298 LEU A CA 1
ATOM 2334 C C . LEU A 1 298 ? -14.906 13.812 4.676 1 97.06 298 LEU A C 1
ATOM 2336 O O . LEU A 1 298 ? -14.258 14.68 5.27 1 97.06 298 LEU A O 1
ATOM 2340 N N . ASN A 1 299 ? -14.969 12.555 5.09 1 97.12 299 ASN A N 1
ATOM 2341 C CA . ASN A 1 299 ? -14.516 12.172 6.422 1 97.12 299 ASN A CA 1
ATOM 2342 C C . ASN A 1 299 ? -13.008 11.938 6.461 1 97.12 299 ASN A C 1
ATOM 2344 O O . ASN A 1 299 ? -12.375 12.109 7.5 1 97.12 299 ASN A O 1
ATOM 2348 N N . PRO A 1 300 ? -12.367 11.531 5.316 1 98.44 300 PRO A N 1
ATOM 2349 C CA . PRO A 1 300 ? -10.938 11.211 5.328 1 98.44 300 PRO A CA 1
ATOM 2350 C C . PRO A 1 300 ? -10.086 12.344 5.906 1 98.44 300 PRO A C 1
ATOM 2352 O O . PRO A 1 300 ? -9.141 12.086 6.648 1 98.44 300 PRO A O 1
ATOM 2355 N N . VAL A 1 301 ? -10.375 13.641 5.621 1 98.81 301 VAL A N 1
ATOM 2356 C CA . VAL A 1 301 ? -9.57 14.766 6.09 1 98.81 301 VAL A CA 1
ATOM 2357 C C . VAL A 1 301 ? -9.648 14.852 7.613 1 98.81 301 VAL A C 1
ATOM 2359 O O . VAL A 1 301 ? -8.688 15.258 8.266 1 98.81 301 VAL A O 1
ATOM 2362 N N . LEU A 1 302 ? -10.781 14.391 8.211 1 98.62 302 LEU A N 1
ATOM 2363 C CA . LEU A 1 302 ? -10.953 14.367 9.664 1 98.62 302 LEU A CA 1
ATOM 2364 C C . LEU A 1 302 ? -10.125 13.258 10.297 1 98.62 302 LEU A C 1
ATOM 2366 O O . LEU A 1 302 ? -9.5 13.453 11.336 1 98.62 302 LEU A O 1
ATOM 2370 N N . ASN A 1 303 ? -10.078 12.133 9.633 1 98.62 303 ASN A N 1
ATOM 2371 C CA . ASN A 1 303 ? -9.406 10.945 10.156 1 98.62 303 ASN A CA 1
ATOM 2372 C C . ASN A 1 303 ? -7.902 11.156 10.289 1 98.62 303 ASN A C 1
ATOM 2374 O O . ASN A 1 303 ? -7.234 10.438 11.031 1 98.62 303 ASN A O 1
ATOM 2378 N N . ILE A 1 304 ? -7.324 12.156 9.602 1 98.81 304 ILE A N 1
ATOM 2379 C CA . ILE A 1 304 ? -5.887 12.406 9.594 1 98.81 304 ILE A CA 1
ATOM 2380 C C . ILE A 1 304 ? -5.457 12.984 10.938 1 98.81 304 ILE A C 1
ATOM 2382 O O . ILE A 1 304 ? -4.348 12.719 11.406 1 98.81 304 ILE A O 1
ATOM 2386 N N . VAL A 1 305 ? -6.32 13.758 11.625 1 98.88 305 VAL A N 1
ATOM 2387 C CA . VAL A 1 305 ? -5.949 14.516 12.812 1 98.88 305 VAL A CA 1
ATOM 2388 C C . VAL A 1 305 ? -5.445 13.555 13.891 1 98.88 305 VAL A C 1
ATOM 2390 O O . VAL A 1 305 ? -4.312 13.68 14.359 1 98.88 305 VAL A O 1
ATOM 2393 N N . PRO A 1 306 ? -6.25 12.531 14.305 1 98.88 306 PRO A N 1
ATOM 2394 C CA . PRO A 1 306 ? -5.734 11.648 15.359 1 98.88 306 PRO A CA 1
ATOM 2395 C C . PRO A 1 306 ? -4.508 10.859 14.914 1 98.88 306 PRO A C 1
ATOM 2397 O O . PRO A 1 306 ? -3.654 10.523 15.742 1 98.88 306 PRO A O 1
ATOM 2400 N N . LEU A 1 307 ? -4.398 10.578 13.688 1 98.88 307 LEU A N 1
ATOM 2401 C CA . LEU A 1 307 ? -3.275 9.789 13.188 1 98.88 307 LEU A CA 1
ATOM 2402 C C . LEU A 1 307 ? -1.983 10.602 13.227 1 98.88 307 LEU A C 1
ATOM 2404 O O . LEU A 1 307 ? -0.904 10.039 13.438 1 98.88 307 LEU A O 1
ATOM 2408 N N . TYR A 1 308 ? -2.012 11.969 12.969 1 98.88 308 TYR A N 1
ATOM 2409 C CA . TYR A 1 308 ? -0.838 12.828 13.125 1 98.88 308 TYR A CA 1
ATOM 2410 C C . TYR A 1 308 ? -0.387 12.867 14.578 1 98.88 308 TYR A C 1
ATOM 2412 O O . TYR A 1 308 ? 0.81 12.797 14.867 1 98.88 308 TYR A O 1
ATOM 2420 N N . TYR A 1 309 ? -1.399 12.969 15.516 1 98.88 309 TYR A N 1
ATOM 2421 C CA . TYR A 1 309 ? -1.062 12.898 16.922 1 98.88 309 TYR A CA 1
ATOM 2422 C C . TYR A 1 309 ? -0.412 11.562 17.266 1 98.88 309 TYR A C 1
ATOM 2424 O O . TYR A 1 309 ? 0.542 11.508 18.047 1 98.88 309 TYR A O 1
ATOM 2432 N N . LEU A 1 310 ? -0.927 10.477 16.703 1 98.94 310 LEU A N 1
ATOM 2433 C CA . LEU A 1 310 ? -0.361 9.156 16.969 1 98.94 310 LEU A CA 1
ATOM 2434 C C . LEU A 1 310 ? 1.104 9.102 16.547 1 98.94 310 LEU A C 1
ATOM 2436 O O . LEU A 1 310 ? 1.959 8.672 17.328 1 98.94 310 LEU A O 1
ATOM 2440 N N . ALA A 1 311 ? 1.397 9.508 15.289 1 98.69 311 ALA A N 1
ATOM 2441 C CA . ALA A 1 311 ? 2.775 9.523 14.812 1 98.69 311 ALA A CA 1
ATOM 2442 C C . ALA A 1 311 ? 3.672 10.336 15.742 1 98.69 311 ALA A C 1
ATOM 2444 O O . ALA A 1 311 ? 4.773 9.906 16.078 1 98.69 311 ALA A O 1
ATOM 2445 N N . TYR A 1 312 ? 3.18 11.547 16.188 1 98.81 312 TYR A N 1
ATOM 2446 C CA . TYR A 1 312 ? 3.951 12.43 17.047 1 98.81 312 TYR A CA 1
ATOM 2447 C C . TYR A 1 312 ? 4.246 11.773 18.391 1 98.81 312 TYR A C 1
ATOM 2449 O O . TYR A 1 312 ? 5.398 11.711 18.812 1 98.81 312 TYR A O 1
ATOM 2457 N N . PHE A 1 313 ? 3.215 11.258 19.031 1 98.75 313 PHE A N 1
ATOM 2458 C CA . PHE A 1 313 ? 3.393 10.75 20.391 1 98.75 313 PHE A CA 1
ATOM 2459 C C . PHE A 1 313 ? 4.148 9.43 20.391 1 98.75 313 PHE A C 1
ATOM 2461 O O . PHE A 1 313 ? 4.887 9.125 21.328 1 98.75 313 PHE A O 1
ATOM 2468 N N . MET A 1 314 ? 3.992 8.633 19.344 1 98.5 314 MET A N 1
ATOM 2469 C CA . MET A 1 314 ? 4.84 7.449 19.219 1 98.5 314 MET A CA 1
ATOM 2470 C C . MET A 1 314 ? 6.312 7.844 19.125 1 98.5 314 MET A C 1
ATOM 2472 O O . MET A 1 314 ? 7.176 7.172 19.688 1 98.5 314 MET A O 1
ATOM 2476 N N . ALA A 1 315 ? 6.617 8.93 18.328 1 97.75 315 ALA A N 1
ATOM 2477 C CA . ALA A 1 315 ? 7.988 9.422 18.234 1 97.75 315 ALA A CA 1
ATOM 2478 C C . ALA A 1 315 ? 8.508 9.875 19.594 1 97.75 315 ALA A C 1
ATOM 2480 O O . ALA A 1 315 ? 9.617 9.523 19.984 1 97.75 315 ALA A O 1
ATOM 2481 N N . VAL A 1 316 ? 7.648 10.648 20.375 1 97.56 316 VAL A N 1
ATOM 2482 C CA . VAL A 1 316 ? 8.016 11.164 21.688 1 97.56 316 VAL A CA 1
ATOM 2483 C C . VAL A 1 316 ? 8.328 10 22.625 1 97.56 316 VAL A C 1
ATOM 2485 O O . VAL A 1 316 ? 9.336 10.031 23.344 1 97.56 316 VAL A O 1
ATOM 2488 N N . GLN A 1 317 ? 7.539 8.969 22.594 1 95.81 317 GLN A N 1
ATOM 2489 C CA . GLN A 1 317 ? 7.723 7.816 23.469 1 95.81 317 GLN A CA 1
ATOM 2490 C C . GLN A 1 317 ? 9.023 7.09 23.141 1 95.81 317 GLN A C 1
ATOM 2492 O O . GLN A 1 317 ? 9.641 6.492 24.031 1 95.81 317 GLN A O 1
ATOM 2497 N N . ARG A 1 318 ? 9.438 7.219 21.969 1 94.75 318 ARG A N 1
ATOM 2498 C CA . ARG A 1 318 ? 10.648 6.535 21.516 1 94.75 318 ARG A CA 1
ATOM 2499 C C . ARG A 1 318 ? 11.859 7.457 21.609 1 94.75 318 ARG A C 1
ATOM 2501 O O . ARG A 1 318 ? 12.953 7.098 21.156 1 94.75 318 ARG A O 1
ATOM 2508 N N . HIS A 1 319 ? 11.711 8.711 22.047 1 95.06 319 HIS A N 1
ATOM 2509 C CA . HIS A 1 319 ? 12.75 9.719 22.188 1 95.06 319 HIS A CA 1
ATOM 2510 C C . HIS A 1 319 ? 13.383 10.062 20.844 1 95.06 319 HIS A C 1
ATOM 2512 O O . HIS A 1 319 ? 14.602 10.18 20.734 1 95.06 319 HIS A O 1
ATOM 2518 N N . ILE A 1 320 ? 12.531 10.062 19.859 1 95.25 320 ILE A N 1
ATOM 2519 C CA . ILE A 1 320 ? 12.922 10.445 18.516 1 95.25 320 ILE A CA 1
ATOM 2520 C C . ILE A 1 320 ? 12.398 11.844 18.203 1 95.25 320 ILE A C 1
ATOM 2522 O O . ILE A 1 320 ? 11.234 12.156 18.484 1 95.25 320 ILE A O 1
ATOM 2526 N N . ASN A 1 321 ? 13.266 12.773 17.734 1 95.5 321 ASN A N 1
ATOM 2527 C CA . ASN A 1 321 ? 12.836 14.062 17.203 1 95.5 321 ASN A CA 1
ATOM 2528 C C . ASN A 1 321 ? 12.188 13.906 15.828 1 95.5 321 ASN A C 1
ATOM 2530 O O . ASN A 1 321 ? 12.859 13.578 14.852 1 95.5 321 ASN A O 1
ATOM 2534 N N . PRO A 1 322 ? 10.883 14.117 15.719 1 96 322 PRO A N 1
ATOM 2535 C CA . PRO A 1 322 ? 10.195 13.875 14.445 1 96 322 PRO A CA 1
ATOM 2536 C C . PRO A 1 322 ? 10.438 14.977 13.422 1 96 322 PRO A C 1
ATOM 2538 O O . PRO A 1 322 ? 10.094 14.82 12.25 1 96 322 PRO A O 1
ATOM 2541 N N . ASP A 1 323 ? 11.141 16.109 13.789 1 95.25 323 ASP A N 1
ATOM 2542 C CA . ASP A 1 323 ? 11.195 17.297 12.961 1 95.25 323 ASP A CA 1
ATOM 2543 C C . ASP A 1 323 ? 12.234 17.172 11.852 1 95.25 323 ASP A C 1
ATOM 2545 O O . ASP A 1 323 ? 12.219 17.922 10.883 1 95.25 323 ASP A O 1
ATOM 2549 N N . LEU A 1 324 ? 13.125 16.188 12.031 1 92.31 324 LEU A N 1
ATOM 2550 C CA . LEU A 1 324 ? 14.352 16.266 11.242 1 92.31 324 LEU A CA 1
ATOM 2551 C C . LEU A 1 324 ? 14.422 15.141 10.219 1 92.31 324 LEU A C 1
ATOM 2553 O O . LEU A 1 324 ? 15.328 15.102 9.391 1 92.31 324 LEU A O 1
ATOM 2557 N N . LEU A 1 325 ? 13.516 14.188 10.25 1 91.25 325 LEU A N 1
ATOM 2558 C CA . LEU A 1 325 ? 13.477 13.07 9.312 1 91.25 325 LEU A CA 1
ATOM 2559 C C . LEU A 1 325 ? 14.812 12.32 9.305 1 91.25 325 LEU A C 1
ATOM 2561 O O . LEU A 1 325 ? 15.258 11.859 8.258 1 91.25 325 LEU A O 1
ATOM 2565 N N . ARG A 1 326 ? 15.617 12.383 10.422 1 90.75 326 ARG A N 1
ATOM 2566 C CA . ARG A 1 326 ? 16.906 11.734 10.656 1 90.75 326 ARG A CA 1
ATOM 2567 C C . ARG A 1 326 ? 18.031 12.492 9.977 1 90.75 326 ARG A C 1
ATOM 2569 O O . ARG A 1 326 ? 19.156 11.977 9.852 1 90.75 326 ARG A O 1
ATOM 2576 N N . PHE A 1 327 ? 17.734 13.695 9.539 1 91.75 327 PHE A N 1
ATOM 2577 C CA . PHE A 1 327 ? 18.766 14.477 8.875 1 91.75 327 PHE A CA 1
ATOM 2578 C C . PHE A 1 327 ? 19.828 14.922 9.867 1 91.75 327 PHE A C 1
ATOM 2580 O O . PHE A 1 327 ? 20.875 15.461 9.477 1 91.75 327 PHE A O 1
ATOM 2587 N N . ASP A 1 328 ? 19.609 14.656 11.172 1 90.06 328 ASP A N 1
ATOM 2588 C CA . ASP A 1 328 ? 20.656 14.875 12.164 1 90.06 328 ASP A CA 1
ATOM 2589 C C . ASP A 1 328 ? 21.734 13.797 12.062 1 90.06 328 ASP A C 1
ATOM 2591 O O . ASP A 1 328 ? 22.828 13.961 12.602 1 90.06 328 ASP A O 1
ATOM 2595 N N . GLU A 1 329 ? 21.469 12.719 11.375 1 92.25 329 GLU A N 1
ATOM 2596 C CA . GLU A 1 329 ? 22.469 11.734 11.008 1 92.25 329 GLU A CA 1
ATOM 2597 C C . GLU A 1 329 ? 23.062 12.023 9.625 1 92.25 329 GLU A C 1
ATOM 2599 O O . GLU A 1 329 ? 22.328 12.055 8.633 1 92.25 329 GLU A O 1
ATOM 2604 N N . LYS A 1 330 ? 24.344 12.133 9.516 1 93.38 330 LYS A N 1
ATOM 2605 C CA . LYS A 1 330 ? 25.047 12.617 8.328 1 93.38 330 LYS A CA 1
ATOM 2606 C C . LYS A 1 330 ? 24.688 11.789 7.102 1 93.38 330 LYS A C 1
ATOM 2608 O O . LYS A 1 330 ? 24.5 12.328 6.012 1 93.38 330 LYS A O 1
ATOM 2613 N N . LYS A 1 331 ? 24.594 10.5 7.246 1 95.06 331 LYS A N 1
ATOM 2614 C CA . LYS A 1 331 ? 24.375 9.625 6.098 1 95.06 331 LYS A CA 1
ATOM 2615 C C . LYS A 1 331 ? 23 9.875 5.48 1 95.06 331 LYS A C 1
ATOM 2617 O O . LYS A 1 331 ? 22.844 9.836 4.258 1 95.06 331 LYS A O 1
ATOM 2622 N N . TYR A 1 332 ? 22.016 10.188 6.262 1 94.12 332 TYR A N 1
ATOM 2623 C CA . TYR A 1 332 ? 20.688 10.406 5.727 1 94.12 332 TYR A CA 1
ATOM 2624 C C . TYR A 1 332 ? 20.547 11.797 5.121 1 94.12 332 TYR A C 1
ATOM 2626 O O . TYR A 1 332 ? 19.828 11.992 4.145 1 94.12 332 TYR A O 1
ATOM 2634 N N . LEU A 1 333 ? 21.266 12.766 5.68 1 92.75 333 LEU A N 1
ATOM 2635 C CA . LEU A 1 333 ? 21.328 14.086 5.059 1 92.75 333 LEU A CA 1
ATOM 2636 C C . LEU A 1 333 ? 22.016 14.016 3.701 1 92.75 333 LEU A C 1
ATOM 2638 O O . LEU A 1 333 ? 21.562 14.648 2.74 1 92.75 333 LEU A O 1
ATOM 2642 N N . GLU A 1 334 ? 23.109 13.273 3.637 1 94.44 334 GLU A N 1
ATOM 2643 C CA . GLU A 1 334 ? 23.828 13.086 2.377 1 94.44 334 GLU A CA 1
ATOM 2644 C C . GLU A 1 334 ? 22.938 12.398 1.34 1 94.44 334 GLU A C 1
ATOM 2646 O O . GLU A 1 334 ? 22.938 12.781 0.167 1 94.44 334 GLU A O 1
ATOM 2651 N N . PHE A 1 335 ? 22.156 11.359 1.81 1 95.56 335 PHE A N 1
ATOM 2652 C CA . PHE A 1 335 ? 21.188 10.711 0.936 1 95.56 335 PHE A CA 1
ATOM 2653 C C . PHE A 1 335 ? 20.234 11.734 0.337 1 95.56 335 PHE A C 1
ATOM 2655 O O . PHE A 1 335 ? 20.047 11.781 -0.88 1 95.56 335 PHE A O 1
ATOM 2662 N N . ASP A 1 336 ? 19.703 12.539 1.162 1 93.38 336 ASP A N 1
ATOM 2663 C CA . ASP A 1 336 ? 18.719 13.531 0.736 1 93.38 336 ASP A CA 1
ATOM 2664 C C . ASP A 1 336 ? 19.328 14.531 -0.241 1 93.38 336 ASP A C 1
ATOM 2666 O O . ASP A 1 336 ? 18.688 14.914 -1.223 1 93.38 336 ASP A O 1
ATOM 2670 N N . ASN A 1 337 ? 20.562 14.898 -0.055 1 92.69 337 ASN A N 1
ATOM 2671 C CA . ASN A 1 337 ? 21.234 15.867 -0.909 1 92.69 337 ASN A CA 1
ATOM 2672 C C . ASN A 1 337 ? 21.484 15.312 -2.305 1 92.69 337 ASN A C 1
ATOM 2674 O O . ASN A 1 337 ? 21.516 16.062 -3.285 1 92.69 337 ASN A O 1
ATOM 2678 N N . ILE A 1 338 ? 21.641 14.023 -2.385 1 94 338 ILE A N 1
ATOM 2679 C CA . ILE A 1 338 ? 21.828 13.375 -3.678 1 94 338 ILE A CA 1
ATOM 2680 C C . ILE A 1 338 ? 20.5 13.359 -4.441 1 94 338 ILE A C 1
ATOM 2682 O O . ILE A 1 338 ? 20.469 13.625 -5.645 1 94 338 ILE A O 1
ATOM 2686 N N . ILE A 1 339 ? 19.406 13.086 -3.699 1 92.88 339 ILE A N 1
ATOM 2687 C CA . ILE A 1 339 ? 18.078 12.977 -4.293 1 92.88 339 ILE A CA 1
ATOM 2688 C C . ILE A 1 339 ? 17.547 14.359 -4.637 1 92.88 339 ILE A C 1
ATOM 2690 O O . ILE A 1 339 ? 16.938 14.555 -5.688 1 92.88 339 ILE A O 1
ATOM 2694 N N . PHE A 1 340 ? 17.766 15.273 -3.686 1 90.25 340 PHE A N 1
ATOM 2695 C CA . PHE A 1 340 ? 17.297 16.656 -3.807 1 90.25 340 PHE A CA 1
ATOM 2696 C C . PHE A 1 340 ? 18.453 17.625 -3.633 1 90.25 340 PHE A C 1
ATOM 2698 O O . PHE A 1 340 ? 18.609 18.234 -2.566 1 90.25 340 PHE A O 1
ATOM 2705 N N . PRO A 1 341 ? 19.203 17.766 -4.77 1 84.62 341 PRO A N 1
ATOM 2706 C CA . PRO A 1 341 ? 20.281 18.766 -4.645 1 84.62 341 PRO A CA 1
ATOM 2707 C C . PRO A 1 341 ? 19.766 20.156 -4.273 1 84.62 341 PRO A C 1
ATOM 2709 O O . PRO A 1 341 ? 18.547 20.391 -4.34 1 84.62 341 PRO A O 1
ATOM 2712 N N . PRO A 1 342 ? 20.625 21.062 -3.803 1 79.38 342 PRO A N 1
ATOM 2713 C CA . PRO A 1 342 ? 20.188 22.391 -3.371 1 79.38 342 PRO A CA 1
ATOM 2714 C C . PRO A 1 342 ? 19.266 23.062 -4.379 1 79.38 342 PRO A C 1
ATOM 2716 O O . PRO A 1 342 ? 19.547 23.078 -5.578 1 79.38 342 PRO A O 1
ATOM 2719 N N . GLY A 1 343 ? 18.078 23.438 -3.945 1 75.25 343 GLY A N 1
ATOM 2720 C CA . GLY A 1 343 ? 17.094 24.109 -4.773 1 75.25 343 GLY A CA 1
ATOM 2721 C C . GLY A 1 343 ? 16.047 23.188 -5.336 1 75.25 343 GLY A C 1
ATOM 2722 O O . GLY A 1 343 ? 15.109 23.625 -6.008 1 75.25 343 GLY A O 1
ATOM 2723 N N . ALA A 1 344 ? 16.234 21.891 -4.977 1 77.06 344 ALA A N 1
ATOM 2724 C CA . ALA A 1 344 ? 15.344 20.938 -5.633 1 77.06 344 ALA A CA 1
ATOM 2725 C C . ALA A 1 344 ? 14.484 20.188 -4.613 1 77.06 344 ALA A C 1
ATOM 2727 O O . ALA A 1 344 ? 13.945 19.109 -4.906 1 77.06 344 ALA A O 1
ATOM 2728 N N . HIS A 1 345 ? 14.359 20.75 -3.355 1 81.5 345 HIS A N 1
ATOM 2729 C CA . HIS A 1 345 ? 13.594 20.125 -2.283 1 81.5 345 HIS A CA 1
ATOM 2730 C C . HIS A 1 345 ? 12.109 20.469 -2.389 1 81.5 345 HIS A C 1
ATOM 2732 O O . HIS A 1 345 ? 11.75 21.547 -2.854 1 81.5 345 HIS A O 1
ATOM 2738 N N . MET B 1 1 ? -6.824 -18.391 1.607 1 52.38 1 MET B N 1
ATOM 2739 C CA . MET B 1 1 ? -5.969 -18.922 0.554 1 52.38 1 MET B CA 1
ATOM 2740 C C . MET B 1 1 ? -6.355 -20.359 0.209 1 52.38 1 MET B C 1
ATOM 2742 O O . MET B 1 1 ? -6.594 -20.672 -0.957 1 52.38 1 MET B O 1
ATOM 2746 N N . THR B 1 2 ? -6.141 -21.516 1.074 1 65.25 2 THR B N 1
ATOM 2747 C CA . THR B 1 2 ? -6.488 -22.859 0.598 1 65.25 2 THR B CA 1
ATOM 2748 C C . THR B 1 2 ? -7.293 -23.609 1.649 1 65.25 2 THR B C 1
ATOM 2750 O O . THR B 1 2 ? -7.133 -23.375 2.85 1 65.25 2 THR B O 1
ATOM 2753 N N . ASP B 1 3 ? -8.344 -24.25 1.169 1 70.75 3 ASP B N 1
ATOM 2754 C CA . ASP B 1 3 ? -9.047 -25.203 2.027 1 70.75 3 ASP B CA 1
ATOM 2755 C C . ASP B 1 3 ? -8.172 -26.391 2.363 1 70.75 3 ASP B C 1
ATOM 2757 O O . ASP B 1 3 ? -8.406 -27.094 3.352 1 70.75 3 ASP B O 1
ATOM 2761 N N . GLU B 1 4 ? -7.195 -26.547 1.505 1 74.06 4 GLU B N 1
ATOM 2762 C CA . GLU B 1 4 ? -6.266 -27.656 1.706 1 74.06 4 GLU B CA 1
ATOM 2763 C C . GLU B 1 4 ? -4.824 -27.156 1.784 1 74.06 4 GLU B C 1
ATOM 2765 O O . GLU B 1 4 ? -4.336 -26.516 0.858 1 74.06 4 GLU B O 1
ATOM 2770 N N . ILE B 1 5 ? -4.199 -27.5 3.012 1 79.81 5 ILE B N 1
ATOM 2771 C CA . ILE B 1 5 ? -2.801 -27.125 3.199 1 79.81 5 ILE B CA 1
ATOM 2772 C C . ILE B 1 5 ? -1.905 -28.125 2.463 1 79.81 5 ILE B C 1
ATOM 2774 O O . ILE B 1 5 ? -2.062 -29.344 2.611 1 79.81 5 ILE B O 1
ATOM 2778 N N . PRO B 1 6 ? -1.029 -27.688 1.579 1 84.56 6 PRO B N 1
ATOM 2779 C CA . PRO B 1 6 ? -0.122 -28.578 0.861 1 84.56 6 PRO B CA 1
ATOM 2780 C C . PRO B 1 6 ? 0.766 -29.391 1.799 1 84.56 6 PRO B C 1
ATOM 2782 O O . PRO B 1 6 ? 0.981 -29 2.947 1 84.56 6 PRO B O 1
ATOM 2785 N N . GLU B 1 7 ? 1.188 -30.484 1.287 1 86.31 7 GLU B N 1
ATOM 2786 C CA . GLU B 1 7 ? 2.18 -31.281 2.014 1 86.31 7 GLU B CA 1
ATOM 2787 C C . GLU B 1 7 ? 3.414 -30.438 2.342 1 86.31 7 GLU B C 1
ATOM 2789 O O . GLU B 1 7 ? 3.857 -29.625 1.524 1 86.31 7 GLU B O 1
ATOM 2794 N N . LYS B 1 8 ? 3.902 -30.594 3.568 1 88.56 8 LYS B N 1
ATOM 2795 C CA . LYS B 1 8 ? 5.059 -29.812 4.004 1 88.56 8 LYS B CA 1
ATOM 2796 C C . LYS B 1 8 ? 6.363 -30.469 3.568 1 88.56 8 LYS B C 1
ATOM 2798 O O . LYS B 1 8 ? 6.688 -31.578 4.016 1 88.56 8 LYS B O 1
ATOM 2803 N N . ARG B 1 9 ? 7.148 -29.766 2.605 1 93.31 9 ARG B N 1
ATOM 2804 C CA . ARG B 1 9 ? 8.516 -30.141 2.262 1 93.31 9 ARG B CA 1
ATOM 2805 C C . ARG B 1 9 ? 9.523 -29.438 3.164 1 93.31 9 ARG B C 1
ATOM 2807 O O . ARG B 1 9 ? 9.328 -28.281 3.531 1 93.31 9 ARG B O 1
ATOM 2814 N N . ASN B 1 10 ? 10.625 -30.203 3.445 1 91.88 10 ASN B N 1
ATOM 2815 C CA . ASN B 1 10 ? 11.531 -29.688 4.465 1 91.88 10 ASN B CA 1
ATOM 2816 C C . ASN B 1 10 ? 12.766 -29.047 3.844 1 91.88 10 ASN B C 1
ATOM 2818 O O . ASN B 1 10 ? 13.547 -28.391 4.539 1 91.88 10 ASN B O 1
ATOM 2822 N N . LYS B 1 11 ? 12.875 -29.297 2.568 1 93.25 11 LYS B N 1
ATOM 2823 C CA . LYS B 1 11 ? 14.039 -28.719 1.897 1 93.25 11 LYS B CA 1
ATOM 2824 C C . LYS B 1 11 ? 13.758 -28.5 0.415 1 93.25 11 LYS B C 1
ATOM 2826 O O . LYS B 1 11 ? 12.758 -28.984 -0.115 1 93.25 11 LYS B O 1
ATOM 2831 N N . HIS B 1 12 ? 14.625 -27.656 -0.176 1 94.94 12 HIS B N 1
ATOM 2832 C CA . HIS B 1 12 ? 14.586 -27.453 -1.621 1 94.94 12 HIS B CA 1
ATOM 2833 C C . HIS B 1 12 ? 14.742 -28.781 -2.355 1 94.94 12 HIS B C 1
ATOM 2835 O O . HIS B 1 12 ? 15.578 -29.609 -1.988 1 94.94 12 HIS B O 1
ATOM 2841 N N . PRO B 1 13 ? 13.844 -28.797 -3.305 1 97.44 13 PRO B N 1
ATOM 2842 C CA . PRO B 1 13 ? 12.891 -27.859 -3.9 1 97.44 13 PRO B CA 1
ATOM 2843 C C . PRO B 1 13 ? 11.516 -27.906 -3.24 1 97.44 13 PRO B C 1
ATOM 2845 O O . PRO B 1 13 ? 11.031 -29 -2.902 1 97.44 13 PRO B O 1
ATOM 2848 N N . TYR B 1 14 ? 10.984 -26.812 -2.971 1 97.94 14 TYR B N 1
ATOM 2849 C CA . TYR B 1 14 ? 9.617 -26.672 -2.492 1 97.94 14 TYR B CA 1
ATOM 2850 C C . TYR B 1 14 ? 8.641 -26.594 -3.658 1 97.94 14 TYR B C 1
ATOM 2852 O O . TYR B 1 14 ? 9.047 -26.562 -4.82 1 97.94 14 TYR B O 1
ATOM 2860 N N . PHE B 1 15 ? 7.352 -26.656 -3.385 1 97.56 15 PHE B N 1
ATOM 2861 C CA . PHE B 1 15 ? 6.328 -26.609 -4.422 1 97.56 15 PHE B CA 1
ATOM 2862 C C . PHE B 1 15 ? 6.418 -25.297 -5.215 1 97.56 15 PHE B C 1
ATOM 2864 O O . PHE B 1 15 ? 6.172 -25.281 -6.422 1 97.56 15 PHE B O 1
ATOM 2871 N N . MET B 1 16 ? 6.723 -24.234 -4.531 1 98.31 16 MET B N 1
ATOM 2872 C CA . MET B 1 16 ? 6.844 -22.953 -5.219 1 98.31 16 MET B CA 1
ATOM 2873 C C . MET B 1 16 ? 7.855 -23.031 -6.359 1 98.31 16 MET B C 1
ATOM 2875 O O . MET B 1 16 ? 7.613 -22.516 -7.449 1 98.31 16 MET B O 1
ATOM 2879 N N . TYR B 1 17 ? 9.039 -23.688 -6.105 1 98.56 17 TYR B N 1
ATOM 2880 C CA . TYR B 1 17 ? 10.055 -23.922 -7.129 1 98.56 17 TYR B CA 1
ATOM 2881 C C . TYR B 1 17 ? 9.492 -24.734 -8.289 1 98.56 17 TYR B C 1
ATOM 2883 O O . TYR B 1 17 ? 9.648 -24.359 -9.453 1 98.56 17 TYR B O 1
ATOM 2891 N N . ASP B 1 18 ? 8.789 -25.812 -7.941 1 98.38 18 ASP B N 1
ATOM 2892 C CA . ASP B 1 18 ? 8.18 -26.656 -8.953 1 98.38 18 ASP B CA 1
ATOM 2893 C C . ASP B 1 18 ? 7.172 -25.875 -9.797 1 98.38 18 ASP B C 1
ATOM 2895 O O . ASP B 1 18 ? 7.066 -26.094 -11.008 1 98.38 18 ASP B O 1
ATOM 2899 N N . MET B 1 19 ? 6.383 -24.984 -9.117 1 98.5 19 MET B N 1
ATOM 2900 C CA . MET B 1 19 ? 5.375 -24.203 -9.82 1 98.5 19 MET B CA 1
ATOM 2901 C C . MET B 1 19 ? 6.031 -23.188 -10.758 1 98.5 19 MET B C 1
ATOM 2903 O O . MET B 1 19 ? 5.547 -22.969 -11.867 1 98.5 19 MET B O 1
ATOM 2907 N N . ILE B 1 20 ? 7.191 -22.562 -10.367 1 98.81 20 ILE B N 1
ATOM 2908 C CA . ILE B 1 20 ? 7.922 -21.656 -11.25 1 98.81 20 ILE B CA 1
ATOM 2909 C C . ILE B 1 20 ? 8.414 -22.422 -12.477 1 98.81 20 ILE B C 1
ATOM 2911 O O . ILE B 1 20 ? 8.242 -21.953 -13.609 1 98.81 20 ILE B O 1
ATOM 2915 N N . LYS B 1 21 ? 8.953 -23.594 -12.32 1 98.62 21 LYS B N 1
ATOM 2916 C CA . LYS B 1 21 ? 9.469 -24.406 -13.414 1 98.62 21 LYS B CA 1
ATOM 2917 C C . LYS B 1 21 ? 8.344 -24.875 -14.336 1 98.62 21 LYS B C 1
ATOM 2919 O O . LYS B 1 21 ? 8.562 -25.141 -15.516 1 98.62 21 LYS B O 1
ATOM 2924 N N . ASP B 1 22 ? 7.109 -24.953 -13.758 1 98.69 22 ASP B N 1
ATOM 2925 C CA . ASP B 1 22 ? 5.957 -25.484 -14.484 1 98.69 22 ASP B CA 1
ATOM 2926 C C . ASP B 1 22 ? 5.195 -24.375 -15.203 1 98.69 22 ASP B C 1
ATOM 2928 O O . ASP B 1 22 ? 4.145 -24.609 -15.797 1 98.69 22 ASP B O 1
ATOM 2932 N N . ILE B 1 23 ? 5.688 -23.125 -15.164 1 98.88 23 ILE B N 1
ATOM 2933 C CA . ILE B 1 23 ? 5.051 -21.969 -15.781 1 98.88 23 ILE B CA 1
ATOM 2934 C C . ILE B 1 23 ? 4.801 -22.25 -17.266 1 98.88 23 ILE B C 1
ATOM 2936 O O . ILE B 1 23 ? 3.713 -21.984 -17.781 1 98.88 23 ILE B O 1
ATOM 2940 N N . PRO B 1 24 ? 5.773 -22.891 -18.062 1 98.75 24 PRO B N 1
ATOM 2941 C CA . PRO B 1 24 ? 5.52 -23.156 -19.469 1 98.75 24 PRO B CA 1
ATOM 2942 C C . PRO B 1 24 ? 4.273 -24.016 -19.688 1 98.75 24 PRO B C 1
ATOM 2944 O O . PRO B 1 24 ? 3.469 -23.734 -20.578 1 98.75 24 PRO B O 1
ATOM 2947 N N . ASN B 1 25 ? 4.094 -25 -18.797 1 98.56 25 ASN B N 1
ATOM 2948 C CA . ASN B 1 25 ? 2.926 -25.875 -18.922 1 98.56 25 ASN B CA 1
ATOM 2949 C C . ASN B 1 25 ? 1.635 -25.109 -18.609 1 98.56 25 ASN B C 1
ATOM 2951 O O . ASN B 1 25 ? 0.628 -25.297 -19.297 1 98.56 25 ASN B O 1
ATOM 2955 N N . GLY B 1 26 ? 1.6 -24.328 -17.531 1 98.69 26 GLY B N 1
ATOM 2956 C CA . GLY B 1 26 ? 0.447 -23.5 -17.219 1 98.69 26 GLY B CA 1
ATOM 2957 C C . GLY B 1 26 ? 0.058 -22.578 -18.359 1 98.69 26 GLY B C 1
ATOM 2958 O O . GLY B 1 26 ? -1.124 -22.438 -18.688 1 98.69 26 GLY B O 1
ATOM 2959 N N . LEU B 1 27 ? 1.121 -21.969 -19 1 98.88 27 LEU B N 1
ATOM 2960 C CA . LEU B 1 27 ? 0.879 -21.031 -20.094 1 98.88 27 LEU B CA 1
ATOM 2961 C C . LEU B 1 27 ? 0.293 -21.75 -21.297 1 98.88 27 LEU B C 1
ATOM 2963 O O . LEU B 1 27 ? -0.579 -21.219 -21.984 1 98.88 27 LEU B O 1
ATOM 2967 N N . ASN B 1 28 ? 0.747 -23.016 -21.594 1 98.44 28 ASN B N 1
ATOM 2968 C CA . ASN B 1 28 ? 0.178 -23.812 -22.672 1 98.44 28 ASN B CA 1
ATOM 2969 C C . ASN B 1 28 ? -1.304 -24.094 -22.422 1 98.44 28 ASN B C 1
ATOM 2971 O O . ASN B 1 28 ? -2.115 -23.984 -23.344 1 98.44 28 ASN B O 1
ATOM 2975 N N . GLU B 1 29 ? -1.619 -24.453 -21.203 1 98.62 29 GLU B N 1
ATOM 2976 C CA . GLU B 1 29 ? -3.014 -24.688 -20.844 1 98.62 29 GLU B CA 1
ATOM 2977 C C . GLU B 1 29 ? -3.846 -23.422 -20.984 1 98.62 29 GLU B C 1
ATOM 2979 O O . GLU B 1 29 ? -4.984 -23.469 -21.453 1 98.62 29 GLU B O 1
ATOM 2984 N N . THR B 1 30 ? -3.295 -22.266 -20.594 1 98.88 30 THR B N 1
ATOM 2985 C CA . THR B 1 30 ? -3.969 -20.969 -20.688 1 98.88 30 THR B CA 1
ATOM 2986 C C . THR B 1 30 ? -4.285 -20.625 -22.141 1 98.88 30 THR B C 1
ATOM 2988 O O . THR B 1 30 ? -5.406 -20.234 -22.453 1 98.88 30 THR B O 1
ATOM 2991 N N . VAL B 1 31 ? -3.225 -20.828 -23.016 1 98.75 31 VAL B N 1
ATOM 2992 C CA . VAL B 1 31 ? -3.398 -20.531 -24.438 1 98.75 31 VAL B CA 1
ATOM 2993 C C . VAL B 1 31 ? -4.504 -21.406 -25.016 1 98.75 31 VAL B C 1
ATOM 2995 O O . VAL B 1 31 ? -5.379 -20.922 -25.734 1 98.75 31 VAL B O 1
ATOM 2998 N N . ARG B 1 32 ? -4.512 -22.672 -24.656 1 98.31 32 ARG B N 1
ATOM 2999 C CA . ARG B 1 32 ? -5.512 -23.625 -25.141 1 98.31 32 ARG B CA 1
ATOM 3000 C C . ARG B 1 32 ? -6.918 -23.156 -24.766 1 98.31 32 ARG B C 1
ATOM 3002 O O . ARG B 1 32 ? -7.82 -23.156 -25.609 1 98.31 32 ARG B O 1
ATOM 3009 N N . GLU B 1 33 ? -7.16 -22.766 -23.516 1 98.44 33 GLU B N 1
ATOM 3010 C CA . GLU B 1 33 ? -8.477 -22.344 -23.031 1 98.44 33 GLU B CA 1
ATOM 3011 C C . GLU B 1 33 ? -8.891 -21 -23.625 1 98.44 33 GLU B C 1
ATOM 3013 O O . GLU B 1 33 ? -10.039 -20.828 -24.016 1 98.44 33 GLU B O 1
ATOM 3018 N N . MET B 1 34 ? -7.906 -20.016 -23.781 1 98.62 34 MET B N 1
ATOM 3019 C CA . MET B 1 34 ? -8.234 -18.656 -24.188 1 98.62 34 MET B CA 1
ATOM 3020 C C . MET B 1 34 ? -8.461 -18.578 -25.703 1 98.62 34 MET B C 1
ATOM 3022 O O . MET B 1 34 ? -9.188 -17.703 -26.172 1 98.62 34 MET B O 1
ATOM 3026 N N . GLU B 1 35 ? -7.812 -19.547 -26.469 1 97.75 35 GLU B N 1
ATOM 3027 C CA . GLU B 1 35 ? -8.039 -19.578 -27.906 1 97.75 35 GLU B CA 1
ATOM 3028 C C . GLU B 1 35 ? -9.438 -20.094 -28.234 1 97.75 35 GLU B C 1
ATOM 3030 O O . GLU B 1 35 ? -9.961 -19.844 -29.312 1 97.75 35 GLU B O 1
ATOM 3035 N N . LYS B 1 36 ? -10.078 -20.812 -27.25 1 96.94 36 LYS B N 1
ATOM 3036 C CA . LYS B 1 36 ? -11.422 -21.344 -27.438 1 96.94 36 LYS B CA 1
ATOM 3037 C C . LYS B 1 36 ? -12.477 -20.359 -26.922 1 96.94 36 LYS B C 1
ATOM 3039 O O . LYS B 1 36 ? -13.664 -20.516 -27.219 1 96.94 36 LYS B O 1
ATOM 3044 N N . PHE B 1 37 ? -12.055 -19.391 -26.172 1 97.62 37 PHE B N 1
ATOM 3045 C CA . PHE B 1 37 ? -12.961 -18.438 -25.531 1 97.62 37 PHE B CA 1
ATOM 3046 C C . PHE B 1 37 ? -13.68 -17.594 -26.562 1 97.62 37 PHE B C 1
ATOM 3048 O O . PHE B 1 37 ? -13.07 -17.156 -27.547 1 97.62 37 PHE B O 1
ATOM 3055 N N . ASP B 1 38 ? -15.031 -17.359 -26.422 1 97.44 38 ASP B N 1
ATOM 3056 C CA . ASP B 1 38 ? -15.82 -16.484 -27.281 1 97.44 38 ASP B CA 1
ATOM 3057 C C . ASP B 1 38 ? -15.703 -15.023 -26.812 1 97.44 38 ASP B C 1
ATOM 3059 O O . ASP B 1 38 ? -16.359 -14.617 -25.859 1 97.44 38 ASP B O 1
ATOM 3063 N N . TYR B 1 39 ? -14.914 -14.25 -27.516 1 98 39 TYR B N 1
ATOM 3064 C CA . TYR B 1 39 ? -14.609 -12.883 -27.109 1 98 39 TYR B CA 1
ATOM 3065 C C . TYR B 1 39 ? -15.742 -11.93 -27.5 1 98 39 TYR B C 1
ATOM 3067 O O . TYR B 1 39 ? -15.758 -10.773 -27.078 1 98 39 TYR B O 1
ATOM 3075 N N . ASP B 1 40 ? -16.766 -12.391 -28.266 1 96.75 40 ASP B N 1
ATOM 3076 C CA . ASP B 1 40 ? -17.906 -11.547 -28.656 1 96.75 40 ASP B CA 1
ATOM 3077 C C . ASP B 1 40 ? -18.75 -11.188 -27.438 1 96.75 40 ASP B C 1
ATOM 3079 O O . ASP B 1 40 ? -19.516 -10.219 -27.469 1 96.75 40 ASP B O 1
ATOM 3083 N N . ILE B 1 41 ? -18.547 -11.961 -26.375 1 95.88 41 ILE B N 1
ATOM 3084 C CA . ILE B 1 41 ? -19.359 -11.758 -25.188 1 95.88 41 ILE B CA 1
ATOM 3085 C C . ILE B 1 41 ? -18.828 -10.562 -24.391 1 95.88 41 ILE B C 1
ATOM 3087 O O . ILE B 1 41 ? -19.5 -10.055 -23.484 1 95.88 41 ILE B O 1
ATOM 3091 N N . ILE B 1 42 ? -17.578 -10.094 -24.641 1 96.94 42 ILE B N 1
ATOM 3092 C CA . ILE B 1 42 ? -16.953 -9.008 -23.891 1 96.94 42 ILE B CA 1
ATOM 3093 C C . ILE B 1 42 ? -17.516 -7.672 -24.359 1 96.94 42 ILE B C 1
ATOM 3095 O O . ILE B 1 42 ? -17.406 -7.32 -25.547 1 96.94 42 ILE B O 1
ATOM 3099 N N . LYS B 1 43 ? -18.125 -6.965 -23.516 1 96.12 43 LYS B N 1
ATOM 3100 C CA . LYS B 1 43 ? -18.75 -5.68 -23.828 1 96.12 43 LYS B CA 1
ATOM 3101 C C . LYS B 1 43 ? -18.156 -4.562 -22.969 1 96.12 43 LYS B C 1
ATOM 3103 O O . LYS B 1 43 ? -17.703 -4.809 -21.844 1 96.12 43 LYS B O 1
ATOM 3108 N N . SER B 1 44 ? -18.281 -3.363 -23.5 1 96.62 44 SER B N 1
ATOM 3109 C CA . SER B 1 44 ? -17.859 -2.16 -22.781 1 96.62 44 SER B CA 1
ATOM 3110 C C . SER B 1 44 ? -18.922 -1.725 -21.781 1 96.62 44 SER B C 1
ATOM 3112 O O . SER B 1 44 ? -20.109 -1.799 -22.047 1 96.62 44 SER B O 1
ATOM 3114 N N . PRO B 1 45 ? -18.438 -1.218 -20.672 1 96.69 45 PRO B N 1
ATOM 3115 C CA . PRO B 1 45 ? -17.062 -1.13 -20.172 1 96.69 45 PRO B CA 1
ATOM 3116 C C . PRO B 1 45 ? -16.531 -2.469 -19.672 1 96.69 45 PRO B C 1
ATOM 3118 O O . PRO B 1 45 ? -17.312 -3.357 -19.312 1 96.69 45 PRO B O 1
ATOM 3121 N N . LEU B 1 46 ? -15.227 -2.68 -19.781 1 98.44 46 LEU B N 1
ATOM 3122 C CA . LEU B 1 46 ? -14.531 -3.875 -19.312 1 98.44 46 LEU B CA 1
ATOM 3123 C C . LEU B 1 46 ? -13.906 -3.637 -17.938 1 98.44 46 LEU B C 1
ATOM 3125 O O . LEU B 1 46 ? -13.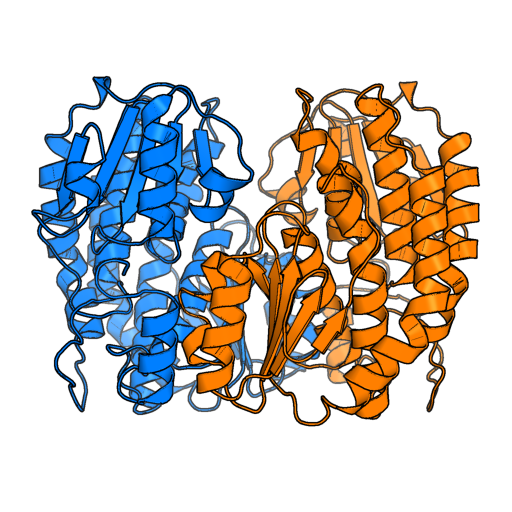117 -2.705 -17.766 1 98.44 46 LEU B O 1
ATOM 3129 N N . VAL B 1 47 ? -14.336 -4.461 -16.906 1 98.38 47 VAL B N 1
ATOM 3130 C CA . VAL B 1 47 ? -13.781 -4.344 -15.562 1 98.38 47 VAL B CA 1
ATOM 3131 C C . VAL B 1 47 ? -13.117 -5.66 -15.164 1 98.38 47 VAL B C 1
ATOM 3133 O O . VAL B 1 47 ? -13.711 -6.73 -15.297 1 98.38 47 VAL B O 1
ATOM 3136 N N . PHE B 1 48 ? -11.867 -5.578 -14.828 1 98.69 48 PHE B N 1
ATOM 3137 C CA . PHE B 1 48 ? -11.18 -6.691 -14.195 1 98.69 48 PHE B CA 1
ATOM 3138 C C . PHE B 1 48 ? -11.219 -6.562 -12.672 1 98.69 48 PHE B C 1
ATOM 3140 O O . PHE B 1 48 ? -11.07 -5.465 -12.133 1 98.69 48 PHE B O 1
ATOM 3147 N N . THR B 1 49 ? -11.477 -7.762 -11.969 1 98.5 49 THR B N 1
ATOM 3148 C CA . THR B 1 49 ? -11.508 -7.691 -10.516 1 98.5 49 THR B CA 1
ATOM 3149 C C . THR B 1 49 ? -10.906 -8.953 -9.898 1 98.5 49 THR B C 1
ATOM 3151 O O . THR B 1 49 ? -10.969 -10.031 -10.5 1 98.5 49 THR B O 1
ATOM 3154 N N . GLY B 1 50 ? -10.391 -8.852 -8.781 1 97.69 50 GLY B N 1
ATOM 3155 C CA . GLY B 1 50 ? -9.734 -9.875 -7.98 1 97.69 50 GLY B CA 1
ATOM 3156 C C . GLY B 1 50 ? -9.031 -9.312 -6.758 1 97.69 50 GLY B C 1
ATOM 3157 O O . GLY B 1 50 ? -9.203 -8.141 -6.422 1 97.69 50 GLY B O 1
ATOM 3158 N N . ASN B 1 51 ? -8.273 -10.172 -6.094 1 95.88 51 ASN B N 1
ATOM 3159 C CA . ASN B 1 51 ? -7.496 -9.766 -4.93 1 95.88 51 ASN B CA 1
ATOM 3160 C C . ASN B 1 51 ? -6.066 -10.305 -5 1 95.88 51 ASN B C 1
ATOM 3162 O O . ASN B 1 51 ? -5.82 -11.344 -5.609 1 95.88 51 ASN B O 1
ATOM 3166 N N . GLY B 1 52 ? -5.16 -9.609 -4.359 1 96.12 52 GLY B N 1
ATOM 3167 C CA . GLY B 1 52 ? -3.789 -10.086 -4.27 1 96.12 52 GLY B CA 1
ATOM 3168 C C . GLY B 1 52 ? -3.164 -10.359 -5.625 1 96.12 52 GLY B C 1
ATOM 3169 O O . GLY B 1 52 ? -3.178 -9.5 -6.508 1 96.12 52 GLY B O 1
ATOM 3170 N N . THR B 1 53 ? -2.641 -11.594 -5.734 1 97.56 53 THR B N 1
ATOM 3171 C CA . THR B 1 53 ? -1.934 -12.008 -6.941 1 97.56 53 THR B CA 1
ATOM 3172 C C . THR B 1 53 ? -2.867 -11.992 -8.148 1 97.56 53 THR B C 1
ATOM 3174 O O . THR B 1 53 ? -2.455 -11.625 -9.25 1 97.56 53 THR B O 1
ATOM 3177 N N . ALA B 1 54 ? -4.16 -12.336 -7.953 1 98.06 54 ALA B N 1
ATOM 3178 C CA . ALA B 1 54 ? -5.141 -12.297 -9.039 1 98.06 54 ALA B CA 1
ATOM 3179 C C . ALA B 1 54 ? -5.332 -10.875 -9.547 1 98.06 54 ALA B C 1
ATOM 3181 O O . ALA B 1 54 ? -5.301 -10.633 -10.758 1 98.06 54 ALA B O 1
ATOM 3182 N N . TYR B 1 55 ? -5.477 -9.938 -8.586 1 98.5 55 TYR B N 1
ATOM 3183 C CA . TYR B 1 55 ? -5.633 -8.531 -8.945 1 98.5 55 TYR B CA 1
ATOM 3184 C C . TYR B 1 55 ? -4.398 -8.016 -9.672 1 98.5 55 TYR B C 1
ATOM 3186 O O . TYR B 1 55 ? -4.512 -7.363 -10.711 1 98.5 55 TYR B O 1
ATOM 3194 N N . HIS B 1 56 ? -3.166 -8.328 -9.211 1 98.75 56 HIS B N 1
ATOM 3195 C CA . HIS B 1 56 ? -1.926 -7.863 -9.82 1 98.75 56 HIS B CA 1
ATOM 3196 C C . HIS B 1 56 ? -1.756 -8.438 -11.227 1 98.75 56 HIS B C 1
ATOM 3198 O O . HIS B 1 56 ? -1.265 -7.758 -12.125 1 98.75 56 HIS B O 1
ATOM 3204 N N . SER B 1 57 ? -2.207 -9.734 -11.406 1 98.88 57 SER B N 1
ATOM 3205 C CA . SER B 1 57 ? -2.076 -10.367 -12.711 1 98.88 57 SER B CA 1
ATOM 3206 C C . SER B 1 57 ? -2.977 -9.695 -13.742 1 98.88 57 SER B C 1
ATOM 3208 O O . SER B 1 57 ? -2.57 -9.484 -14.891 1 98.88 57 SER B O 1
ATOM 3210 N N . GLU B 1 58 ? -4.176 -9.305 -13.336 1 98.81 58 GLU B N 1
ATOM 3211 C CA . GLU B 1 58 ? -5.109 -8.602 -14.211 1 98.81 58 GLU B CA 1
ATOM 3212 C C . GLU B 1 58 ? -4.582 -7.215 -14.578 1 98.81 58 GLU B C 1
ATOM 3214 O O . GLU B 1 58 ? -4.691 -6.789 -15.727 1 98.81 58 GLU B O 1
ATOM 3219 N N . TYR B 1 59 ? -3.984 -6.586 -13.492 1 98.81 59 TYR B N 1
ATOM 3220 C CA . TYR B 1 59 ? -3.41 -5.258 -13.68 1 98.81 59 TYR B CA 1
ATOM 3221 C C . TYR B 1 59 ? -2.273 -5.297 -14.695 1 98.81 59 TYR B C 1
ATOM 3223 O O . TYR B 1 59 ? -2.311 -4.594 -15.703 1 98.81 59 TYR B O 1
ATOM 3231 N N . ILE B 1 60 ? -1.366 -6.176 -14.602 1 98.81 60 ILE B N 1
ATOM 3232 C CA . ILE B 1 60 ? -0.18 -6.301 -15.445 1 98.81 60 ILE B CA 1
ATOM 3233 C C . ILE B 1 60 ? -0.58 -6.797 -16.828 1 98.81 60 ILE B C 1
ATOM 3235 O O . ILE B 1 60 ? -0.038 -6.34 -17.844 1 98.81 60 ILE B O 1
ATOM 3239 N N . GLY B 1 61 ? -1.604 -7.66 -16.922 1 98.81 61 GLY B N 1
ATOM 3240 C CA . GLY B 1 61 ? -2.021 -8.25 -18.188 1 98.81 61 GLY B CA 1
ATOM 3241 C C . GLY B 1 61 ? -2.82 -7.301 -19.047 1 98.81 61 GLY B C 1
ATOM 3242 O O . GLY B 1 61 ? -2.846 -7.445 -20.281 1 98.81 61 GLY B O 1
ATOM 3243 N N . SER B 1 62 ? -3.459 -6.238 -18.422 1 98.75 62 SER B N 1
ATOM 3244 C CA . SER B 1 62 ? -4.414 -5.449 -19.188 1 98.75 62 SER B CA 1
ATOM 3245 C C . SER B 1 62 ? -3.936 -4.012 -19.375 1 98.75 62 SER B C 1
ATOM 3247 O O . SER B 1 62 ? -4.477 -3.266 -20.188 1 98.75 62 SER B O 1
ATOM 3249 N N . GLN B 1 63 ? -2.797 -3.625 -18.672 1 98 63 GLN B N 1
ATOM 3250 C CA . GLN B 1 63 ? -2.455 -2.215 -18.531 1 98 63 GLN B CA 1
ATOM 3251 C C . GLN B 1 63 ? -2.047 -1.61 -19.875 1 98 63 GLN B C 1
ATOM 3253 O O . GLN B 1 63 ? -2.014 -0.387 -20.031 1 98 63 GLN B O 1
ATOM 3258 N N . PHE B 1 64 ? -1.659 -2.412 -20.938 1 97.5 64 PHE B N 1
ATOM 3259 C CA . PHE B 1 64 ? -1.354 -1.844 -22.25 1 97.5 64 PHE B CA 1
ATOM 3260 C C . PHE B 1 64 ? -2.574 -1.138 -22.828 1 97.5 64 PHE B C 1
ATOM 3262 O O . PHE B 1 64 ? -2.449 -0.334 -23.766 1 97.5 64 PHE B O 1
ATOM 3269 N N . LEU B 1 65 ? -3.869 -1.427 -22.266 1 97.5 65 LEU B N 1
ATOM 3270 C CA . LEU B 1 65 ? -5.098 -0.763 -22.688 1 97.5 65 LEU B CA 1
ATOM 3271 C C . LEU B 1 65 ? -5.062 0.72 -22.344 1 97.5 65 LEU B C 1
ATOM 3273 O O . LEU B 1 65 ? -5.805 1.517 -22.922 1 97.5 65 LEU B O 1
ATOM 3277 N N . ASN B 1 66 ? -4.148 1.151 -21.344 1 93 66 ASN B N 1
ATOM 3278 C CA . ASN B 1 66 ? -4.074 2.541 -20.906 1 93 66 ASN B CA 1
ATOM 3279 C C . ASN B 1 66 ? -3.662 3.467 -22.062 1 93 66 ASN B C 1
ATOM 3281 O O . ASN B 1 66 ? -3.955 4.664 -22.031 1 93 66 ASN B O 1
ATOM 3285 N N . LYS B 1 67 ? -3.047 2.938 -23.062 1 91.75 67 LYS B N 1
ATOM 3286 C CA . LYS B 1 67 ? -2.566 3.738 -24.188 1 91.75 67 LYS B CA 1
ATOM 3287 C C . LYS B 1 67 ? -3.662 3.932 -25.234 1 91.75 67 LYS B C 1
ATOM 3289 O O . LYS B 1 67 ? -3.479 4.668 -26.203 1 91.75 67 LYS B O 1
ATOM 3294 N N . LEU B 1 68 ? -4.719 3.26 -24.984 1 94.12 68 LEU B N 1
ATOM 3295 C CA . LEU B 1 68 ? -5.793 3.252 -25.969 1 94.12 68 LEU B CA 1
ATOM 3296 C C . LEU B 1 68 ? -7.031 3.961 -25.422 1 94.12 68 LEU B C 1
ATOM 3298 O O . LEU B 1 68 ? -7.145 4.191 -24.219 1 94.12 68 LEU B O 1
ATOM 3302 N N . ASP B 1 69 ? -7.875 4.387 -26.328 1 91.81 69 ASP B N 1
ATOM 3303 C CA . ASP B 1 69 ? -9.133 5.027 -25.953 1 91.81 69 ASP B CA 1
ATOM 3304 C C . ASP B 1 69 ? -10.242 3.994 -25.766 1 91.81 69 ASP B C 1
ATOM 3306 O O . ASP B 1 69 ? -11.18 3.932 -26.562 1 91.81 69 ASP B O 1
ATOM 3310 N N . VAL B 1 70 ? -10.086 3.16 -24.75 1 96.06 70 VAL B N 1
ATOM 3311 C CA . VAL B 1 70 ? -11.086 2.148 -24.422 1 96.06 70 VAL B CA 1
ATOM 3312 C C . VAL B 1 70 ? -11.508 2.287 -22.953 1 96.06 70 VAL B C 1
ATOM 3314 O O . VAL B 1 70 ? -10.711 2.705 -22.109 1 96.06 70 VAL B O 1
ATOM 3317 N N . ASN B 1 71 ? -12.773 1.955 -22.688 1 96 71 ASN B N 1
ATOM 3318 C CA . ASN B 1 71 ? -13.336 2.051 -21.359 1 96 71 ASN B CA 1
ATOM 3319 C C . ASN B 1 71 ? -13.102 0.776 -20.547 1 96 71 ASN B C 1
ATOM 3321 O O . ASN B 1 71 ? -13.836 -0.199 -20.688 1 96 71 ASN B O 1
ATOM 3325 N N . TYR B 1 72 ? -12.055 0.807 -19.766 1 97.06 72 TYR B N 1
ATOM 3326 C CA . TYR B 1 72 ? -11.758 -0.349 -18.938 1 97.06 72 TYR B CA 1
ATOM 3327 C C . TYR B 1 72 ? -11.219 0.086 -17.578 1 97.06 72 TYR B C 1
ATOM 3329 O O . TYR B 1 72 ? -10.734 1.212 -17.422 1 97.06 72 TYR B O 1
ATOM 3337 N N . ARG B 1 73 ? -11.445 -0.756 -16.594 1 97 73 ARG B N 1
ATOM 3338 C CA . ARG B 1 73 ? -10.914 -0.532 -15.25 1 97 73 ARG B CA 1
ATOM 3339 C C . ARG B 1 73 ? -10.43 -1.836 -14.633 1 97 73 ARG B C 1
ATOM 3341 O O . ARG B 1 73 ? -10.891 -2.918 -15 1 97 73 ARG B O 1
ATOM 3348 N N . VAL B 1 74 ? -9.367 -1.736 -13.852 1 98.12 74 VAL B N 1
ATOM 3349 C CA . VAL B 1 74 ? -8.938 -2.816 -12.969 1 98.12 74 VAL B CA 1
ATOM 3350 C C . VAL B 1 74 ? -9.164 -2.412 -11.516 1 98.12 74 VAL B C 1
ATOM 3352 O O . VAL B 1 74 ? -8.547 -1.46 -11.023 1 98.12 74 VAL B O 1
ATOM 3355 N N . ILE B 1 75 ? -10.195 -3.135 -10.828 1 97.56 75 ILE B N 1
ATOM 3356 C CA . ILE B 1 75 ? -10.617 -2.723 -9.5 1 97.56 75 ILE B CA 1
ATOM 3357 C C . ILE B 1 75 ? -10.547 -3.91 -8.539 1 97.56 75 ILE B C 1
ATOM 3359 O O . ILE B 1 75 ? -11.023 -5.004 -8.859 1 97.56 75 ILE B O 1
ATOM 3363 N N . GLN B 1 76 ? -9.875 -3.709 -7.375 1 97.81 76 GLN B N 1
ATOM 3364 C CA . GLN B 1 76 ? -9.898 -4.75 -6.352 1 97.81 76 GLN B CA 1
ATOM 3365 C C . GLN B 1 76 ? -11.328 -5.102 -5.957 1 97.81 76 GLN B C 1
ATOM 3367 O O . GLN B 1 76 ? -12.188 -4.223 -5.867 1 97.81 76 GLN B O 1
ATOM 3372 N N . ALA B 1 77 ? -11.555 -6.402 -5.625 1 97.31 77 ALA B N 1
ATOM 3373 C CA . ALA B 1 77 ? -12.898 -6.949 -5.484 1 97.31 77 ALA B CA 1
ATOM 3374 C C . ALA B 1 77 ? -13.672 -6.223 -4.383 1 97.31 77 ALA B C 1
ATOM 3376 O O . ALA B 1 77 ? -14.852 -5.902 -4.555 1 97.31 77 ALA B O 1
ATOM 3377 N N . TYR B 1 78 ? -12.992 -5.953 -3.248 1 95.81 78 TYR B N 1
ATOM 3378 C CA . TYR B 1 78 ? -13.648 -5.273 -2.137 1 95.81 78 TYR B CA 1
ATOM 3379 C C . TYR B 1 78 ? -14.031 -3.848 -2.521 1 95.81 78 TYR B C 1
ATOM 3381 O O . TYR B 1 78 ? -15.109 -3.367 -2.152 1 95.81 78 TYR B O 1
ATOM 3389 N N . GLU B 1 79 ? -13.18 -3.1 -3.291 1 96.44 79 GLU B N 1
ATOM 3390 C CA . GLU B 1 79 ? -13.453 -1.751 -3.771 1 96.44 79 GLU B CA 1
ATOM 3391 C C . GLU B 1 79 ? -14.602 -1.751 -4.781 1 96.44 79 GLU B C 1
ATOM 3393 O O . GLU B 1 79 ? -15.438 -0.842 -4.781 1 96.44 79 GLU B O 1
ATOM 3398 N N . LEU B 1 80 ? -14.664 -2.824 -5.664 1 96.62 80 LEU B N 1
ATOM 3399 C CA . LEU B 1 80 ? -15.719 -2.936 -6.668 1 96.62 80 LEU B CA 1
ATOM 3400 C C . LEU B 1 80 ? -17.078 -3.088 -6.008 1 96.62 80 LEU B C 1
ATOM 3402 O O . LEU B 1 80 ? -18.047 -2.432 -6.406 1 96.62 80 LEU B O 1
ATOM 3406 N N . LEU B 1 81 ? -17.125 -3.91 -4.98 1 95.12 81 LEU B N 1
ATOM 3407 C CA . LEU B 1 81 ? -18.375 -4.207 -4.285 1 95.12 81 LEU B CA 1
ATOM 3408 C C . LEU B 1 81 ? -18.875 -2.986 -3.518 1 95.12 81 LEU B C 1
ATOM 3410 O O . LEU B 1 81 ? -20.062 -2.699 -3.514 1 95.12 81 LEU B O 1
ATOM 3414 N N . ASN B 1 82 ? -17.859 -2.197 -2.982 1 93.69 82 ASN B N 1
ATOM 3415 C CA . ASN B 1 82 ? -18.281 -1.277 -1.936 1 93.69 82 ASN B CA 1
ATOM 3416 C C . ASN B 1 82 ? -18.172 0.176 -2.387 1 93.69 82 ASN B C 1
ATOM 3418 O O . ASN B 1 82 ? -18.828 1.055 -1.826 1 93.69 82 ASN B O 1
ATOM 3422 N N . TYR B 1 83 ? -17.359 0.465 -3.455 1 91.75 83 TYR B N 1
ATOM 3423 C CA . TYR B 1 83 ? -17.016 1.873 -3.646 1 91.75 83 TYR B CA 1
ATOM 3424 C C . TYR B 1 83 ? -17.047 2.242 -5.125 1 91.75 83 TYR B C 1
ATOM 3426 O O . TYR B 1 83 ? -16.906 3.414 -5.48 1 91.75 83 TYR B O 1
ATOM 3434 N N . SER B 1 84 ? -17.031 1.334 -6.172 1 85.31 84 SER B N 1
ATOM 3435 C CA . SER B 1 84 ? -16.781 1.638 -7.582 1 85.31 84 SER B CA 1
ATOM 3436 C C . SER B 1 84 ? -18.094 1.93 -8.312 1 85.31 84 SER B C 1
ATOM 3438 O O . SER B 1 84 ? -18.094 2.475 -9.414 1 85.31 84 SER B O 1
ATOM 3440 N N . GLY B 1 85 ? -19.188 1.816 -7.723 1 79.75 85 GLY B N 1
ATOM 3441 C CA . GLY B 1 85 ? -20.438 1.93 -8.453 1 79.75 85 GLY B CA 1
ATOM 3442 C C . GLY B 1 85 ? -20.703 0.748 -9.367 1 79.75 85 GLY B C 1
ATOM 3443 O O . GLY B 1 85 ? -19.984 -0.252 -9.32 1 79.75 85 GLY B O 1
ATOM 3444 N N . LEU B 1 86 ? -21.656 0.92 -10.305 1 77.06 86 LEU B N 1
ATOM 3445 C CA . LEU B 1 86 ? -22.125 -0.178 -11.148 1 77.06 86 LEU B CA 1
ATOM 3446 C C . LEU B 1 86 ? -21.422 -0.158 -12.5 1 77.06 86 LEU B C 1
ATOM 3448 O O . LEU B 1 86 ? -21.016 0.905 -12.977 1 77.06 86 LEU B O 1
ATOM 3452 N N . SER B 1 87 ? -21.031 -1.265 -12.914 1 83.81 87 SER B N 1
ATOM 3453 C CA . SER B 1 87 ? -20.578 -1.455 -14.289 1 83.81 87 SER B CA 1
ATOM 3454 C C . SER B 1 87 ? -21.609 -2.221 -15.109 1 83.81 87 SER B C 1
ATOM 3456 O O . SER B 1 87 ? -22.219 -3.18 -14.625 1 83.81 87 SER B O 1
ATOM 3458 N N . LYS B 1 88 ? -22.062 -1.754 -16.422 1 87.81 88 LYS B N 1
ATOM 3459 C CA . LYS B 1 88 ? -23.094 -2.389 -17.234 1 87.81 88 LYS B CA 1
ATOM 3460 C C . LYS B 1 88 ? -22.469 -3.195 -18.375 1 87.81 88 LYS B C 1
ATOM 3462 O O . LYS B 1 88 ? -23.188 -3.816 -19.172 1 87.81 88 LYS B O 1
ATOM 3467 N N . GLY B 1 89 ? -21.141 -3.404 -18.406 1 96.5 89 GLY B N 1
ATOM 3468 C CA . GLY B 1 89 ? -20.469 -4.145 -19.453 1 96.5 89 GLY B CA 1
ATOM 3469 C C . GLY B 1 89 ? -20.047 -5.539 -19.031 1 96.5 89 GLY B C 1
ATOM 3470 O O . GLY B 1 89 ? -20.891 -6.371 -18.703 1 96.5 89 GLY B O 1
ATOM 3471 N N . THR B 1 90 ? -18.875 -5.754 -19.078 1 98.5 90 THR B N 1
ATOM 3472 C CA . THR B 1 90 ? -18.344 -7.066 -18.703 1 98.5 90 THR B CA 1
ATOM 3473 C C . THR B 1 90 ? -17.422 -6.957 -17.5 1 98.5 90 THR B C 1
ATOM 3475 O O . THR B 1 90 ? -16.578 -6.051 -17.438 1 98.5 90 THR B O 1
ATOM 3478 N N . VAL B 1 91 ? -17.656 -7.848 -16.484 1 98.5 91 VAL B N 1
ATOM 3479 C CA . VAL B 1 91 ? -16.781 -7.926 -15.32 1 98.5 91 VAL B CA 1
ATOM 3480 C C . VAL B 1 91 ? -16.047 -9.273 -15.312 1 98.5 91 VAL B C 1
ATOM 3482 O O . VAL B 1 91 ? -16.688 -10.328 -15.305 1 98.5 91 VAL B O 1
ATOM 3485 N N . ILE B 1 92 ? -14.719 -9.219 -15.445 1 98.75 92 ILE B N 1
ATOM 3486 C CA . ILE B 1 92 ? -13.867 -10.406 -15.375 1 98.75 92 ILE B CA 1
ATOM 3487 C C . ILE B 1 92 ? -13.312 -10.57 -13.961 1 98.75 92 ILE B C 1
ATOM 3489 O O . ILE B 1 92 ? -12.578 -9.711 -13.469 1 98.75 92 ILE B O 1
ATOM 3493 N N . GLY B 1 93 ? -13.75 -11.664 -13.258 1 98.69 93 GLY B N 1
ATOM 3494 C CA . GLY B 1 93 ? -13.219 -11.984 -11.938 1 98.69 93 GLY B CA 1
ATOM 3495 C C . GLY B 1 93 ? -12.273 -13.164 -11.938 1 98.69 93 GLY B C 1
ATOM 3496 O O . GLY B 1 93 ? -12.555 -14.195 -12.555 1 98.69 93 GLY B O 1
ATOM 3497 N N . ILE B 1 94 ? -11.125 -12.984 -11.289 1 98.62 94 ILE B N 1
ATOM 3498 C CA . ILE B 1 94 ? -10.148 -14.07 -11.219 1 98.62 94 ILE B CA 1
ATOM 3499 C C . ILE B 1 94 ? -9.977 -14.516 -9.766 1 98.62 94 ILE B C 1
ATOM 3501 O O . ILE B 1 94 ? -9.805 -13.68 -8.875 1 98.62 94 ILE B O 1
ATOM 3505 N N . SER B 1 95 ? -10.055 -15.766 -9.492 1 97 95 SER B N 1
ATOM 3506 C CA . SER B 1 95 ? -9.758 -16.438 -8.234 1 97 95 SER B CA 1
ATOM 3507 C C . SER B 1 95 ? -9.133 -17.812 -8.484 1 97 95 SER B C 1
ATOM 3509 O O . SER B 1 95 ? -9.766 -18.688 -9.062 1 97 95 SER B O 1
ATOM 3511 N N . HIS B 1 96 ? -7.914 -17.969 -8.039 1 96.31 96 HIS B N 1
ATOM 3512 C CA . HIS B 1 96 ? -7.227 -19.234 -8.258 1 96.31 96 HIS B CA 1
ATOM 3513 C C . HIS B 1 96 ? -8.047 -20.406 -7.734 1 96.31 96 HIS B C 1
ATOM 3515 O O . HIS B 1 96 ? -8.281 -21.375 -8.461 1 96.31 96 HIS B O 1
ATOM 3521 N N . SER B 1 97 ? -8.602 -20.297 -6.539 1 93.25 97 SER B N 1
ATOM 3522 C CA . SER B 1 97 ? -9.336 -21.375 -5.895 1 93.25 97 SER B CA 1
ATOM 3523 C C . SER B 1 97 ? -10.789 -21.406 -6.363 1 93.25 97 SER B C 1
ATOM 3525 O O . SER B 1 97 ? -11.5 -22.391 -6.148 1 93.25 97 SER B O 1
ATOM 3527 N N . GLY B 1 98 ? -11.219 -20.344 -6.906 1 95.44 98 GLY B N 1
ATOM 3528 C CA . GLY B 1 98 ? -12.602 -20.219 -7.332 1 95.44 98 GLY B CA 1
ATOM 3529 C C . GLY B 1 98 ? -13.562 -19.969 -6.184 1 95.44 98 GLY B C 1
ATOM 3530 O O . GLY B 1 98 ? -14.781 -20.109 -6.34 1 95.44 98 GLY B O 1
ATOM 3531 N N . LYS B 1 99 ? -13 -19.531 -4.961 1 93.56 99 LYS B N 1
ATOM 3532 C CA . LYS B 1 99 ? -13.859 -19.453 -3.779 1 93.56 99 LYS B CA 1
ATOM 3533 C C . LYS B 1 99 ? -13.633 -18.156 -3.012 1 93.56 99 LYS B C 1
ATOM 3535 O O . LYS B 1 99 ? -14.336 -17.875 -2.039 1 93.56 99 LYS B O 1
ATOM 3540 N N . THR B 1 100 ? -12.594 -17.297 -3.426 1 93.25 100 THR B N 1
ATOM 3541 C CA . THR B 1 100 ? -12.227 -16.109 -2.656 1 93.25 100 THR B CA 1
ATOM 3542 C C . THR B 1 100 ? -13.453 -15.258 -2.367 1 93.25 100 THR B C 1
ATOM 3544 O O . THR B 1 100 ? -14.062 -14.711 -3.287 1 93.25 100 THR B O 1
ATOM 3547 N N . LYS B 1 101 ? -13.812 -15.086 -1.154 1 91.75 101 LYS B N 1
ATOM 3548 C CA . LYS B 1 101 ? -15.07 -14.492 -0.703 1 91.75 101 LYS B CA 1
ATOM 3549 C C . LYS B 1 101 ? -15.297 -13.125 -1.336 1 91.75 101 LYS B C 1
ATOM 3551 O O . LYS B 1 101 ? -16.359 -12.875 -1.924 1 91.75 101 LYS B O 1
ATOM 3556 N N . SER B 1 102 ? -14.32 -12.227 -1.184 1 93.62 102 SER B N 1
ATOM 3557 C CA . SER B 1 102 ? -14.508 -10.867 -1.679 1 93.62 102 SER B CA 1
ATOM 3558 C C . SER B 1 102 ? -14.75 -10.852 -3.184 1 93.62 102 SER B C 1
ATOM 3560 O O . SER B 1 102 ? -15.57 -10.086 -3.68 1 93.62 102 SER B O 1
ATOM 3562 N N . THR B 1 103 ? -14.062 -11.711 -3.914 1 97 103 THR B N 1
ATOM 3563 C CA . THR B 1 103 ? -14.25 -11.805 -5.355 1 97 103 THR B CA 1
ATOM 3564 C C . THR B 1 103 ? -15.633 -12.375 -5.684 1 97 103 THR B C 1
ATOM 3566 O O . THR B 1 103 ? -16.328 -11.859 -6.559 1 97 103 THR B O 1
ATOM 3569 N N . MET B 1 104 ? -16.047 -13.438 -4.891 1 96.75 104 MET B N 1
ATOM 3570 C CA . MET B 1 104 ? -17.359 -14.039 -5.109 1 96.75 104 MET B CA 1
ATOM 3571 C C . MET B 1 104 ? -18.484 -13.039 -4.836 1 96.75 104 MET B C 1
ATOM 3573 O O . MET B 1 104 ? -19.422 -12.922 -5.625 1 96.75 104 MET B O 1
ATOM 3577 N N . ASP B 1 105 ? -18.312 -12.289 -3.734 1 95.88 105 ASP B N 1
ATOM 3578 C CA . ASP B 1 105 ? -19.312 -11.297 -3.379 1 95.88 105 ASP B CA 1
ATOM 3579 C C . ASP B 1 105 ? -19.438 -10.227 -4.461 1 95.88 105 ASP B C 1
ATOM 3581 O O . ASP B 1 105 ? -20.547 -9.844 -4.844 1 95.88 105 ASP B O 1
ATOM 3585 N N . ALA B 1 106 ? -18.281 -9.703 -4.98 1 97.06 106 ALA B N 1
ATOM 3586 C CA . ALA B 1 106 ? -18.266 -8.672 -6.016 1 97.06 106 ALA B CA 1
ATOM 3587 C C . ALA B 1 106 ? -18.891 -9.188 -7.309 1 97.06 106 ALA B C 1
ATOM 3589 O O . ALA B 1 106 ? -19.719 -8.508 -7.93 1 97.06 106 ALA B O 1
ATOM 3590 N N . LEU B 1 107 ? -18.547 -10.422 -7.711 1 98 107 LEU B N 1
ATOM 3591 C CA . LEU B 1 107 ? -19.078 -11.008 -8.945 1 98 107 LEU B CA 1
ATOM 3592 C C . LEU B 1 107 ? -20.578 -11.242 -8.828 1 98 107 LEU B C 1
ATOM 3594 O O . LEU B 1 107 ? -21.328 -10.961 -9.766 1 98 107 LEU B O 1
ATOM 3598 N N . SER B 1 108 ? -21.016 -11.789 -7.633 1 97.25 108 SER B N 1
ATOM 3599 C CA . SER B 1 108 ? -22.438 -12.031 -7.418 1 97.25 108 SER B CA 1
ATOM 3600 C C . SER B 1 108 ? -23.234 -10.742 -7.504 1 97.25 108 SER B C 1
ATOM 3602 O O . SER B 1 108 ? -24.297 -10.703 -8.125 1 97.25 108 SER B O 1
ATOM 3604 N N . TYR B 1 109 ? -22.656 -9.758 -6.969 1 96.88 109 TYR B N 1
ATOM 3605 C CA . TYR B 1 109 ? -23.328 -8.461 -7 1 96.88 109 TYR B CA 1
ATOM 3606 C C . TYR B 1 109 ? -23.344 -7.898 -8.414 1 96.88 109 TYR B C 1
ATOM 3608 O O . TYR B 1 109 ? -24.391 -7.422 -8.883 1 96.88 109 TYR B O 1
ATOM 3616 N N . MET B 1 110 ? -22.266 -7.914 -9.133 1 96.81 110 MET B N 1
ATOM 3617 C CA . MET B 1 110 ? -22.125 -7.301 -10.453 1 96.81 110 MET B CA 1
ATOM 3618 C C . MET B 1 110 ? -22.922 -8.062 -11.5 1 96.81 110 MET B C 1
ATOM 3620 O O . MET B 1 110 ? -23.312 -7.5 -12.523 1 96.81 110 MET B O 1
ATOM 3624 N N . LYS B 1 111 ? -23.219 -9.375 -11.203 1 96.12 111 LYS B N 1
ATOM 3625 C CA . LYS B 1 111 ? -23.953 -10.203 -12.148 1 96.12 111 LYS B CA 1
ATOM 3626 C C . LYS B 1 111 ? -25.359 -9.633 -12.398 1 96.12 111 LYS B C 1
ATOM 3628 O O . LYS B 1 111 ? -25.953 -9.867 -13.453 1 96.12 111 LYS B O 1
ATOM 3633 N N . LYS B 1 112 ? -25.859 -8.875 -11.5 1 95.31 112 LYS B N 1
ATOM 3634 C CA . LYS B 1 112 ? -27.172 -8.25 -11.633 1 95.31 112 LYS B CA 1
ATOM 3635 C C . LYS B 1 112 ? -27.156 -7.18 -12.719 1 95.31 112 LYS B C 1
ATOM 3637 O O . LYS B 1 112 ? -28.219 -6.789 -13.227 1 95.31 112 LYS B O 1
ATOM 3642 N N . TYR B 1 113 ? -25.984 -6.695 -13.094 1 95.44 113 TYR B N 1
ATOM 3643 C CA . TYR B 1 113 ? -25.922 -5.496 -13.93 1 95.44 113 TYR B CA 1
ATOM 3644 C C . TYR B 1 113 ? -25.016 -5.715 -15.133 1 95.44 113 TYR B C 1
ATOM 3646 O O . TYR B 1 113 ? -25.078 -4.957 -16.109 1 95.44 113 TYR B O 1
ATOM 3654 N N . ALA B 1 114 ? -24.141 -6.672 -15.047 1 96.75 114 ALA B N 1
ATOM 3655 C CA . ALA B 1 114 ? -23.125 -6.895 -16.078 1 96.75 114 ALA B CA 1
ATOM 3656 C C . ALA B 1 114 ? -22.969 -8.383 -16.375 1 96.75 114 ALA B C 1
ATOM 3658 O O . ALA B 1 114 ? -23.406 -9.234 -15.602 1 96.75 114 ALA B O 1
ATOM 3659 N N . PHE B 1 115 ? -22.484 -8.602 -17.609 1 97.81 115 PHE B N 1
ATOM 3660 C CA . PHE B 1 115 ? -22.078 -9.969 -17.922 1 97.81 115 PHE B CA 1
ATOM 3661 C C . PHE B 1 115 ? -20.812 -10.344 -17.156 1 97.81 115 PHE B C 1
ATOM 3663 O O . PHE B 1 115 ? -19.812 -9.617 -17.219 1 97.81 115 PHE B O 1
ATOM 3670 N N . THR B 1 116 ? -20.844 -11.422 -16.438 1 98.25 116 THR B N 1
ATOM 3671 C CA . THR B 1 116 ? -19.719 -11.781 -15.57 1 98.25 116 THR B CA 1
ATOM 3672 C C . THR B 1 116 ? -18.984 -13 -16.109 1 98.25 116 THR B C 1
ATOM 3674 O O . THR B 1 116 ? -19.609 -13.961 -16.562 1 98.25 116 THR B O 1
ATOM 3677 N N . VAL B 1 117 ? -17.672 -12.906 -16.156 1 98.69 117 VAL B N 1
ATOM 3678 C CA . VAL B 1 117 ? -16.797 -14.008 -16.531 1 98.69 117 VAL B CA 1
ATOM 3679 C C . VAL B 1 117 ? -15.867 -14.359 -15.359 1 98.69 117 VAL B C 1
ATOM 3681 O O . VAL B 1 117 ? -15.227 -13.477 -14.781 1 98.69 117 VAL B O 1
ATOM 3684 N N . GLY B 1 118 ? -15.867 -15.625 -14.984 1 98.56 118 GLY B N 1
ATOM 3685 C CA . GLY B 1 118 ? -14.945 -16.109 -13.969 1 98.56 118 GLY B CA 1
ATOM 3686 C C . GLY B 1 118 ? -13.766 -16.859 -14.555 1 98.56 118 GLY B C 1
ATOM 3687 O O . GLY B 1 118 ? -13.914 -17.609 -15.531 1 98.56 118 GLY B O 1
ATOM 3688 N N . ILE B 1 119 ? -12.578 -16.656 -14.07 1 98.75 119 ILE B N 1
ATOM 3689 C CA . ILE B 1 119 ? -11.391 -17.438 -14.406 1 98.75 119 ILE B CA 1
ATOM 3690 C C . ILE B 1 119 ? -10.844 -18.109 -13.148 1 98.75 119 ILE B C 1
ATOM 3692 O O . ILE B 1 119 ? -10.633 -17.453 -12.133 1 98.75 119 ILE B O 1
ATOM 3696 N N . THR B 1 120 ? -10.68 -19.422 -13.148 1 98.19 120 THR B N 1
ATOM 3697 C CA . THR B 1 120 ? -10.203 -20.188 -12 1 98.19 120 THR B CA 1
ATOM 3698 C C . THR B 1 120 ? -9.391 -21.391 -12.469 1 98.19 120 THR B C 1
ATOM 3700 O O . THR B 1 120 ? -9.242 -21.625 -13.672 1 98.19 120 THR B O 1
ATOM 3703 N N . HIS B 1 121 ? -8.773 -22.094 -11.508 1 97.5 121 HIS B N 1
ATOM 3704 C CA . HIS B 1 121 ? -7.926 -23.234 -11.836 1 97.5 121 HIS B CA 1
ATOM 3705 C C . HIS B 1 121 ? -8.562 -24.547 -11.375 1 97.5 121 HIS B C 1
ATOM 3707 O O . HIS B 1 121 ? -8.008 -25.625 -11.602 1 97.5 121 HIS B O 1
ATOM 3713 N N . TYR B 1 122 ? -9.773 -24.406 -10.828 1 95 122 TYR B N 1
ATOM 3714 C CA . TYR B 1 122 ? -10.438 -25.594 -10.297 1 95 122 TYR B CA 1
ATOM 3715 C C . TYR B 1 122 ? -11.859 -25.703 -10.836 1 95 122 TYR B C 1
ATOM 3717 O O . TYR B 1 122 ? -12.562 -24.703 -10.969 1 95 122 TYR B O 1
ATOM 3725 N N . GLU B 1 123 ? -12.25 -26.969 -11.086 1 94.56 123 GLU B N 1
ATOM 3726 C CA . GLU B 1 123 ? -13.617 -27.266 -11.523 1 94.56 123 GLU B CA 1
ATOM 3727 C C . GLU B 1 123 ? -14.57 -27.312 -10.336 1 94.56 123 GLU B C 1
ATOM 3729 O O . GLU B 1 123 ? -14.148 -27.547 -9.195 1 94.56 123 GLU B O 1
ATOM 3734 N N . ASN B 1 124 ? -15.805 -27 -10.625 1 93.56 124 ASN B N 1
ATOM 3735 C CA . ASN B 1 124 ? -16.875 -27.156 -9.648 1 93.56 124 ASN B CA 1
ATOM 3736 C C . ASN B 1 124 ? -16.641 -26.312 -8.406 1 93.56 124 ASN B C 1
ATOM 3738 O O . ASN B 1 124 ? -16.75 -26.797 -7.281 1 93.56 124 ASN B O 1
ATOM 3742 N N . THR B 1 125 ? -16.234 -25.125 -8.602 1 94.19 125 THR B N 1
ATOM 3743 C CA . THR B 1 125 ? -16.062 -24.172 -7.516 1 94.19 125 THR B CA 1
ATOM 3744 C C . THR B 1 125 ? -17.125 -23.062 -7.578 1 94.19 125 THR B C 1
ATOM 3746 O O . THR B 1 125 ? -17.875 -22.984 -8.547 1 94.19 125 THR B O 1
ATOM 3749 N N . THR B 1 126 ? -17.266 -22.266 -6.57 1 95.5 126 THR B N 1
ATOM 3750 C CA . THR B 1 126 ? -18.281 -21.234 -6.418 1 95.5 126 THR B CA 1
ATOM 3751 C C . THR B 1 126 ? -18.281 -20.297 -7.613 1 95.5 126 THR B C 1
ATOM 3753 O O . THR B 1 126 ? -19.328 -19.922 -8.125 1 95.5 126 THR B O 1
ATOM 3756 N N . ILE B 1 127 ? -17.062 -19.906 -8.117 1 97 127 ILE B N 1
ATOM 3757 C CA . ILE B 1 127 ? -16.969 -18.938 -9.195 1 97 127 ILE B CA 1
ATOM 3758 C C . ILE B 1 127 ? -17.672 -19.469 -10.445 1 97 127 ILE B C 1
ATOM 3760 O O . ILE B 1 127 ? -18.297 -18.703 -11.18 1 97 127 ILE B O 1
ATOM 3764 N N . GLY B 1 128 ? -17.641 -20.812 -10.703 1 95.12 128 GLY B N 1
ATOM 3765 C CA . GLY B 1 128 ? -18.312 -21.438 -11.828 1 95.12 128 GLY B CA 1
ATOM 3766 C C . GLY B 1 128 ? -19.828 -21.375 -11.727 1 95.12 128 GLY B C 1
ATOM 3767 O O . GLY B 1 128 ? -20.516 -21.281 -12.742 1 95.12 128 GLY B O 1
ATOM 3768 N N . ASN B 1 129 ? -20.344 -21.328 -10.484 1 95.56 129 ASN B N 1
ATOM 3769 C CA . ASN B 1 129 ? -21.781 -21.359 -10.25 1 95.56 129 ASN B CA 1
ATOM 3770 C C . ASN B 1 129 ? -22.391 -19.969 -10.289 1 95.56 129 ASN B C 1
ATOM 3772 O O . ASN B 1 129 ? -23.578 -19.812 -10.594 1 95.56 129 ASN B O 1
ATOM 3776 N N . ILE B 1 130 ? -21.562 -18.984 -10.07 1 97.31 130 ILE B N 1
ATOM 3777 C CA . ILE B 1 130 ? -22.188 -17.688 -9.852 1 97.31 130 ILE B CA 1
ATOM 3778 C C . ILE B 1 130 ? -21.922 -16.781 -11.055 1 97.31 130 ILE B C 1
ATOM 3780 O O . ILE B 1 130 ? -22.484 -15.688 -11.156 1 97.31 130 ILE B O 1
ATOM 3784 N N . THR B 1 131 ? -20.984 -17.141 -11.992 1 98 131 THR B N 1
ATOM 3785 C CA . THR B 1 131 ? -20.672 -16.297 -13.141 1 98 131 THR B CA 1
ATOM 3786 C C . THR B 1 131 ? -21.438 -16.766 -14.375 1 98 131 THR B C 1
ATOM 3788 O O . THR B 1 131 ? -21.891 -17.906 -14.445 1 98 131 THR B O 1
ATOM 3791 N N . ASP B 1 132 ? -21.672 -15.836 -15.43 1 97.88 132 ASP B N 1
ATOM 3792 C CA . ASP B 1 132 ? -22.344 -16.156 -16.688 1 97.88 132 ASP B CA 1
ATOM 3793 C C . ASP B 1 132 ? -21.5 -17.094 -17.547 1 97.88 132 ASP B C 1
ATOM 3795 O O . ASP B 1 132 ? -22.031 -17.891 -18.312 1 97.88 132 ASP B O 1
ATOM 3799 N N . LYS B 1 133 ? -20.266 -16.938 -17.484 1 97.81 133 LYS B N 1
ATOM 3800 C CA . LYS B 1 133 ? -19.281 -17.766 -18.172 1 97.81 133 LYS B CA 1
ATOM 3801 C C . LYS B 1 133 ? -18.047 -18 -17.297 1 97.81 133 LYS B C 1
ATOM 3803 O O . LYS B 1 133 ? -17.625 -17.109 -16.562 1 97.81 133 LYS B O 1
ATOM 3808 N N . THR B 1 134 ? -17.531 -19.219 -17.391 1 97.69 134 THR B N 1
ATOM 3809 C CA . THR B 1 134 ? -16.359 -19.531 -16.578 1 97.69 134 THR B CA 1
ATOM 3810 C C . THR B 1 134 ? -15.258 -20.156 -17.422 1 97.69 134 THR B C 1
ATOM 3812 O O . THR B 1 134 ? -15.531 -21 -18.281 1 97.69 134 THR B O 1
ATOM 3815 N N . VAL B 1 135 ? -14.031 -19.641 -17.281 1 98.44 135 VAL B N 1
ATOM 3816 C CA . VAL B 1 135 ? -12.828 -20.219 -17.875 1 98.44 135 VAL B CA 1
ATOM 3817 C C . VAL B 1 135 ? -12.055 -21 -16.812 1 98.44 135 VAL B C 1
ATOM 3819 O O . VAL B 1 135 ? -11.75 -20.469 -15.742 1 98.44 135 VAL B O 1
ATOM 3822 N N . ILE B 1 136 ? -11.852 -22.297 -17.094 1 98.12 136 ILE B N 1
ATOM 3823 C CA . ILE B 1 136 ? -11.078 -23.141 -16.188 1 98.12 136 ILE B CA 1
ATOM 3824 C C . ILE B 1 136 ? -9.711 -23.438 -16.797 1 98.12 136 ILE B C 1
ATOM 3826 O O . ILE B 1 136 ? -9.617 -24.078 -17.844 1 98.12 136 ILE B O 1
ATOM 3830 N N . ILE B 1 137 ? -8.664 -22.875 -16.172 1 98.31 137 ILE B N 1
ATOM 3831 C CA . ILE B 1 137 ? -7.293 -23.219 -16.547 1 98.31 137 ILE B CA 1
ATOM 3832 C C . ILE B 1 137 ? -6.809 -24.391 -15.695 1 98.31 137 ILE B C 1
ATOM 3834 O O . ILE B 1 137 ? -6.418 -24.219 -14.539 1 98.31 137 ILE B O 1
ATOM 3838 N N . LYS B 1 138 ? -6.82 -25.594 -16.266 1 96.38 138 LYS B N 1
ATOM 3839 C CA . LYS B 1 138 ? -6.574 -26.828 -15.531 1 96.38 138 LYS B CA 1
ATOM 3840 C C . LYS B 1 138 ? -5.086 -27.016 -15.25 1 96.38 138 LYS B C 1
ATOM 3842 O O . LYS B 1 138 ? -4.496 -28.031 -15.609 1 96.38 138 LYS B O 1
ATOM 3847 N N . SER B 1 139 ? -4.5 -26.094 -14.594 1 96.25 139 SER B N 1
ATOM 3848 C CA . SER B 1 139 ? -3.109 -26.078 -14.164 1 96.25 139 SER B CA 1
ATOM 3849 C C . SER B 1 139 ? -2.963 -25.422 -12.797 1 96.25 139 SER B C 1
ATOM 3851 O O . SER B 1 139 ? -2.328 -24.359 -12.688 1 96.25 139 SER B O 1
ATOM 3853 N N . PRO B 1 140 ? -3.51 -26.078 -11.758 1 95 140 PRO B N 1
ATOM 3854 C CA . PRO B 1 140 ? -3.5 -25.453 -10.43 1 95 140 PRO B CA 1
ATOM 3855 C C . PRO B 1 140 ? -2.088 -25.234 -9.891 1 95 140 PRO B C 1
ATOM 3857 O O . PRO B 1 140 ? -1.161 -25.969 -10.266 1 95 140 PRO B O 1
ATOM 3860 N N . ASP B 1 141 ? -1.938 -24.172 -9.172 1 96.06 141 ASP B N 1
ATOM 3861 C CA . ASP B 1 141 ? -0.711 -23.906 -8.422 1 96.06 141 ASP B CA 1
ATOM 3862 C C . ASP B 1 141 ? -0.731 -24.609 -7.066 1 96.06 141 ASP B C 1
ATOM 3864 O O . ASP B 1 141 ? -1.644 -24.391 -6.266 1 96.06 141 ASP B O 1
ATOM 3868 N N . LEU B 1 142 ? 0.353 -25.453 -6.848 1 94.81 142 LEU B N 1
ATOM 3869 C CA . LEU B 1 142 ? 0.356 -26.266 -5.641 1 94.81 142 LEU B CA 1
ATOM 3870 C C . LEU B 1 142 ? 0.975 -25.516 -4.473 1 94.81 142 LEU B C 1
ATOM 3872 O O . LEU B 1 142 ? 0.867 -25.938 -3.322 1 94.81 142 LEU B O 1
ATOM 3876 N N . SER B 1 143 ? 1.684 -24.438 -4.703 1 95.12 143 SER B N 1
ATOM 3877 C CA . SER B 1 143 ? 2.166 -23.531 -3.664 1 95.12 143 SER B CA 1
ATOM 3878 C C . SER B 1 143 ? 1.139 -22.453 -3.357 1 95.12 143 SER B C 1
ATOM 3880 O O . SER B 1 143 ? 0.526 -21.891 -4.27 1 95.12 143 SER B O 1
ATOM 3882 N N . LEU B 1 144 ? 0.969 -22.125 -2.078 1 92.88 144 LEU B N 1
ATOM 3883 C CA . LEU B 1 144 ? 0.011 -21.109 -1.688 1 92.88 144 LEU B CA 1
ATOM 3884 C C . LEU B 1 144 ? 0.494 -19.719 -2.117 1 92.88 144 LEU B C 1
ATOM 3886 O O . LEU B 1 144 ? -0.275 -18.75 -2.1 1 92.88 144 LEU B O 1
ATOM 3890 N N . CYS B 1 145 ? 1.744 -19.531 -2.564 1 92.5 145 CYS B N 1
ATOM 3891 C CA . CYS B 1 145 ? 2.283 -18.266 -3.051 1 92.5 145 CYS B CA 1
ATOM 3892 C C . CYS B 1 145 ? 1.745 -17.938 -4.441 1 92.5 145 CYS B C 1
ATOM 3894 O O . CYS B 1 145 ? 1.785 -16.781 -4.871 1 92.5 145 CYS B O 1
ATOM 3896 N N . ASN B 1 146 ? 1.175 -18.875 -5.203 1 94.25 146 ASN B N 1
ATOM 3897 C CA . ASN B 1 146 ? 0.517 -18.688 -6.492 1 94.25 146 ASN B CA 1
ATOM 3898 C C . ASN B 1 146 ? 1.434 -17.984 -7.492 1 94.25 146 ASN B C 1
ATOM 3900 O O . ASN B 1 146 ? 1.079 -16.938 -8.039 1 94.25 146 ASN B O 1
ATOM 3904 N N . THR B 1 147 ? 2.611 -18.656 -7.891 1 97.81 147 THR B N 1
ATOM 3905 C CA . THR B 1 147 ? 3.568 -18.094 -8.836 1 97.81 147 THR B CA 1
ATOM 3906 C C . THR B 1 147 ? 3.191 -18.453 -10.266 1 97.81 147 THR B C 1
ATOM 3908 O O . THR B 1 147 ? 2.992 -17.578 -11.109 1 97.81 147 THR B O 1
ATOM 3911 N N . LYS B 1 148 ? 2.934 -19.781 -10.531 1 98.62 148 LYS B N 1
ATOM 3912 C CA . LYS B 1 148 ? 2.506 -20.234 -11.852 1 98.62 148 LYS B CA 1
ATOM 3913 C C . LYS B 1 148 ? 1.156 -19.625 -12.227 1 98.62 148 LYS B C 1
ATOM 3915 O O . LYS B 1 148 ? 0.987 -19.109 -13.336 1 98.62 148 LYS B O 1
ATOM 3920 N N . ALA B 1 149 ? 0.204 -19.625 -11.266 1 98.31 149 ALA B N 1
ATOM 3921 C CA . ALA B 1 149 ? -1.152 -19.141 -11.5 1 98.31 149 ALA B CA 1
ATOM 3922 C C . ALA B 1 149 ? -1.143 -17.656 -11.883 1 98.31 149 ALA B C 1
ATOM 3924 O O . ALA B 1 149 ? -1.983 -17.219 -12.672 1 98.31 149 ALA B O 1
ATOM 3925 N N . PHE B 1 150 ? -0.158 -16.875 -11.359 1 98.81 150 PHE B N 1
ATOM 3926 C CA . PHE B 1 150 ? -0.031 -15.484 -11.75 1 98.81 150 PHE B CA 1
ATOM 3927 C C . PHE B 1 150 ? 0.107 -15.352 -13.258 1 98.81 150 PHE B C 1
ATOM 3929 O O . PHE B 1 150 ? -0.597 -14.555 -13.883 1 98.81 150 PHE B O 1
ATOM 3936 N N . PHE B 1 151 ? 1.028 -16.094 -13.844 1 98.94 151 PHE B N 1
ATOM 3937 C CA . PHE B 1 151 ? 1.32 -15.969 -15.266 1 98.94 151 PHE B CA 1
ATOM 3938 C C . PHE B 1 151 ? 0.14 -16.453 -16.094 1 98.94 151 PHE B C 1
ATOM 3940 O O . PHE B 1 151 ? -0.178 -15.852 -17.141 1 98.94 151 PHE B O 1
ATOM 3947 N N . ASP B 1 152 ? -0.523 -17.578 -15.641 1 98.88 152 ASP B N 1
ATOM 3948 C CA . ASP B 1 152 ? -1.741 -18.031 -16.312 1 98.88 152 ASP B CA 1
ATOM 3949 C C . ASP B 1 152 ? -2.771 -16.906 -16.391 1 98.88 152 ASP B C 1
ATOM 3951 O O . ASP B 1 152 ? -3.285 -16.609 -17.469 1 98.88 152 ASP B O 1
ATOM 3955 N N . ASN B 1 153 ? -3.027 -16.266 -15.227 1 98.88 153 ASN B N 1
ATOM 3956 C CA . ASN B 1 153 ? -4.051 -15.227 -15.102 1 98.88 153 ASN B CA 1
ATOM 3957 C C . ASN B 1 153 ? -3.676 -13.969 -15.875 1 98.88 153 ASN B C 1
ATOM 3959 O O . ASN B 1 153 ? -4.539 -13.32 -16.469 1 98.88 153 ASN B O 1
ATOM 3963 N N . ALA B 1 154 ? -2.305 -13.602 -15.875 1 98.94 154 ALA B N 1
ATOM 3964 C CA . ALA B 1 154 ? -1.854 -12.422 -16.609 1 98.94 154 ALA B CA 1
ATOM 3965 C C . ALA B 1 154 ? -2.045 -12.609 -18.109 1 98.94 154 ALA B C 1
ATOM 3967 O O . ALA B 1 154 ? -2.549 -11.719 -18.797 1 98.94 154 ALA B O 1
ATOM 3968 N N . ILE B 1 155 ? -1.728 -13.797 -18.609 1 98.94 155 ILE B N 1
ATOM 3969 C CA . ILE B 1 155 ? -1.839 -14.078 -20.047 1 98.94 155 ILE B CA 1
ATOM 3970 C C . ILE B 1 155 ? -3.311 -14.188 -20.438 1 98.94 155 ILE B C 1
ATOM 3972 O O . ILE B 1 155 ? -3.715 -13.711 -21.5 1 98.94 155 ILE B O 1
ATOM 3976 N N . ALA B 1 156 ? -4.105 -14.805 -19.578 1 98.94 156 ALA B N 1
ATOM 3977 C CA . ALA B 1 156 ? -5.543 -14.828 -19.828 1 98.94 156 ALA B CA 1
ATOM 3978 C C . ALA B 1 156 ? -6.105 -13.414 -19.922 1 98.94 156 ALA B C 1
ATOM 3980 O O . ALA B 1 156 ? -6.891 -13.109 -20.828 1 98.94 156 ALA B O 1
ATOM 3981 N N . SER B 1 157 ? -5.723 -12.547 -18.984 1 98.94 157 SER B N 1
ATOM 3982 C CA . SER B 1 157 ? -6.148 -11.148 -19 1 98.94 157 SER B CA 1
ATOM 3983 C C . SER B 1 157 ? -5.691 -10.445 -20.266 1 98.94 157 SER B C 1
ATOM 3985 O O . SER B 1 157 ? -6.418 -9.617 -20.812 1 98.94 157 SER B O 1
ATOM 3987 N N . MET B 1 158 ? -4.418 -10.773 -20.766 1 98.88 158 MET B N 1
ATOM 3988 C CA . MET B 1 158 ? -3.895 -10.18 -21.984 1 98.88 158 MET B CA 1
ATOM 3989 C C . MET B 1 158 ? -4.754 -10.57 -23.188 1 98.88 158 MET B C 1
ATOM 3991 O O . MET B 1 158 ? -5.051 -9.734 -24.047 1 98.88 158 MET B O 1
ATOM 3995 N N . TYR B 1 159 ? -5.172 -11.844 -23.234 1 98.88 159 TYR B N 1
ATOM 3996 C CA . TYR B 1 159 ? -6.039 -12.32 -24.297 1 98.88 159 TYR B CA 1
ATOM 3997 C C . TYR B 1 159 ? -7.363 -11.562 -24.312 1 98.88 159 TYR B C 1
ATOM 3999 O O . TYR B 1 159 ? -7.824 -11.117 -25.359 1 98.88 159 TYR B O 1
ATOM 4007 N N . ILE B 1 160 ? -7.965 -11.414 -23.125 1 98.88 160 ILE B N 1
ATOM 4008 C CA . ILE B 1 160 ? -9.242 -10.711 -23.031 1 98.88 160 ILE B CA 1
ATOM 4009 C C . ILE B 1 160 ? -9.062 -9.25 -23.438 1 98.88 160 ILE B C 1
ATOM 4011 O O . ILE B 1 160 ? -9.836 -8.727 -24.234 1 98.88 160 ILE B O 1
ATOM 4015 N N . ALA B 1 161 ? -8.039 -8.57 -22.938 1 98.81 161 ALA B N 1
ATOM 4016 C CA . ALA B 1 161 ? -7.789 -7.152 -23.156 1 98.81 161 ALA B CA 1
ATOM 4017 C C . ALA B 1 161 ? -7.5 -6.867 -24.625 1 98.81 161 ALA B C 1
ATOM 4019 O O . ALA B 1 161 ? -8.023 -5.906 -25.203 1 98.81 161 ALA B O 1
ATOM 4020 N N . GLN B 1 162 ? -6.523 -7.746 -25.328 1 98.5 162 GLN B N 1
ATOM 4021 C CA . GLN B 1 162 ? -6.18 -7.48 -26.719 1 98.5 162 GLN B CA 1
ATOM 4022 C C . GLN B 1 162 ? -7.398 -7.637 -27.625 1 98.5 162 GLN B C 1
ATOM 4024 O O . GLN B 1 162 ? -7.547 -6.906 -28.609 1 98.5 162 GLN B O 1
ATOM 4029 N N . ASN B 1 163 ? -8.297 -8.547 -27.312 1 98.5 163 ASN B N 1
ATOM 4030 C CA . ASN B 1 163 ? -9.5 -8.758 -28.094 1 98.5 163 ASN B CA 1
ATOM 4031 C C . ASN B 1 163 ? -10.531 -7.66 -27.859 1 98.5 163 ASN B C 1
ATOM 4033 O O . ASN B 1 163 ? -11.211 -7.219 -28.797 1 98.5 163 ASN B O 1
ATOM 4037 N N . TYR B 1 164 ? -10.656 -7.262 -26.562 1 98.25 164 TYR B N 1
ATOM 4038 C CA . TYR B 1 164 ? -11.523 -6.129 -26.25 1 98.25 164 TYR B CA 1
ATOM 4039 C C . TYR B 1 164 ? -11.133 -4.898 -27.062 1 98.25 164 TYR B C 1
ATOM 4041 O O . TYR B 1 164 ? -11.992 -4.184 -27.562 1 98.25 164 TYR B O 1
ATOM 4049 N N . ALA B 1 165 ? -9.812 -4.672 -27.219 1 98 165 ALA B N 1
ATOM 4050 C CA . ALA B 1 165 ? -9.305 -3.482 -27.906 1 98 165 ALA B CA 1
ATOM 4051 C C . ALA B 1 165 ? -9.18 -3.717 -29.406 1 98 165 ALA B C 1
ATOM 4053 O O . ALA B 1 165 ? -8.922 -2.781 -30.156 1 98 165 ALA B O 1
ATOM 4054 N N . GLY B 1 166 ? -9.297 -4.922 -29.891 1 97.38 166 GLY B N 1
ATOM 4055 C CA . GLY B 1 166 ? -9.164 -5.25 -31.297 1 97.38 166 GLY B CA 1
ATOM 4056 C C . GLY B 1 166 ? -7.738 -5.109 -31.812 1 97.38 166 GLY B C 1
ATOM 4057 O O . GLY B 1 166 ? -7.52 -4.645 -32.938 1 97.38 166 GLY B O 1
ATOM 4058 N N . ILE B 1 167 ? -6.766 -5.461 -30.891 1 97.94 167 ILE B N 1
ATOM 4059 C CA . ILE B 1 167 ? -5.367 -5.367 -31.297 1 97.94 167 ILE B CA 1
ATOM 4060 C C . ILE B 1 167 ? -4.664 -6.695 -31.016 1 97.94 167 ILE B C 1
ATOM 4062 O O . ILE B 1 167 ? -5.219 -7.574 -30.359 1 97.94 167 ILE B O 1
ATOM 4066 N N . ASP B 1 168 ? -3.486 -6.902 -31.609 1 97.62 168 ASP B N 1
ATOM 4067 C CA . ASP B 1 168 ? -2.609 -8.039 -31.359 1 97.62 168 ASP B CA 1
ATOM 4068 C C . ASP B 1 168 ? -1.297 -7.598 -30.719 1 97.62 168 ASP B C 1
ATOM 4070 O O . ASP B 1 168 ? -0.467 -6.957 -31.359 1 97.62 168 ASP B O 1
ATOM 4074 N N . VAL B 1 169 ? -1.117 -7.918 -29.422 1 97.88 169 VAL B N 1
ATOM 4075 C CA . VAL B 1 169 ? 0.062 -7.43 -28.719 1 97.88 169 VAL B CA 1
ATOM 4076 C C . VAL B 1 169 ? 1.184 -8.461 -28.812 1 97.88 169 VAL B C 1
ATOM 4078 O O . VAL B 1 169 ? 2.264 -8.266 -28.25 1 97.88 169 VAL B O 1
ATOM 4081 N N . GLY B 1 170 ? 1.035 -9.531 -29.5 1 98.31 170 GLY B N 1
ATOM 4082 C CA . GLY B 1 170 ? 2.076 -10.531 -29.672 1 98.31 170 GLY B CA 1
ATOM 4083 C C . GLY B 1 170 ? 2.27 -11.422 -28.469 1 98.31 170 GLY B C 1
ATOM 4084 O O . GLY B 1 170 ? 3.396 -11.602 -28 1 98.31 170 GLY B O 1
ATOM 4085 N N . ILE B 1 171 ? 1.12 -12.094 -28 1 98.69 171 ILE B N 1
ATOM 4086 C CA . ILE B 1 171 ? 1.105 -12.867 -26.766 1 98.69 171 ILE B CA 1
ATOM 4087 C C . ILE B 1 171 ? 2.045 -14.062 -26.891 1 98.69 171 ILE B C 1
ATOM 4089 O O . ILE B 1 171 ? 2.727 -14.43 -25.938 1 98.69 171 ILE B O 1
ATOM 4093 N N . LYS B 1 172 ? 2.096 -14.695 -28.094 1 97.88 172 LYS B N 1
ATOM 4094 C CA . LYS B 1 172 ? 2.947 -15.859 -28.281 1 97.88 172 LYS B CA 1
ATOM 4095 C C . LYS B 1 172 ? 4.418 -15.516 -28.062 1 97.88 172 LYS B C 1
ATOM 4097 O O . LYS B 1 172 ? 5.16 -16.297 -27.469 1 97.88 172 LYS B O 1
ATOM 4102 N N . GLU B 1 173 ? 4.836 -14.359 -28.547 1 98.56 173 GLU B N 1
ATOM 4103 C CA . GLU B 1 173 ? 6.207 -13.914 -28.328 1 98.56 173 GLU B CA 1
ATOM 4104 C C . GLU B 1 173 ? 6.465 -13.609 -26.859 1 98.56 173 GLU B C 1
ATOM 4106 O O . GLU B 1 173 ? 7.555 -13.875 -26.344 1 98.56 173 GLU B O 1
ATOM 4111 N N . ILE B 1 174 ? 5.512 -13 -26.188 1 98.81 174 ILE B N 1
ATOM 4112 C CA . ILE B 1 174 ? 5.617 -12.711 -24.766 1 98.81 174 ILE B CA 1
ATOM 4113 C C . ILE B 1 174 ? 5.805 -14.008 -23.984 1 98.81 174 ILE B C 1
ATOM 4115 O O . ILE B 1 174 ? 6.691 -14.109 -23.141 1 98.81 174 ILE B O 1
ATOM 4119 N N . ILE B 1 175 ? 5.008 -15.023 -24.344 1 98.88 175 ILE B N 1
ATOM 4120 C CA . ILE B 1 175 ? 5.078 -16.328 -23.688 1 98.88 175 ILE B CA 1
ATOM 4121 C C . ILE B 1 175 ? 6.457 -16.938 -23.906 1 98.88 175 ILE B C 1
ATOM 4123 O O . ILE B 1 175 ? 7.062 -17.484 -22.984 1 98.88 175 ILE B O 1
ATOM 4127 N N . LYS B 1 176 ? 6.926 -16.875 -25.156 1 98.62 176 LYS B N 1
ATOM 4128 C CA . LYS B 1 176 ? 8.25 -17.406 -25.469 1 98.62 176 LYS B CA 1
ATOM 4129 C C . LYS B 1 176 ? 9.32 -16.766 -24.578 1 98.62 176 LYS B C 1
ATOM 4131 O O . LYS B 1 176 ? 10.195 -17.453 -24.047 1 98.62 176 LYS B O 1
ATOM 4136 N N . LYS B 1 177 ? 9.266 -15.469 -24.391 1 98.75 177 LYS B N 1
ATOM 4137 C CA . LYS B 1 177 ? 10.242 -14.766 -23.562 1 98.75 177 LYS B CA 1
ATOM 4138 C C . LYS B 1 177 ? 10.109 -15.156 -22.094 1 98.75 177 LYS B C 1
ATOM 4140 O O . LYS B 1 177 ? 11.117 -15.297 -21.391 1 98.75 177 LYS B O 1
ATOM 4145 N N . ILE B 1 178 ? 8.844 -15.312 -21.594 1 98.88 178 ILE B N 1
ATOM 4146 C CA . ILE B 1 178 ? 8.633 -15.758 -20.219 1 98.88 178 ILE B CA 1
ATOM 4147 C C . ILE B 1 178 ? 9.297 -17.109 -20 1 98.88 178 ILE B C 1
ATOM 4149 O O . ILE B 1 178 ? 10.016 -17.312 -19.016 1 98.88 178 ILE B O 1
ATOM 4153 N N . ILE B 1 179 ? 9.047 -18.047 -21.016 1 98.75 179 ILE B N 1
ATOM 4154 C CA . ILE B 1 179 ? 9.578 -19.406 -20.906 1 98.75 179 ILE B CA 1
ATOM 4155 C C . ILE B 1 179 ? 11.102 -19.359 -20.875 1 98.75 179 ILE B C 1
ATOM 4157 O O . ILE B 1 179 ? 11.727 -20.047 -20.062 1 98.75 179 ILE B O 1
ATOM 4161 N N . ASN B 1 180 ? 11.727 -18.547 -21.703 1 98.69 180 ASN B N 1
ATOM 4162 C CA . ASN B 1 180 ? 13.18 -18.391 -21.703 1 98.69 180 ASN B CA 1
ATOM 4163 C C . ASN B 1 180 ? 13.688 -17.844 -20.375 1 98.69 180 ASN B C 1
ATOM 4165 O O . ASN B 1 180 ? 14.711 -18.297 -19.859 1 98.69 180 ASN B O 1
ATOM 4169 N N . LEU B 1 181 ? 12.977 -16.891 -19.812 1 98.81 181 LEU B N 1
ATOM 4170 C CA . LEU B 1 181 ? 13.383 -16.266 -18.547 1 98.81 181 LEU B CA 1
ATOM 4171 C C . LEU B 1 181 ? 13.297 -17.281 -17.406 1 98.81 181 LEU B C 1
ATOM 4173 O O . LEU B 1 181 ? 14.125 -17.25 -16.484 1 98.81 181 LEU B O 1
ATOM 4177 N N . VAL B 1 182 ? 12.266 -18.141 -17.406 1 98.75 182 VAL B N 1
ATOM 4178 C CA . VAL B 1 182 ? 12.133 -19.172 -16.375 1 98.75 182 VAL B CA 1
ATOM 4179 C C . VAL B 1 182 ? 13.398 -20.016 -16.328 1 98.75 182 VAL B C 1
ATOM 4181 O O . VAL B 1 182 ? 13.867 -20.375 -15.242 1 98.75 182 VAL B O 1
ATOM 4184 N N . SER B 1 183 ? 13.891 -20.312 -17.531 1 98 183 SER B N 1
ATOM 4185 C CA . SER B 1 183 ? 15.102 -21.125 -17.609 1 98 183 SER B CA 1
ATOM 4186 C C . SER B 1 183 ? 16.344 -20.297 -17.25 1 98 183 SER B C 1
ATOM 4188 O O . SER B 1 183 ? 17.172 -20.719 -16.453 1 98 183 SER B O 1
ATOM 4190 N N . ASP B 1 184 ? 16.5 -19.062 -17.672 1 98.06 184 ASP B N 1
ATOM 4191 C CA . ASP B 1 184 ? 17.734 -18.297 -17.688 1 98.06 184 ASP B CA 1
ATOM 4192 C C . ASP B 1 184 ? 17.953 -17.578 -16.359 1 98.06 184 ASP B C 1
ATOM 4194 O O . ASP B 1 184 ? 19.078 -17.25 -16 1 98.06 184 ASP B O 1
ATOM 4198 N N . MET B 1 185 ? 16.875 -17.359 -15.562 1 98.38 185 MET B N 1
ATOM 4199 C CA . MET B 1 185 ? 17 -16.438 -14.438 1 98.38 185 MET B CA 1
ATOM 4200 C C . MET B 1 185 ? 17.312 -17.188 -13.148 1 98.38 185 MET B C 1
ATOM 4202 O O . MET B 1 185 ? 17.688 -16.594 -12.141 1 98.38 185 MET B O 1
ATOM 4206 N N . GLU B 1 186 ? 17.188 -18.531 -13.203 1 98.38 186 GLU B N 1
ATOM 4207 C CA . GLU B 1 186 ? 17.359 -19.297 -11.977 1 98.38 186 GLU B CA 1
ATOM 4208 C C . GLU B 1 186 ? 18.734 -19.062 -11.352 1 98.38 186 GLU B C 1
ATOM 4210 O O . GLU B 1 186 ? 18.828 -18.562 -10.227 1 98.38 186 GLU B O 1
ATOM 4215 N N . LYS B 1 187 ? 19.797 -19.359 -12.062 1 98.12 187 LYS B N 1
ATOM 4216 C CA . LYS B 1 187 ? 21.156 -19.312 -11.516 1 98.12 187 LYS B CA 1
ATOM 4217 C C . LYS B 1 187 ? 21.547 -17.891 -11.141 1 98.12 187 LYS B C 1
ATOM 4219 O O . LYS B 1 187 ? 22 -17.641 -10.016 1 98.12 187 LYS B O 1
ATOM 4224 N N . PRO B 1 188 ? 21.344 -16.891 -12.062 1 98.31 188 PRO B N 1
ATOM 4225 C CA . PRO B 1 188 ? 21.734 -15.523 -11.695 1 98.31 188 PRO B CA 1
ATOM 4226 C C . PRO B 1 188 ? 21.016 -15.023 -10.445 1 98.31 188 PRO B C 1
ATOM 4228 O O . PRO B 1 188 ? 21.641 -14.375 -9.594 1 98.31 188 PRO B O 1
ATOM 4231 N N . VAL B 1 189 ? 19.75 -15.359 -10.281 1 98.75 189 VAL B N 1
ATOM 4232 C CA . VAL B 1 189 ? 18.984 -14.844 -9.148 1 98.75 189 VAL B CA 1
ATOM 4233 C C . VAL B 1 189 ? 19.359 -15.609 -7.883 1 98.75 189 VAL B C 1
ATOM 4235 O O . VAL B 1 189 ? 19.422 -15.031 -6.797 1 98.75 189 VAL B O 1
ATOM 4238 N N . MET B 1 190 ? 19.594 -16.953 -8.07 1 98.5 190 MET B N 1
ATOM 4239 C CA . MET B 1 190 ? 20.078 -17.734 -6.938 1 98.5 190 MET B CA 1
ATOM 4240 C C . MET B 1 190 ? 21.375 -17.156 -6.387 1 98.5 190 MET B C 1
ATOM 4242 O O . MET B 1 190 ? 21.547 -17.047 -5.172 1 98.5 190 MET B O 1
ATOM 4246 N N . ASP B 1 191 ? 22.281 -16.75 -7.195 1 98.5 191 ASP B N 1
ATOM 4247 C CA . ASP B 1 191 ? 23.547 -16.172 -6.793 1 98.5 191 ASP B CA 1
ATOM 4248 C C . ASP B 1 191 ? 23.344 -14.844 -6.062 1 98.5 191 ASP B C 1
ATOM 4250 O O . ASP B 1 191 ? 24.016 -14.578 -5.055 1 98.5 191 ASP B O 1
ATOM 4254 N N . ILE B 1 192 ? 22.469 -14.055 -6.547 1 98.75 192 ILE B N 1
ATOM 4255 C CA . ILE B 1 192 ? 22.172 -12.773 -5.918 1 98.75 192 ILE B CA 1
ATOM 4256 C C . ILE B 1 192 ? 21.547 -13.008 -4.539 1 98.75 192 ILE B C 1
ATOM 4258 O O . ILE B 1 192 ? 21.984 -12.406 -3.551 1 98.75 192 ILE B O 1
ATOM 4262 N N . ALA B 1 193 ? 20.531 -13.883 -4.445 1 98.38 193 ALA B N 1
ATOM 4263 C CA . ALA B 1 193 ? 19.859 -14.18 -3.186 1 98.38 193 ALA B CA 1
ATOM 4264 C C . ALA B 1 193 ? 20.859 -14.633 -2.121 1 98.38 193 ALA B C 1
ATOM 4266 O O . ALA B 1 193 ? 20.688 -14.336 -0.937 1 98.38 193 ALA B O 1
ATOM 4267 N N . GLY B 1 194 ? 21.906 -15.352 -2.6 1 97.88 194 GLY B N 1
ATOM 4268 C CA . GLY B 1 194 ? 22.922 -15.844 -1.687 1 97.88 194 GLY B CA 1
ATOM 4269 C C . GLY B 1 194 ? 23.703 -14.734 -0.996 1 97.88 194 GLY B C 1
ATOM 4270 O O . GLY B 1 194 ? 24.375 -14.977 0.007 1 97.88 194 GLY B O 1
ATOM 4271 N N . GLN B 1 195 ? 23.547 -13.531 -1.452 1 97.81 195 GLN B N 1
ATOM 4272 C CA . GLN B 1 195 ? 24.281 -12.391 -0.904 1 97.81 195 GLN B CA 1
ATOM 4273 C C . GLN B 1 195 ? 23.359 -11.477 -0.104 1 97.81 195 GLN B C 1
ATOM 4275 O O . GLN B 1 195 ? 23.75 -10.367 0.271 1 97.81 195 GLN B O 1
ATOM 4280 N N . LEU B 1 196 ? 22.109 -11.93 0.222 1 98 196 LEU B N 1
ATOM 4281 C CA . LEU B 1 196 ? 21.109 -11.078 0.86 1 98 196 LEU B CA 1
ATOM 4282 C C . LEU B 1 196 ? 20.625 -11.695 2.17 1 98 196 LEU B C 1
ATOM 4284 O O . LEU B 1 196 ? 19.469 -11.523 2.557 1 98 196 LEU B O 1
ATOM 4288 N N . ASN B 1 197 ? 21.5 -12.352 2.924 1 94.25 197 ASN B N 1
ATOM 4289 C CA . ASN B 1 197 ? 21.141 -13.141 4.098 1 94.25 197 ASN B CA 1
ATOM 4290 C C . ASN B 1 197 ? 20.766 -12.242 5.277 1 94.25 197 ASN B C 1
ATOM 4292 O O . ASN B 1 197 ? 19.984 -12.641 6.141 1 94.25 197 ASN B O 1
ATOM 4296 N N . ASP B 1 198 ? 21.203 -11.062 5.348 1 95.81 198 ASP B N 1
ATOM 4297 C CA . ASP B 1 198 ? 21.031 -10.234 6.535 1 95.81 198 ASP B CA 1
ATOM 4298 C C . ASP B 1 198 ? 19.938 -9.195 6.328 1 95.81 198 ASP B C 1
ATOM 4300 O O . ASP B 1 198 ? 19.703 -8.344 7.191 1 95.81 198 ASP B O 1
ATOM 4304 N N . ILE B 1 199 ? 19.234 -9.328 5.262 1 97.94 199 ILE B N 1
ATOM 4305 C CA . ILE B 1 199 ? 18.219 -8.336 4.914 1 97.94 199 ILE B CA 1
ATOM 4306 C C . ILE B 1 199 ? 16.984 -8.539 5.777 1 97.94 199 ILE B C 1
ATOM 4308 O O . ILE B 1 199 ? 16.484 -9.664 5.918 1 97.94 199 ILE B O 1
ATOM 4312 N N . ASN B 1 200 ? 16.5 -7.434 6.367 1 96.31 200 ASN B N 1
ATOM 4313 C CA . ASN B 1 200 ? 15.312 -7.547 7.211 1 96.31 200 ASN B CA 1
ATOM 4314 C C . ASN B 1 200 ? 14.25 -6.523 6.816 1 96.31 200 ASN B C 1
ATOM 4316 O O . ASN B 1 200 ? 13.156 -6.523 7.375 1 96.31 200 ASN B O 1
ATOM 4320 N N . THR B 1 201 ? 14.508 -5.609 5.91 1 97.69 201 THR B N 1
ATOM 4321 C CA . THR B 1 201 ? 13.594 -4.605 5.375 1 97.69 201 THR B CA 1
ATOM 4322 C C . THR B 1 201 ? 13.758 -4.48 3.861 1 97.69 201 THR B C 1
ATOM 4324 O O . THR B 1 201 ? 14.883 -4.379 3.361 1 97.69 201 THR B O 1
ATOM 4327 N N . ILE B 1 202 ? 12.664 -4.562 3.137 1 98.62 202 ILE B N 1
ATOM 4328 C CA . ILE B 1 202 ? 12.758 -4.516 1.683 1 98.62 202 ILE B CA 1
ATOM 4329 C C . ILE B 1 202 ? 11.758 -3.504 1.133 1 98.62 202 ILE B C 1
ATOM 4331 O O . ILE B 1 202 ? 10.609 -3.447 1.587 1 98.62 202 ILE B O 1
ATOM 4335 N N . PHE B 1 203 ? 12.203 -2.586 0.287 1 98.75 203 PHE B N 1
ATOM 4336 C CA . PHE B 1 203 ? 11.336 -1.778 -0.564 1 98.75 203 PHE B CA 1
ATOM 4337 C C . PHE B 1 203 ? 11.492 -2.174 -2.027 1 98.75 203 PHE B C 1
ATOM 4339 O O . PHE B 1 203 ? 12.609 -2.434 -2.488 1 98.75 203 PHE B O 1
ATOM 4346 N N . VAL B 1 204 ? 10.383 -2.34 -2.713 1 98.88 204 VAL B N 1
ATOM 4347 C CA . VAL B 1 204 ? 10.359 -2.572 -4.152 1 98.88 204 VAL B CA 1
ATOM 4348 C C . VAL B 1 204 ? 9.75 -1.365 -4.863 1 98.88 204 VAL B C 1
ATOM 4350 O O . VAL B 1 204 ? 8.602 -1.001 -4.602 1 98.88 204 VAL B O 1
ATOM 4353 N N . LEU B 1 205 ? 10.578 -0.73 -5.734 1 98.5 205 LEU B N 1
ATOM 4354 C CA . LEU B 1 205 ? 10.18 0.513 -6.383 1 98.5 205 LEU B CA 1
ATOM 4355 C C . LEU B 1 205 ? 9.852 0.277 -7.855 1 98.5 205 LEU B C 1
ATOM 4357 O O . LEU B 1 205 ? 10.625 -0.367 -8.57 1 98.5 205 LEU B O 1
ATOM 4361 N N . GLY B 1 206 ? 8.688 0.692 -8.281 1 97.31 206 GLY B N 1
ATOM 4362 C CA . GLY B 1 206 ? 8.281 0.698 -9.68 1 97.31 206 GLY B CA 1
ATOM 4363 C C . GLY B 1 206 ? 7.504 1.943 -10.07 1 97.31 206 GLY B C 1
ATOM 4364 O O . GLY B 1 206 ? 6.848 2.562 -9.234 1 97.31 206 GLY B O 1
ATOM 4365 N N . SER B 1 207 ? 7.652 2.428 -11.305 1 95.44 207 SER B N 1
ATOM 4366 C CA . SER B 1 207 ? 6.887 3.547 -11.852 1 95.44 207 SER B CA 1
ATOM 4367 C C . SER B 1 207 ? 6.16 3.148 -13.133 1 95.44 207 SER B C 1
ATOM 4369 O O . SER B 1 207 ? 6.523 2.164 -13.781 1 95.44 207 SER B O 1
ATOM 4371 N N . GLY B 1 208 ? 5.055 3.822 -13.438 1 95.19 208 GLY B N 1
ATOM 4372 C CA . GLY B 1 208 ? 4.293 3.49 -14.633 1 95.19 208 GLY B CA 1
ATOM 4373 C C . GLY B 1 208 ? 3.854 2.039 -14.672 1 95.19 208 GLY B C 1
ATOM 4374 O O . GLY B 1 208 ? 3.223 1.548 -13.734 1 95.19 208 GLY B O 1
ATOM 4375 N N . PRO B 1 209 ? 4.242 1.372 -15.805 1 95.5 209 PRO B N 1
ATOM 4376 C CA . PRO B 1 209 ? 3.783 -0.009 -15.977 1 95.5 209 PRO B CA 1
ATOM 4377 C C . PRO B 1 209 ? 4.391 -0.961 -14.945 1 95.5 209 PRO B C 1
ATOM 4379 O O . PRO B 1 209 ? 3.906 -2.084 -14.781 1 95.5 209 PRO B O 1
ATOM 4382 N N . ASN B 1 210 ? 5.418 -0.506 -14.188 1 97.5 210 ASN B N 1
ATOM 4383 C CA . ASN B 1 210 ? 6.113 -1.413 -13.281 1 97.5 210 ASN B CA 1
ATOM 4384 C C . ASN B 1 210 ? 5.652 -1.224 -11.836 1 97.5 210 ASN B C 1
ATOM 4386 O O . ASN B 1 210 ? 6.07 -1.961 -10.945 1 97.5 210 ASN B O 1
ATOM 4390 N N . TYR B 1 211 ? 4.746 -0.239 -11.602 1 97.5 211 TYR B N 1
ATOM 4391 C CA . TYR B 1 211 ? 4.215 -0.069 -10.25 1 97.5 211 TYR B CA 1
ATOM 4392 C C . TYR B 1 211 ? 3.527 -1.342 -9.773 1 97.5 211 TYR B C 1
ATOM 4394 O O . TYR B 1 211 ? 3.82 -1.839 -8.68 1 97.5 211 TYR B O 1
ATOM 4402 N N . PRO B 1 212 ? 2.627 -2.021 -10.594 1 98.38 212 PRO B N 1
ATOM 4403 C CA . PRO B 1 212 ? 2.012 -3.266 -10.125 1 98.38 212 PRO B CA 1
ATOM 4404 C C . PRO B 1 212 ? 3.02 -4.406 -9.984 1 98.38 212 PRO B C 1
ATOM 4406 O O . PRO B 1 212 ? 2.812 -5.32 -9.188 1 98.38 212 PRO B O 1
ATOM 4409 N N . VAL B 1 213 ? 4.168 -4.336 -10.695 1 98.69 213 VAL B N 1
ATOM 4410 C CA . VAL B 1 213 ? 5.23 -5.32 -10.531 1 98.69 213 VAL B CA 1
ATOM 4411 C C . VAL B 1 213 ? 5.84 -5.195 -9.133 1 98.69 213 VAL B C 1
ATOM 4413 O O . VAL B 1 213 ? 6.066 -6.199 -8.461 1 98.69 213 VAL B O 1
ATOM 4416 N N . ALA B 1 214 ? 6.039 -3.932 -8.766 1 98.75 214 ALA B N 1
ATOM 4417 C CA . ALA B 1 214 ? 6.594 -3.682 -7.434 1 98.75 214 ALA B CA 1
ATOM 4418 C C . ALA B 1 214 ? 5.676 -4.227 -6.344 1 98.75 214 ALA B C 1
ATOM 4420 O O . ALA B 1 214 ? 6.137 -4.863 -5.398 1 98.75 214 ALA B O 1
ATOM 4421 N N . ARG B 1 215 ? 4.383 -4.047 -6.492 1 98.56 215 ARG B N 1
ATOM 4422 C CA . ARG B 1 215 ? 3.406 -4.512 -5.512 1 98.56 215 ARG B CA 1
ATOM 4423 C C . ARG B 1 215 ? 3.379 -6.035 -5.445 1 98.56 215 ARG B C 1
ATOM 4425 O O . ARG B 1 215 ? 3.379 -6.617 -4.359 1 98.56 215 ARG B O 1
ATOM 4432 N N . GLU B 1 216 ? 3.348 -6.727 -6.594 1 98.69 216 GLU B N 1
ATOM 4433 C CA . GLU B 1 216 ? 3.32 -8.188 -6.648 1 98.69 216 GLU B CA 1
ATOM 4434 C C . GLU B 1 216 ? 4.602 -8.789 -6.074 1 98.69 216 GLU B C 1
ATOM 4436 O O . GLU B 1 216 ? 4.551 -9.766 -5.332 1 98.69 216 GLU B O 1
ATOM 4441 N N . SER B 1 217 ? 5.758 -8.141 -6.441 1 98.62 217 SER B N 1
ATOM 4442 C CA . SER B 1 217 ? 7.035 -8.617 -5.918 1 98.62 217 SER B CA 1
ATOM 4443 C C . SER B 1 217 ? 7.074 -8.523 -4.395 1 98.62 217 SER B C 1
ATOM 4445 O O . SER B 1 217 ? 7.477 -9.477 -3.721 1 98.62 217 SER B O 1
ATOM 4447 N N . ALA B 1 218 ? 6.645 -7.379 -3.854 1 98.5 218 ALA B N 1
ATOM 4448 C CA . ALA B 1 218 ? 6.621 -7.195 -2.406 1 98.5 218 ALA B CA 1
ATOM 4449 C C . ALA B 1 218 ? 5.719 -8.227 -1.735 1 98.5 218 ALA B C 1
ATOM 4451 O O . ALA B 1 218 ? 6.07 -8.781 -0.69 1 98.5 218 ALA B O 1
ATOM 4452 N N . GLN B 1 219 ? 4.547 -8.508 -2.348 1 97.88 219 GLN B N 1
ATOM 4453 C CA . GLN B 1 219 ? 3.617 -9.492 -1.803 1 97.88 219 GLN B CA 1
ATOM 4454 C C . GLN B 1 219 ? 4.258 -10.883 -1.735 1 97.88 219 GLN B C 1
ATOM 4456 O O . GLN B 1 219 ? 4.148 -11.57 -0.721 1 97.88 219 GLN B O 1
ATOM 4461 N N . LYS B 1 220 ? 4.93 -11.281 -2.789 1 98.12 220 LYS B N 1
ATOM 4462 C CA . LYS B 1 220 ? 5.543 -12.609 -2.834 1 98.12 220 LYS B CA 1
ATOM 4463 C C . LYS B 1 220 ? 6.676 -12.719 -1.82 1 98.12 220 LYS B C 1
ATOM 4465 O O . LYS B 1 220 ? 6.84 -13.766 -1.178 1 98.12 220 LYS B O 1
ATOM 4470 N N . ILE B 1 221 ? 7.488 -11.625 -1.708 1 98.31 221 ILE B N 1
ATOM 4471 C CA . ILE B 1 221 ? 8.586 -11.641 -0.746 1 98.31 221 ILE B CA 1
ATOM 4472 C C . ILE B 1 221 ? 8.023 -11.773 0.669 1 98.31 221 ILE B C 1
ATOM 4474 O O . ILE B 1 221 ? 8.539 -12.555 1.474 1 98.31 221 ILE B O 1
ATOM 4478 N N . LYS B 1 222 ? 6.902 -11 1.021 1 97.69 222 LYS B N 1
ATOM 4479 C CA . LYS B 1 222 ? 6.277 -11.117 2.336 1 97.69 222 LYS B CA 1
ATOM 4480 C C . LYS B 1 222 ? 5.816 -12.547 2.594 1 97.69 222 LYS B C 1
ATOM 4482 O O . LYS B 1 222 ? 6.129 -13.133 3.635 1 97.69 222 LYS B O 1
ATOM 4487 N N . GLU B 1 223 ? 5.16 -13.148 1.611 1 96.56 223 GLU B N 1
ATOM 4488 C CA . GLU B 1 223 ? 4.578 -14.484 1.756 1 96.56 223 GLU B CA 1
ATOM 4489 C C . GLU B 1 223 ? 5.664 -15.547 1.915 1 96.56 223 GLU B C 1
ATOM 4491 O O . GLU B 1 223 ? 5.555 -16.422 2.768 1 96.56 223 GLU B O 1
ATOM 4496 N N . ALA B 1 224 ? 6.711 -15.422 1.106 1 97.12 224 ALA B N 1
ATOM 4497 C CA . ALA B 1 224 ? 7.711 -16.484 1.023 1 97.12 224 ALA B CA 1
ATOM 4498 C C . ALA B 1 224 ? 8.727 -16.359 2.156 1 97.12 224 ALA B C 1
ATOM 4500 O O . ALA B 1 224 ? 9.195 -17.375 2.684 1 97.12 224 ALA B O 1
ATOM 4501 N N . THR B 1 225 ? 9.133 -15.086 2.578 1 96.75 225 THR B N 1
ATOM 4502 C CA . THR B 1 225 ? 10.289 -14.906 3.445 1 96.75 225 THR B CA 1
ATOM 4503 C C . THR B 1 225 ? 9.875 -14.352 4.805 1 96.75 225 THR B C 1
ATOM 4505 O O . THR B 1 225 ? 10.672 -14.344 5.746 1 96.75 225 THR B O 1
ATOM 4508 N N . HIS B 1 226 ? 8.672 -13.875 4.922 1 95.56 226 HIS B N 1
ATOM 4509 C CA . HIS B 1 226 ? 8.156 -13.242 6.133 1 95.56 226 HIS B CA 1
ATOM 4510 C C . HIS B 1 226 ? 8.938 -11.977 6.473 1 95.56 226 HIS B C 1
ATOM 4512 O O . HIS B 1 226 ? 9.031 -11.602 7.641 1 95.56 226 HIS B O 1
ATOM 4518 N N . ILE B 1 227 ? 9.609 -11.328 5.453 1 97 227 ILE B N 1
ATOM 4519 C CA . ILE B 1 227 ? 10.242 -10.023 5.578 1 97 227 ILE B CA 1
ATOM 4520 C C . ILE B 1 227 ? 9.25 -8.93 5.164 1 97 227 ILE B C 1
ATOM 4522 O O . ILE B 1 227 ? 8.531 -9.086 4.172 1 97 227 ILE B O 1
ATOM 4526 N N . HIS B 1 228 ? 9.18 -7.844 5.961 1 97.88 228 HIS B N 1
ATOM 4527 C CA . HIS B 1 228 ? 8.344 -6.715 5.574 1 97.88 228 HIS B CA 1
ATOM 4528 C C . HIS B 1 228 ? 8.852 -6.062 4.293 1 97.88 228 HIS B C 1
ATOM 4530 O O . HIS B 1 228 ? 9.867 -5.367 4.309 1 97.88 228 HIS B O 1
ATOM 4536 N N . ALA B 1 229 ? 8.203 -6.371 3.223 1 98.31 229 ALA B N 1
ATOM 4537 C CA . ALA B 1 229 ? 8.492 -5.82 1.901 1 98.31 229 ALA B CA 1
ATOM 4538 C C . ALA B 1 229 ? 7.352 -4.934 1.415 1 98.31 229 ALA B C 1
ATOM 4540 O O . ALA B 1 229 ? 6.184 -5.34 1.449 1 98.31 229 ALA B O 1
ATOM 4541 N N . GLU B 1 230 ? 7.703 -3.699 1.01 1 98.38 230 GLU B N 1
ATOM 4542 C CA . GLU B 1 230 ? 6.691 -2.734 0.583 1 98.38 230 GLU B CA 1
ATOM 4543 C C . GLU B 1 230 ? 6.895 -2.334 -0.875 1 98.38 230 GLU B C 1
ATOM 4545 O O . GLU B 1 230 ? 7.98 -1.896 -1.26 1 98.38 230 GLU B O 1
ATOM 4550 N N . GLY B 1 231 ? 5.867 -2.654 -1.747 1 98.31 231 GLY B N 1
ATOM 4551 C CA . GLY B 1 231 ? 5.832 -2.121 -3.1 1 98.31 231 GLY B CA 1
ATOM 4552 C C . GLY B 1 231 ? 5.363 -0.68 -3.16 1 98.31 231 GLY B C 1
ATOM 4553 O O . GLY B 1 231 ? 4.266 -0.357 -2.705 1 98.31 231 GLY B O 1
ATOM 4554 N N . ILE B 1 232 ? 6.191 0.226 -3.691 1 98.06 232 ILE B N 1
ATOM 4555 C CA . ILE B 1 232 ? 5.902 1.655 -3.654 1 98.06 232 ILE B CA 1
ATOM 4556 C C . ILE B 1 232 ? 6.332 2.303 -4.969 1 98.06 232 ILE B C 1
ATOM 4558 O O . ILE B 1 232 ? 7.203 1.784 -5.668 1 98.06 232 ILE B O 1
ATOM 4562 N N . GLU B 1 233 ? 5.613 3.348 -5.387 1 97.25 233 GLU B N 1
ATOM 4563 C CA . GLU B 1 233 ? 6 4.117 -6.562 1 97.25 233 GLU B CA 1
ATOM 4564 C C . GLU B 1 233 ? 7.391 4.719 -6.398 1 97.25 233 GLU B C 1
ATOM 4566 O O . GLU B 1 233 ? 7.77 5.133 -5.297 1 97.25 233 GLU B O 1
ATOM 4571 N N . LEU B 1 234 ? 8.148 4.797 -7.484 1 96.44 234 LEU B N 1
ATOM 4572 C CA . LEU B 1 234 ? 9.57 5.137 -7.496 1 96.44 234 LEU B CA 1
ATOM 4573 C C . LEU B 1 234 ? 9.82 6.445 -6.758 1 96.44 234 LEU B C 1
ATOM 4575 O O . LEU B 1 234 ? 10.641 6.496 -5.844 1 96.44 234 LEU B O 1
ATOM 4579 N N . GLU B 1 235 ? 9.109 7.531 -7.109 1 96.38 235 GLU B N 1
ATOM 4580 C CA . GLU B 1 235 ? 9.359 8.844 -6.523 1 96.38 235 GLU B CA 1
ATOM 4581 C C . GLU B 1 235 ? 8.836 8.922 -5.09 1 96.38 235 GLU B C 1
ATOM 4583 O O . GLU B 1 235 ? 9.414 9.602 -4.246 1 96.38 235 GLU B O 1
ATOM 4588 N N . GLU B 1 236 ? 7.719 8.203 -4.801 1 96 236 GLU B N 1
ATOM 4589 C CA . GLU B 1 236 ? 7.105 8.219 -3.475 1 96 236 GLU B CA 1
ATOM 4590 C C . GLU B 1 236 ? 8.07 7.699 -2.412 1 96 236 GLU B C 1
ATOM 4592 O O . GLU B 1 236 ? 8.016 8.117 -1.255 1 96 236 GLU B O 1
ATOM 4597 N N . PHE B 1 237 ? 8.992 6.793 -2.814 1 96.94 237 PHE B N 1
ATOM 4598 C CA . PHE B 1 237 ? 10 6.258 -1.91 1 96.94 237 PHE B CA 1
ATOM 4599 C C . PHE B 1 237 ? 10.781 7.387 -1.247 1 96.94 237 PHE B C 1
ATOM 4601 O O . PHE B 1 237 ? 11.094 7.316 -0.055 1 96.94 237 PHE B O 1
ATOM 4608 N N . ASN B 1 238 ? 11.094 8.422 -2.062 1 94.44 238 ASN B N 1
ATOM 4609 C CA . ASN B 1 238 ? 11.922 9.523 -1.596 1 94.44 238 ASN B CA 1
ATOM 4610 C C . ASN B 1 238 ? 11.172 10.414 -0.608 1 94.44 238 ASN B C 1
ATOM 4612 O O . ASN B 1 238 ? 11.758 11.312 -0.005 1 94.44 238 ASN B O 1
ATOM 4616 N N . HIS B 1 239 ? 9.875 10.18 -0.398 1 88.56 239 HIS B N 1
ATOM 4617 C CA . HIS B 1 239 ? 9.047 10.992 0.482 1 88.56 239 HIS B CA 1
ATOM 4618 C C . HIS B 1 239 ? 8.609 10.211 1.713 1 88.56 239 HIS B C 1
ATOM 4620 O O . HIS B 1 239 ? 7.41 10.047 1.955 1 88.56 239 HIS B O 1
ATOM 4626 N N . GLY B 1 240 ? 9.641 9.82 2.529 1 83.5 240 GLY B N 1
ATOM 4627 C CA . GLY B 1 240 ? 9.289 9.266 3.828 1 83.5 240 GLY B CA 1
ATOM 4628 C C . GLY B 1 240 ? 9.898 7.898 4.078 1 83.5 240 GLY B C 1
ATOM 4629 O O . GLY B 1 240 ? 10.102 7.504 5.227 1 83.5 240 GLY B O 1
ATOM 4630 N N . CYS B 1 241 ? 10.258 7.094 3.07 1 92.75 241 CYS B N 1
ATOM 4631 C CA . CYS B 1 241 ? 10.734 5.734 3.273 1 92.75 241 CYS B CA 1
ATOM 4632 C C . CYS B 1 241 ? 12.227 5.719 3.57 1 92.75 241 CYS B C 1
ATOM 4634 O O . CYS B 1 241 ? 12.75 4.738 4.105 1 92.75 241 CYS B O 1
ATOM 4636 N N . THR B 1 242 ? 12.914 6.797 3.275 1 93.25 242 THR B N 1
ATOM 4637 C CA . THR B 1 242 ? 14.367 6.824 3.369 1 93.25 242 THR B CA 1
ATOM 4638 C C . THR B 1 242 ? 14.82 6.797 4.828 1 93.25 242 THR B C 1
ATOM 4640 O O . THR B 1 242 ? 15.938 6.383 5.129 1 93.25 242 THR B O 1
ATOM 4643 N N . SER B 1 243 ? 13.93 7.223 5.734 1 91.44 243 SER B N 1
ATOM 4644 C CA . SER B 1 243 ? 14.258 7.289 7.152 1 91.44 243 SER B CA 1
ATOM 4645 C C . SER B 1 243 ? 14.367 5.895 7.758 1 91.44 243 SER B C 1
ATOM 4647 O O . SER B 1 243 ? 14.891 5.73 8.867 1 91.44 243 SER B O 1
ATOM 4649 N N . ILE B 1 244 ? 13.906 4.809 6.965 1 94.5 244 ILE B N 1
ATOM 4650 C CA . ILE B 1 244 ? 13.82 3.498 7.598 1 94.5 244 ILE B CA 1
ATOM 4651 C C . ILE B 1 244 ? 14.891 2.576 7.027 1 94.5 244 ILE B C 1
ATOM 4653 O O . ILE B 1 244 ? 15.172 1.514 7.59 1 94.5 244 ILE B O 1
ATOM 4657 N N . ILE B 1 245 ? 15.602 2.932 5.988 1 97.38 245 ILE B N 1
ATOM 4658 C CA . ILE B 1 245 ? 16.516 2.006 5.34 1 97.38 245 ILE B CA 1
ATOM 4659 C C . ILE B 1 245 ? 17.906 2.111 5.988 1 97.38 245 ILE B C 1
ATOM 4661 O O . ILE B 1 245 ? 18.25 3.143 6.57 1 97.38 245 ILE B O 1
ATOM 4665 N N . ASP B 1 246 ? 18.641 1.069 5.973 1 97.12 246 ASP B N 1
ATOM 4666 C CA . ASP B 1 246 ? 20 0.98 6.48 1 97.12 246 ASP B CA 1
ATOM 4667 C C . ASP B 1 246 ? 20.781 -0.144 5.793 1 97.12 246 ASP B C 1
ATOM 4669 O O . ASP B 1 246 ? 20.422 -0.565 4.691 1 97.12 246 ASP B O 1
ATOM 4673 N N . ASP B 1 247 ? 21.906 -0.638 6.434 1 97.69 247 ASP B N 1
ATOM 4674 C CA . ASP B 1 247 ? 22.781 -1.618 5.793 1 97.69 247 ASP B CA 1
ATOM 4675 C C . ASP B 1 247 ? 22.172 -3.016 5.848 1 97.69 247 ASP B C 1
ATOM 4677 O O . ASP B 1 247 ? 22.719 -3.965 5.289 1 97.69 247 ASP B O 1
ATOM 4681 N N . LYS B 1 248 ? 20.969 -3.123 6.43 1 98 248 LYS B N 1
ATOM 4682 C CA . LYS B 1 248 ? 20.25 -4.391 6.449 1 98 248 LYS B CA 1
ATOM 4683 C C . LYS B 1 248 ? 18.969 -4.316 5.605 1 98 248 LYS B C 1
ATOM 4685 O O . LYS B 1 248 ? 18.062 -5.125 5.773 1 98 248 LYS B O 1
ATOM 4690 N N . SER B 1 249 ? 18.906 -3.303 4.773 1 98.5 249 SER B N 1
ATOM 4691 C CA . SER B 1 249 ? 17.781 -3.102 3.867 1 98.5 249 SER B CA 1
ATOM 4692 C C . SER B 1 249 ? 18.172 -3.436 2.428 1 98.5 249 SER B C 1
ATOM 4694 O O . SER B 1 249 ? 19.344 -3.363 2.059 1 98.5 249 SER B O 1
ATOM 4696 N N . LEU B 1 250 ? 17.203 -3.879 1.668 1 98.88 250 LEU B N 1
ATOM 4697 C CA . LEU B 1 250 ? 17.312 -4.098 0.23 1 98.88 250 LEU B CA 1
ATOM 4698 C C . LEU B 1 250 ? 16.297 -3.252 -0.531 1 98.88 250 LEU B C 1
ATOM 4700 O O . LEU B 1 250 ? 15.109 -3.25 -0.199 1 98.88 250 LEU B O 1
ATOM 4704 N N . LEU B 1 251 ? 16.828 -2.451 -1.444 1 98.81 251 LEU B N 1
ATOM 4705 C CA . LEU B 1 251 ? 15.977 -1.741 -2.393 1 98.81 251 LEU B CA 1
ATOM 4706 C C . LEU B 1 251 ? 15.992 -2.424 -3.756 1 98.81 251 LEU B C 1
ATOM 4708 O O . LEU B 1 251 ? 17.062 -2.619 -4.34 1 98.81 251 LEU B O 1
ATOM 4712 N N . ILE B 1 252 ? 14.797 -2.895 -4.184 1 98.94 252 ILE B N 1
ATOM 4713 C CA . ILE B 1 252 ? 14.617 -3.438 -5.523 1 98.94 252 ILE B CA 1
ATOM 4714 C C . ILE B 1 252 ? 13.977 -2.383 -6.426 1 98.94 252 ILE B C 1
ATOM 4716 O O . ILE B 1 252 ? 12.906 -1.861 -6.113 1 98.94 252 ILE B O 1
ATOM 4720 N N . LEU B 1 253 ? 14.703 -1.947 -7.5 1 98.56 253 LEU B N 1
ATOM 4721 C CA . LEU B 1 253 ? 14.219 -0.918 -8.422 1 98.56 253 LEU B CA 1
ATOM 4722 C C . LEU B 1 253 ? 13.961 -1.502 -9.805 1 98.56 253 LEU B C 1
ATOM 4724 O O . LEU B 1 253 ? 14.844 -2.121 -10.398 1 98.56 253 LEU B O 1
ATOM 4728 N N . ILE B 1 254 ? 12.703 -1.318 -10.281 1 98.31 254 ILE B N 1
ATOM 4729 C CA . ILE B 1 254 ? 12.312 -1.888 -11.562 1 98.31 254 ILE B CA 1
ATOM 4730 C C . ILE B 1 254 ? 12.273 -0.791 -12.625 1 98.31 254 ILE B C 1
ATOM 4732 O O . ILE B 1 254 ? 11.391 0.067 -12.609 1 98.31 254 ILE B O 1
ATOM 4736 N N . GLY B 1 255 ? 13.258 -0.859 -13.562 1 93.81 255 GLY B N 1
ATOM 4737 C CA . GLY B 1 255 ? 13.359 0.122 -14.633 1 93.81 255 GLY B CA 1
ATOM 4738 C C . GLY B 1 255 ? 12.594 -0.273 -15.875 1 93.81 255 GLY B C 1
ATOM 4739 O O . GLY B 1 255 ? 12.234 -1.439 -16.047 1 93.81 255 GLY B O 1
ATOM 4740 N N . ASP B 1 256 ? 12.227 0.757 -16.672 1 84.62 256 ASP B N 1
ATOM 4741 C CA . ASP B 1 256 ? 11.547 0.469 -17.938 1 84.62 256 ASP B CA 1
ATOM 4742 C C . ASP B 1 256 ? 12.539 0.425 -19.094 1 84.62 256 ASP B C 1
ATOM 4744 O O . ASP B 1 256 ? 12.164 0.166 -20.234 1 84.62 256 ASP B O 1
ATOM 4748 N N . GLY B 1 257 ? 13.766 0.618 -18.734 1 77.31 257 GLY B N 1
ATOM 4749 C CA . GLY B 1 257 ? 14.812 0.513 -19.734 1 77.31 257 GLY B CA 1
ATOM 4750 C C . GLY B 1 257 ? 15.039 1.803 -20.5 1 77.31 257 GLY B C 1
ATOM 4751 O O . GLY B 1 257 ? 15.984 1.908 -21.297 1 77.31 257 GLY B O 1
ATOM 4752 N N . TYR B 1 258 ? 14.219 2.867 -20.344 1 75.75 258 TYR B N 1
ATOM 4753 C CA . TYR B 1 258 ? 14.359 4.078 -21.141 1 75.75 258 TYR B CA 1
ATOM 4754 C C . TYR B 1 258 ? 14.867 5.238 -20.297 1 75.75 258 TYR B C 1
ATOM 4756 O O . TYR B 1 258 ? 15.867 5.871 -20.641 1 75.75 258 TYR B O 1
ATOM 4764 N N . ASN B 1 259 ? 14.18 5.645 -19.312 1 77.19 259 ASN B N 1
ATOM 4765 C CA . ASN B 1 259 ? 14.617 6.738 -18.453 1 77.19 259 ASN B CA 1
ATOM 4766 C C . ASN B 1 259 ? 14.906 6.254 -17.031 1 77.19 259 ASN B C 1
ATOM 4768 O O . ASN B 1 259 ? 13.992 6.137 -16.219 1 77.19 259 ASN B O 1
ATOM 4772 N N . ASN B 1 260 ? 16.312 6.027 -16.844 1 89.44 260 ASN B N 1
ATOM 4773 C CA . ASN B 1 260 ? 16.719 5.457 -15.562 1 89.44 260 ASN B CA 1
ATOM 4774 C C . ASN B 1 260 ? 17.422 6.488 -14.695 1 89.44 260 ASN B C 1
ATOM 4776 O O . ASN B 1 260 ? 18.031 6.141 -13.68 1 89.44 260 ASN B O 1
ATOM 4780 N N . GLU B 1 261 ? 17.344 7.746 -15.164 1 92.06 261 GLU B N 1
ATOM 4781 C CA . GLU B 1 261 ? 18.109 8.75 -14.445 1 92.06 261 GLU B CA 1
ATOM 4782 C C . GLU B 1 261 ? 17.688 8.844 -12.984 1 92.06 261 GLU B C 1
ATOM 4784 O O . GLU B 1 261 ? 18.531 8.828 -12.086 1 92.06 261 GLU B O 1
ATOM 4789 N N . ARG B 1 262 ? 16.422 8.922 -12.75 1 94.25 262 ARG B N 1
ATOM 4790 C CA . ARG B 1 262 ? 15.922 9.047 -11.383 1 94.25 262 ARG B CA 1
ATOM 4791 C C . ARG B 1 262 ? 16.219 7.793 -10.57 1 94.25 262 ARG B C 1
ATOM 4793 O O . ARG B 1 262 ? 16.625 7.879 -9.406 1 94.25 262 ARG B O 1
ATOM 4800 N N . MET B 1 263 ? 16.078 6.648 -11.18 1 95.38 263 MET B N 1
ATOM 4801 C CA . MET B 1 263 ? 16.422 5.375 -10.555 1 95.38 263 MET B CA 1
ATOM 4802 C C . MET B 1 263 ? 17.891 5.336 -1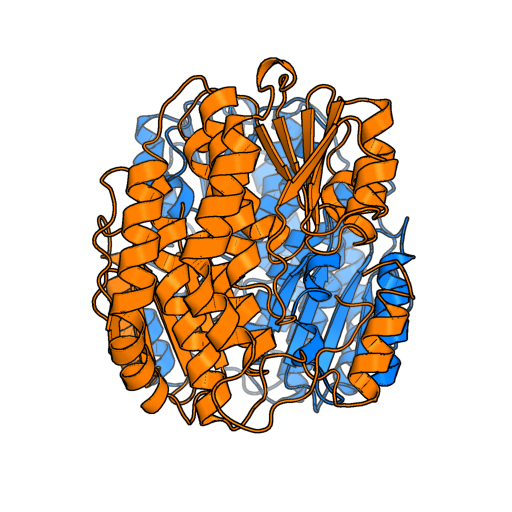0.18 1 95.38 263 MET B C 1
ATOM 4804 O O . MET B 1 263 ? 18.25 4.934 -9.07 1 95.38 263 MET B O 1
ATOM 4808 N N . ASN B 1 264 ? 18.766 5.789 -11.094 1 94.88 264 ASN B N 1
ATOM 4809 C CA . ASN B 1 264 ? 20.203 5.812 -10.844 1 94.88 264 ASN B CA 1
ATOM 4810 C C . ASN B 1 264 ? 20.547 6.742 -9.688 1 94.88 264 ASN B C 1
ATOM 4812 O O . ASN B 1 264 ? 21.469 6.461 -8.914 1 94.88 264 ASN B O 1
ATOM 4816 N N . GLN B 1 265 ? 19.844 7.836 -9.602 1 96.31 265 GLN B N 1
ATOM 4817 C CA . GLN B 1 265 ? 20.047 8.766 -8.5 1 96.31 265 GLN B CA 1
ATOM 4818 C C . GLN B 1 265 ? 19.734 8.102 -7.156 1 96.31 265 GLN B C 1
ATOM 4820 O O . GLN B 1 265 ? 20.484 8.266 -6.191 1 96.31 265 GLN B O 1
ATOM 4825 N N . ILE B 1 266 ? 18.656 7.305 -7.086 1 97.31 266 ILE B N 1
ATOM 4826 C CA . ILE B 1 266 ? 18.281 6.605 -5.859 1 97.31 266 ILE B CA 1
ATOM 4827 C C . ILE B 1 266 ? 19.328 5.555 -5.52 1 97.31 266 ILE B C 1
ATOM 4829 O O . ILE B 1 266 ? 19.719 5.41 -4.359 1 97.31 266 ILE B O 1
ATOM 4833 N N . VAL B 1 267 ? 19.859 4.852 -6.566 1 97.81 267 VAL B N 1
ATOM 4834 C CA . VAL B 1 267 ? 20.891 3.85 -6.367 1 97.81 267 VAL B CA 1
ATOM 4835 C C . VAL B 1 267 ? 22.125 4.504 -5.754 1 97.81 267 VAL B C 1
ATOM 4837 O O . VAL B 1 267 ? 22.688 4 -4.777 1 97.81 267 VAL B O 1
ATOM 4840 N N . ARG B 1 268 ? 22.516 5.68 -6.328 1 97.5 268 ARG B N 1
ATOM 4841 C CA . ARG B 1 268 ? 23.688 6.395 -5.812 1 97.5 268 ARG B CA 1
ATOM 4842 C C . ARG B 1 268 ? 23.469 6.828 -4.367 1 97.5 268 ARG B C 1
ATOM 4844 O O . ARG B 1 268 ? 24.359 6.684 -3.531 1 97.5 268 ARG B O 1
ATOM 4851 N N . ALA B 1 269 ? 22.297 7.301 -4.02 1 97.5 269 ALA B N 1
ATOM 4852 C CA . ALA B 1 269 ? 21.984 7.766 -2.668 1 97.5 269 ALA B CA 1
ATOM 4853 C C . ALA B 1 269 ? 22.016 6.609 -1.671 1 97.5 269 ALA B C 1
ATOM 4855 O O . ALA B 1 269 ? 22.484 6.77 -0.54 1 97.5 269 ALA B O 1
ATOM 4856 N N . CYS B 1 270 ? 21.578 5.41 -2.105 1 98.19 270 CYS B N 1
ATOM 4857 C CA . CYS B 1 270 ? 21.516 4.242 -1.238 1 98.19 270 CYS B CA 1
ATOM 4858 C C . CYS B 1 270 ? 22.906 3.83 -0.786 1 98.19 270 CYS B C 1
ATOM 4860 O O . CYS B 1 270 ? 23.078 3.303 0.314 1 98.19 270 CYS B O 1
ATOM 4862 N N . ARG B 1 271 ? 23.891 4.094 -1.546 1 97.12 271 ARG B N 1
ATOM 4863 C CA . ARG B 1 271 ? 25.266 3.727 -1.197 1 97.12 271 ARG B CA 1
ATOM 4864 C C . ARG B 1 271 ? 25.703 4.43 0.08 1 97.12 271 ARG B C 1
ATOM 4866 O O . ARG B 1 271 ? 26.453 3.863 0.88 1 97.12 271 ARG B O 1
ATOM 4873 N N . VAL B 1 272 ? 25.188 5.609 0.354 1 96.5 272 VAL B N 1
ATOM 4874 C CA . VAL B 1 272 ? 25.578 6.41 1.509 1 96.5 272 VAL B CA 1
ATOM 4875 C C . VAL B 1 272 ? 25.031 5.773 2.787 1 96.5 272 VAL B C 1
ATOM 4877 O O . VAL B 1 272 ? 25.656 5.863 3.846 1 96.5 272 VAL B O 1
ATOM 4880 N N . THR B 1 273 ? 23.906 5.07 2.744 1 96.31 273 THR B N 1
ATOM 4881 C CA . THR B 1 273 ? 23.281 4.461 3.912 1 96.31 273 THR B CA 1
ATOM 4882 C C . THR B 1 273 ? 23.672 2.99 4.027 1 96.31 273 THR B C 1
ATOM 4884 O O . THR B 1 273 ? 23.312 2.318 4.996 1 96.31 273 THR B O 1
ATOM 4887 N N . GLY B 1 274 ? 24.406 2.449 3.041 1 97.44 274 GLY B N 1
ATOM 4888 C CA . GLY B 1 274 ? 24.781 1.045 3.035 1 97.44 274 GLY B CA 1
ATOM 4889 C C . GLY B 1 274 ? 23.672 0.125 2.574 1 97.44 274 GLY B C 1
ATOM 4890 O O . GLY B 1 274 ? 23.766 -1.097 2.701 1 97.44 274 GLY B O 1
ATOM 4891 N N . THR B 1 275 ? 22.594 0.705 2.021 1 98.38 275 THR B N 1
ATOM 4892 C CA . THR B 1 275 ? 21.453 -0.069 1.554 1 98.38 275 THR B CA 1
ATOM 4893 C C . THR B 1 275 ? 21.781 -0.777 0.242 1 98.38 275 THR B C 1
ATOM 4895 O O . THR B 1 275 ? 22.219 -0.141 -0.723 1 98.38 275 THR B O 1
ATOM 4898 N N . LYS B 1 276 ? 21.641 -2.123 0.203 1 98.69 276 LYS B N 1
ATOM 4899 C CA . LYS B 1 276 ? 21.859 -2.883 -1.023 1 98.69 276 LYS B CA 1
ATOM 4900 C C . LYS B 1 276 ? 20.766 -2.617 -2.045 1 98.69 276 LYS B C 1
ATOM 4902 O O . LYS B 1 276 ? 19.594 -2.467 -1.68 1 98.69 276 LYS B O 1
ATOM 4907 N N . THR B 1 277 ? 21.188 -2.527 -3.322 1 98.75 277 THR B N 1
ATOM 4908 C CA . THR B 1 277 ? 20.219 -2.248 -4.383 1 98.75 277 THR B CA 1
ATOM 4909 C C . THR B 1 277 ? 20.25 -3.342 -5.445 1 98.75 277 THR B C 1
ATOM 4911 O O . THR B 1 277 ? 21.328 -3.762 -5.879 1 98.75 277 THR B O 1
ATOM 4914 N N . LEU B 1 278 ? 19.109 -3.943 -5.785 1 98.88 278 LEU B N 1
ATOM 4915 C CA . LEU B 1 278 ? 18.906 -4.801 -6.949 1 98.88 278 LEU B CA 1
ATOM 4916 C C . LEU B 1 278 ? 18.078 -4.082 -8.008 1 98.88 278 LEU B C 1
ATOM 4918 O O . LEU B 1 278 ? 16.969 -3.617 -7.723 1 98.88 278 LEU B O 1
ATOM 4922 N N . THR B 1 279 ? 18.641 -3.891 -9.211 1 98.12 279 THR B N 1
ATOM 4923 C CA . THR B 1 279 ? 17.906 -3.213 -10.273 1 98.12 279 THR B CA 1
ATOM 4924 C C . THR B 1 279 ? 17.531 -4.195 -11.383 1 98.12 279 THR B C 1
ATOM 4926 O O . THR B 1 279 ? 18.312 -5.07 -11.734 1 98.12 279 THR B O 1
ATOM 4929 N N . LEU B 1 280 ? 16.203 -4.184 -11.82 1 97.81 280 LEU B N 1
ATOM 4930 C CA . LEU B 1 280 ? 15.844 -4.707 -13.133 1 97.81 280 LEU B CA 1
ATOM 4931 C C . LEU B 1 280 ? 15.984 -3.629 -14.211 1 97.81 280 LEU B C 1
ATOM 4933 O O . LEU B 1 280 ? 15.391 -2.551 -14.094 1 97.81 280 LEU B O 1
ATOM 4937 N N . ASN B 1 281 ? 16.797 -3.926 -15.203 1 95 281 ASN B N 1
ATOM 4938 C CA . ASN B 1 281 ? 17.031 -2.998 -16.312 1 95 281 ASN B CA 1
ATOM 4939 C C . ASN B 1 281 ? 17.594 -1.669 -15.812 1 95 281 ASN B C 1
ATOM 4941 O O . ASN B 1 281 ? 17.094 -0.604 -16.172 1 95 281 ASN B O 1
ATOM 4945 N N . GLY B 1 282 ? 18.531 -1.739 -14.883 1 94.44 282 GLY B N 1
ATOM 4946 C CA . GLY B 1 282 ? 19.219 -0.599 -14.297 1 94.44 282 GLY B CA 1
ATOM 4947 C C . GLY B 1 282 ? 20.609 -0.932 -13.812 1 94.44 282 GLY B C 1
ATOM 4948 O O . GLY B 1 282 ? 21.219 -1.915 -14.25 1 94.44 282 GLY B O 1
ATOM 4949 N N . SER B 1 283 ? 21.203 -0.002 -13.039 1 93.75 283 SER B N 1
ATOM 4950 C CA . SER B 1 283 ? 22.578 -0.165 -12.586 1 93.75 283 SER B CA 1
ATOM 4951 C C . SER B 1 283 ? 22.672 -0.032 -11.062 1 93.75 283 SER B C 1
ATOM 4953 O O . SER B 1 283 ? 23.156 0.982 -10.555 1 93.75 283 SER B O 1
ATOM 4955 N N . GLY B 1 284 ? 22.203 -1.153 -10.305 1 97 284 GLY B N 1
ATOM 4956 C CA . GLY B 1 284 ? 22.359 -1.208 -8.859 1 97 284 GLY B CA 1
ATOM 4957 C C . GLY B 1 284 ? 23.531 -2.064 -8.414 1 97 284 GLY B C 1
ATOM 4958 O O . GLY B 1 284 ? 24.422 -2.373 -9.211 1 97 284 GLY B O 1
ATOM 4959 N N . ASP B 1 285 ? 23.688 -2.34 -7.164 1 98 285 ASP B N 1
ATOM 4960 C CA . ASP B 1 285 ? 24.703 -3.268 -6.672 1 98 285 ASP B CA 1
ATOM 4961 C C . ASP B 1 285 ? 24.594 -4.625 -7.363 1 98 285 ASP B C 1
ATOM 4963 O O . ASP B 1 285 ? 25.594 -5.262 -7.664 1 98 285 ASP B O 1
ATOM 4967 N N . PHE B 1 286 ? 23.344 -5.07 -7.457 1 98.44 286 PHE B N 1
ATOM 4968 C CA . PHE B 1 286 ? 22.984 -6.215 -8.281 1 98.44 286 PHE B CA 1
ATOM 4969 C C . PHE B 1 286 ? 22.094 -5.789 -9.445 1 98.44 286 PHE B C 1
ATOM 4971 O O . PHE B 1 286 ? 21.219 -4.926 -9.281 1 98.44 286 PHE B O 1
ATOM 4978 N N . ASN B 1 287 ? 22.422 -6.348 -10.633 1 96.12 287 ASN B N 1
ATOM 4979 C CA . ASN B 1 287 ? 21.656 -5.957 -11.812 1 96.12 287 ASN B CA 1
ATOM 4980 C C . ASN B 1 287 ? 21.172 -7.172 -12.602 1 96.12 287 ASN B C 1
ATOM 4982 O O . ASN B 1 287 ? 21.906 -8.148 -12.75 1 96.12 287 ASN B O 1
ATOM 4986 N N . ILE B 1 288 ? 19.922 -7.117 -13.023 1 97.44 288 ILE B N 1
ATOM 4987 C CA . ILE B 1 288 ? 19.312 -8.086 -13.93 1 97.44 288 ILE B CA 1
ATOM 4988 C C . ILE B 1 288 ? 18.734 -7.363 -15.141 1 97.44 288 ILE B C 1
ATOM 4990 O O . ILE B 1 288 ? 17.875 -6.488 -15 1 97.44 288 ILE B O 1
ATOM 4994 N N . ASN B 1 289 ? 19.281 -7.688 -16.312 1 94.75 289 ASN B N 1
ATOM 4995 C CA . ASN B 1 289 ? 18.766 -7.105 -17.531 1 94.75 289 ASN B CA 1
ATOM 4996 C C . ASN B 1 289 ? 17.828 -8.07 -18.266 1 94.75 289 ASN B C 1
ATOM 4998 O O . ASN B 1 289 ? 18.188 -9.234 -18.484 1 94.75 289 ASN B O 1
ATOM 5002 N N . ILE B 1 290 ? 16.625 -7.602 -18.578 1 96.25 290 ILE B N 1
ATOM 5003 C CA . ILE B 1 290 ? 15.602 -8.383 -19.266 1 96.25 290 ILE B CA 1
ATOM 5004 C C . ILE B 1 290 ? 15.414 -7.848 -20.688 1 96.25 290 ILE B C 1
ATOM 5006 O O . ILE B 1 290 ? 15.227 -6.641 -20.891 1 96.25 290 ILE B O 1
ATOM 5010 N N . ASP B 1 291 ? 15.633 -8.758 -21.703 1 94.31 291 ASP B N 1
ATOM 5011 C CA . ASP B 1 291 ? 15.359 -8.406 -23.094 1 94.31 291 ASP B CA 1
ATOM 5012 C C . ASP B 1 291 ? 13.859 -8.266 -23.344 1 94.31 291 ASP B C 1
ATOM 5014 O O . ASP B 1 291 ? 13.195 -9.234 -23.719 1 94.31 291 ASP B O 1
ATOM 5018 N N . GLY B 1 292 ? 13.336 -7.047 -23.078 1 94.69 292 GLY B N 1
ATOM 5019 C CA . GLY B 1 292 ? 11.906 -6.805 -23.188 1 94.69 292 GLY B CA 1
ATOM 5020 C C . GLY B 1 292 ? 11.5 -6.266 -24.547 1 94.69 292 GLY B C 1
ATOM 5021 O O . GLY B 1 292 ? 12.203 -6.469 -25.531 1 94.69 292 GLY B O 1
ATOM 5022 N N . PHE B 1 293 ? 10.328 -5.789 -24.672 1 95.25 293 PHE B N 1
ATOM 5023 C CA . PHE B 1 293 ? 9.742 -5.219 -25.875 1 95.25 293 PHE B CA 1
ATOM 5024 C C . PHE B 1 293 ? 9.875 -3.701 -25.891 1 95.25 293 PHE B C 1
ATOM 5026 O O . PHE B 1 293 ? 10.172 -3.098 -24.844 1 95.25 293 PHE B O 1
ATOM 5033 N N . ASN B 1 294 ? 9.711 -3.086 -27.125 1 92.81 294 ASN B N 1
ATOM 5034 C CA . ASN B 1 294 ? 9.703 -1.631 -27.234 1 92.81 294 ASN B CA 1
ATOM 5035 C C . ASN B 1 294 ? 8.531 -1.021 -26.484 1 92.81 294 ASN B C 1
ATOM 5037 O O . ASN B 1 294 ? 8.656 0.049 -25.875 1 92.81 294 ASN B O 1
ATOM 5041 N N . ASP B 1 295 ? 7.461 -1.782 -26.5 1 94.5 295 ASP B N 1
ATOM 5042 C CA . ASP B 1 295 ? 6.312 -1.338 -25.719 1 94.5 295 ASP B CA 1
ATOM 5043 C C . ASP B 1 295 ? 6.508 -1.647 -24.234 1 94.5 295 ASP B C 1
ATOM 5045 O O . ASP B 1 295 ? 6.371 -2.797 -23.812 1 94.5 295 ASP B O 1
ATOM 5049 N N . ILE B 1 296 ? 6.723 -0.597 -23.438 1 94.06 296 ILE B N 1
ATOM 5050 C CA . ILE B 1 296 ? 7.117 -0.751 -22.031 1 94.06 296 ILE B CA 1
ATOM 5051 C C . ILE B 1 296 ? 5.961 -1.349 -21.234 1 94.06 296 ILE B C 1
ATOM 5053 O O . ILE B 1 296 ? 6.164 -1.883 -20.141 1 94.06 296 ILE B O 1
ATOM 5057 N N . TYR B 1 297 ? 4.797 -1.325 -21.734 1 95.69 297 TYR B N 1
ATOM 5058 C CA . TYR B 1 297 ? 3.627 -1.834 -21.031 1 95.69 297 TYR B CA 1
ATOM 5059 C C . TYR B 1 297 ? 3.525 -3.35 -21.172 1 95.69 297 TYR B C 1
ATOM 5061 O O . TYR B 1 297 ? 2.748 -3.99 -20.453 1 95.69 297 TYR B O 1
ATOM 5069 N N . LEU B 1 298 ? 4.32 -3.975 -22.047 1 96.88 298 LEU B N 1
ATOM 5070 C CA . LEU B 1 298 ? 4.336 -5.422 -22.219 1 96.88 298 LEU B CA 1
ATOM 5071 C C . LEU B 1 298 ? 5.434 -6.062 -21.375 1 96.88 298 LEU B C 1
ATOM 5073 O O . LEU B 1 298 ? 5.441 -7.277 -21.172 1 96.88 298 LEU B O 1
ATOM 5077 N N . ASN B 1 299 ? 6.348 -5.25 -20.812 1 97.06 299 ASN B N 1
ATOM 5078 C CA . ASN B 1 299 ? 7.559 -5.758 -20.172 1 97.06 299 ASN B CA 1
ATOM 5079 C C . ASN B 1 299 ? 7.293 -6.176 -18.734 1 97.06 299 ASN B C 1
ATOM 5081 O O . ASN B 1 299 ? 7.973 -7.059 -18.203 1 97.06 299 ASN B O 1
ATOM 5085 N N . PRO B 1 300 ? 6.25 -5.566 -18.016 1 98.38 300 PRO B N 1
ATOM 5086 C CA . PRO B 1 300 ? 6.02 -5.891 -16.609 1 98.38 300 PRO B CA 1
ATOM 5087 C C . PRO B 1 300 ? 5.852 -7.391 -16.375 1 98.38 300 PRO B C 1
ATOM 5089 O O . PRO B 1 300 ? 6.359 -7.918 -15.375 1 98.38 300 PRO B O 1
ATOM 5092 N N . VAL B 1 301 ? 5.207 -8.148 -17.25 1 98.75 301 VAL B N 1
ATOM 5093 C CA . VAL B 1 301 ? 4.973 -9.578 -17.047 1 98.75 301 VAL B CA 1
ATOM 5094 C C . VAL B 1 301 ? 6.297 -10.328 -17.078 1 98.75 301 VAL B C 1
ATOM 5096 O O . VAL B 1 301 ? 6.469 -11.336 -16.391 1 98.75 301 VAL B O 1
ATOM 5099 N N . LEU B 1 302 ? 7.281 -9.828 -17.844 1 98.56 302 LEU B N 1
ATOM 5100 C CA . LEU B 1 302 ? 8.609 -10.422 -17.906 1 98.56 302 LEU B CA 1
ATOM 5101 C C . LEU B 1 302 ? 9.391 -10.164 -16.625 1 98.56 302 LEU B C 1
ATOM 5103 O O . LEU B 1 302 ? 10.078 -11.055 -16.125 1 98.56 302 LEU B O 1
ATOM 5107 N N . ASN B 1 303 ? 9.227 -8.984 -16.078 1 98.62 303 ASN B N 1
ATOM 5108 C CA . ASN B 1 303 ? 9.977 -8.555 -14.914 1 98.62 303 ASN B CA 1
ATOM 5109 C C . ASN B 1 303 ? 9.617 -9.375 -13.68 1 98.62 303 ASN B C 1
ATOM 5111 O O . ASN B 1 303 ? 10.383 -9.422 -12.719 1 98.62 303 ASN B O 1
ATOM 5115 N N . ILE B 1 304 ? 8.484 -10.055 -13.664 1 98.81 304 ILE B N 1
ATOM 5116 C CA . ILE B 1 304 ? 8.008 -10.82 -12.523 1 98.81 304 ILE B CA 1
ATOM 5117 C C . ILE B 1 304 ? 8.852 -12.086 -12.352 1 98.81 304 ILE B C 1
ATOM 5119 O O . ILE B 1 304 ? 9.086 -12.539 -11.234 1 98.81 304 ILE B O 1
ATOM 5123 N N . VAL B 1 305 ? 9.367 -12.672 -13.461 1 98.88 305 VAL B N 1
ATOM 5124 C CA . VAL B 1 305 ? 10.023 -13.977 -13.438 1 98.88 305 VAL B CA 1
ATOM 5125 C C . VAL B 1 305 ? 11.219 -13.93 -12.484 1 98.88 305 VAL B C 1
ATOM 5127 O O . VAL B 1 305 ? 11.281 -14.695 -11.523 1 98.88 305 VAL B O 1
ATOM 5130 N N . PRO B 1 306 ? 12.203 -13.008 -12.68 1 98.88 306 PRO B N 1
ATOM 5131 C CA . PRO B 1 306 ? 13.344 -13.016 -11.758 1 98.88 306 PRO B CA 1
ATOM 5132 C C . PRO B 1 306 ? 12.945 -12.664 -10.328 1 98.88 306 PRO B C 1
ATOM 5134 O O . PRO B 1 306 ? 13.586 -13.125 -9.375 1 98.88 306 PRO B O 1
ATOM 5137 N N . LEU B 1 307 ? 11.922 -11.906 -10.156 1 98.88 307 LEU B N 1
ATOM 5138 C CA . LEU B 1 307 ? 11.508 -11.492 -8.82 1 98.88 307 LEU B CA 1
ATOM 5139 C C . LEU B 1 307 ? 10.883 -12.656 -8.062 1 98.88 307 LEU B C 1
ATOM 5141 O O . LEU B 1 307 ? 11 -12.742 -6.836 1 98.88 307 LEU B O 1
ATOM 5145 N N . TYR B 1 308 ? 10.141 -13.602 -8.734 1 98.88 308 TYR B N 1
ATOM 5146 C CA . TYR B 1 308 ? 9.633 -14.812 -8.094 1 98.88 308 TYR B CA 1
ATOM 5147 C C . TYR B 1 308 ? 10.781 -15.711 -7.645 1 98.88 308 TYR B C 1
ATOM 5149 O O . TYR B 1 308 ? 10.75 -16.25 -6.539 1 98.88 308 TYR B O 1
ATOM 5157 N N . TYR B 1 309 ? 11.828 -15.828 -8.57 1 98.88 309 TYR B N 1
ATOM 5158 C CA . TYR B 1 309 ? 13.016 -16.562 -8.164 1 98.88 309 TYR B CA 1
ATOM 5159 C C . TYR B 1 309 ? 13.672 -15.93 -6.945 1 98.88 309 TYR B C 1
ATOM 5161 O O . TYR B 1 309 ? 14.125 -16.641 -6.039 1 98.88 309 TYR B O 1
ATOM 5169 N N . LEU B 1 310 ? 13.727 -14.617 -6.902 1 98.94 310 LEU B N 1
ATOM 5170 C CA . LEU B 1 310 ? 14.336 -13.922 -5.773 1 98.94 310 LEU B CA 1
ATOM 5171 C C . LEU B 1 310 ? 13.609 -14.258 -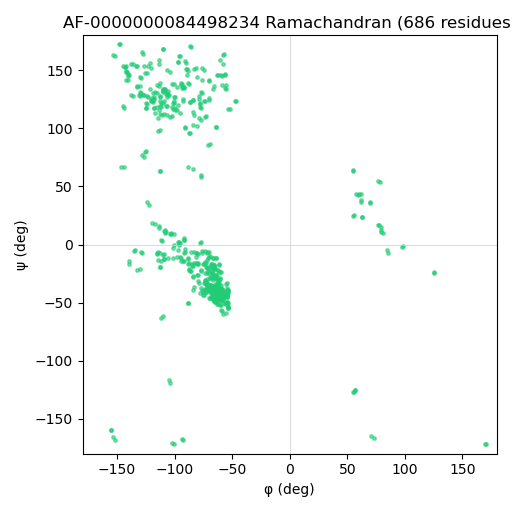4.477 1 98.94 310 LEU B C 1
ATOM 5173 O O . LEU B 1 310 ? 14.234 -14.617 -3.479 1 98.94 310 LEU B O 1
ATOM 5177 N N . ALA B 1 311 ? 12.273 -14.102 -4.461 1 98.69 311 ALA B N 1
ATOM 5178 C CA . ALA B 1 311 ? 11.477 -14.43 -3.281 1 98.69 311 ALA B CA 1
ATOM 5179 C C . ALA B 1 311 ? 11.742 -15.867 -2.83 1 98.69 311 ALA B C 1
ATOM 5181 O O . ALA B 1 311 ? 11.93 -16.125 -1.639 1 98.69 311 ALA B O 1
ATOM 5182 N N . TYR B 1 312 ? 11.773 -16.844 -3.82 1 98.81 312 TYR B N 1
ATOM 5183 C CA . TYR B 1 312 ? 11.984 -18.25 -3.52 1 98.81 312 TYR B CA 1
ATOM 5184 C C . TYR B 1 312 ? 13.344 -18.484 -2.883 1 98.81 312 TYR B C 1
ATOM 5186 O O . TYR B 1 312 ? 13.445 -19.094 -1.813 1 98.81 312 TYR B O 1
ATOM 5194 N N . PHE B 1 313 ? 14.406 -17.969 -3.52 1 98.75 313 PHE B N 1
ATOM 5195 C CA . PHE B 1 313 ? 15.75 -18.281 -3.057 1 98.75 313 PHE B CA 1
ATOM 5196 C C . PHE B 1 313 ? 16.062 -17.531 -1.767 1 98.75 313 PHE B C 1
ATOM 5198 O O . PHE B 1 313 ? 16.812 -18.031 -0.922 1 98.75 313 PHE B O 1
ATOM 5205 N N . MET B 1 314 ? 15.484 -16.359 -1.573 1 98.5 314 MET B N 1
ATOM 5206 C CA . MET B 1 314 ? 15.625 -15.703 -0.276 1 98.5 314 MET B CA 1
ATOM 5207 C C . MET B 1 314 ? 14.992 -16.547 0.83 1 98.5 314 MET B C 1
ATOM 5209 O O . MET B 1 314 ? 15.523 -16.625 1.938 1 98.5 314 MET B O 1
ATOM 5213 N N . ALA B 1 315 ? 13.812 -17.141 0.546 1 97.56 315 ALA B N 1
ATOM 5214 C CA . ALA B 1 315 ? 13.172 -18.016 1.516 1 97.56 315 ALA B CA 1
ATOM 5215 C C . ALA B 1 315 ? 14.055 -19.234 1.821 1 97.56 315 ALA B C 1
ATOM 5217 O O . ALA B 1 315 ? 14.258 -19.578 2.986 1 97.56 315 ALA B O 1
ATOM 5218 N N . VAL B 1 316 ? 14.633 -19.875 0.771 1 97.62 316 VAL B N 1
ATOM 5219 C CA . VAL B 1 316 ? 15.492 -21.047 0.914 1 97.62 316 VAL B CA 1
ATOM 5220 C C . VAL B 1 316 ? 16.688 -20.703 1.787 1 97.62 316 VAL B C 1
ATOM 5222 O O . VAL B 1 316 ? 17.047 -21.453 2.695 1 97.62 316 VAL B O 1
ATOM 5225 N N . GLN B 1 317 ? 17.281 -19.562 1.53 1 96 317 GLN B N 1
ATOM 5226 C CA . GLN B 1 317 ? 18.469 -19.141 2.281 1 96 317 GLN B CA 1
ATOM 5227 C C . GLN B 1 317 ? 18.125 -18.938 3.754 1 96 317 GLN B C 1
ATOM 5229 O O . GLN B 1 317 ? 18.984 -19.125 4.621 1 96 317 GLN B O 1
ATOM 5234 N N . ARG B 1 318 ? 16.922 -18.641 4.035 1 94.75 318 ARG B N 1
ATOM 5235 C CA . ARG B 1 318 ? 16.484 -18.359 5.402 1 94.75 318 ARG B CA 1
ATOM 5236 C C . ARG B 1 318 ? 15.875 -19.609 6.035 1 94.75 318 ARG B C 1
ATOM 5238 O O . ARG B 1 318 ? 15.344 -19.547 7.145 1 94.75 318 ARG B O 1
ATOM 5245 N N . HIS B 1 319 ? 15.828 -20.734 5.309 1 94.88 319 HIS B N 1
ATOM 5246 C CA . HIS B 1 319 ? 15.289 -22.016 5.754 1 94.88 319 HIS B CA 1
ATOM 5247 C C . HIS B 1 319 ? 13.805 -21.891 6.078 1 94.88 319 HIS B C 1
ATOM 5249 O O . HIS B 1 319 ? 13.344 -22.422 7.094 1 94.88 319 HIS B O 1
ATOM 5255 N N . ILE B 1 320 ? 13.164 -21.125 5.277 1 95.12 320 ILE B N 1
ATOM 5256 C CA . ILE B 1 320 ? 11.719 -20.953 5.375 1 95.12 320 ILE B CA 1
ATOM 5257 C C . ILE B 1 320 ? 11.031 -21.703 4.234 1 95.12 320 ILE B C 1
ATOM 5259 O O . ILE B 1 320 ? 11.477 -21.625 3.086 1 95.12 320 ILE B O 1
ATOM 5263 N N . ASN B 1 321 ? 10.039 -22.531 4.531 1 95.44 321 ASN B N 1
ATOM 5264 C CA . ASN B 1 321 ? 9.172 -23.125 3.52 1 95.44 321 ASN B CA 1
ATOM 5265 C C . ASN B 1 321 ? 8.188 -22.109 2.953 1 95.44 321 ASN B C 1
ATOM 5267 O O . ASN B 1 321 ? 7.273 -21.672 3.65 1 95.44 321 ASN B O 1
ATOM 5271 N N . PRO B 1 322 ? 8.328 -21.688 1.737 1 95.81 322 PRO B N 1
ATOM 5272 C CA . PRO B 1 322 ? 7.484 -20.625 1.186 1 95.81 322 PRO B CA 1
ATOM 5273 C C . PRO B 1 322 ? 6.082 -21.109 0.822 1 95.81 322 PRO B C 1
ATOM 5275 O O . PRO B 1 322 ? 5.199 -20.312 0.538 1 95.81 322 PRO B O 1
ATOM 5278 N N . ASP B 1 323 ? 5.824 -22.469 0.905 1 95.12 323 ASP B N 1
ATOM 5279 C CA . ASP B 1 323 ? 4.605 -23.047 0.343 1 95.12 323 ASP B CA 1
ATOM 5280 C C . ASP B 1 323 ? 3.412 -22.828 1.268 1 95.12 323 ASP B C 1
ATOM 5282 O O . ASP B 1 323 ? 2.262 -22.969 0.846 1 95.12 323 ASP B O 1
ATOM 5286 N N . LEU B 1 324 ? 3.703 -22.484 2.498 1 92 324 LEU B N 1
ATOM 5287 C CA . LEU B 1 324 ? 2.646 -22.656 3.488 1 92 324 LEU B CA 1
ATOM 5288 C C . LEU B 1 324 ? 2.193 -21.312 4.039 1 92 324 LEU B C 1
ATOM 5290 O O . LEU B 1 324 ? 1.25 -21.25 4.832 1 92 324 LEU B O 1
ATOM 5294 N N . LEU B 1 325 ? 2.816 -20.234 3.721 1 91.19 325 LEU B N 1
ATOM 5295 C CA . LEU B 1 325 ? 2.447 -18.906 4.164 1 91.19 325 LEU B CA 1
ATOM 5296 C C . LEU B 1 325 ? 2.393 -18.828 5.688 1 91.19 325 LEU B C 1
ATOM 5298 O O . LEU B 1 325 ? 1.517 -18.172 6.25 1 91.19 325 LEU B O 1
ATOM 5302 N N . ARG B 1 326 ? 3.123 -19.688 6.414 1 90.81 326 ARG B N 1
ATOM 5303 C CA . ARG B 1 326 ? 3.258 -19.797 7.863 1 90.81 326 ARG B CA 1
ATOM 5304 C C . ARG B 1 326 ? 2.066 -20.516 8.477 1 90.81 326 ARG B C 1
ATOM 5306 O O . ARG B 1 326 ? 1.875 -20.5 9.695 1 90.81 326 ARG B O 1
ATOM 5313 N N . PHE B 1 327 ? 1.315 -21.172 7.641 1 91.5 327 PHE B N 1
ATOM 5314 C CA . PHE B 1 327 ? 0.154 -21.891 8.148 1 91.5 327 PHE B CA 1
ATOM 5315 C C . PHE B 1 327 ? 0.581 -23.125 8.93 1 91.5 327 PHE B C 1
ATOM 5317 O O . PHE B 1 327 ? -0.246 -23.781 9.562 1 91.5 327 PHE B O 1
ATOM 5324 N N . ASP B 1 328 ? 1.865 -23.438 8.906 1 89.69 328 ASP B N 1
ATOM 5325 C CA . ASP B 1 328 ? 2.377 -24.484 9.773 1 89.69 328 ASP B CA 1
ATOM 5326 C C . ASP B 1 328 ? 2.428 -24.031 11.227 1 89.69 328 ASP B C 1
ATOM 5328 O O . ASP B 1 328 ? 2.553 -24.844 12.141 1 89.69 328 ASP B O 1
ATOM 5332 N N . GLU B 1 329 ? 2.328 -22.719 11.461 1 92 329 GLU B N 1
ATOM 5333 C CA . GLU B 1 329 ? 2.131 -22.172 12.797 1 92 329 GLU B CA 1
ATOM 5334 C C . GLU B 1 329 ? 0.648 -21.984 13.109 1 92 329 GLU B C 1
ATOM 5336 O O . GLU B 1 329 ? -0.052 -21.266 12.398 1 92 329 GLU B O 1
ATOM 5341 N N . LYS B 1 330 ? 0.176 -22.562 14.156 1 93.38 330 LYS B N 1
ATOM 5342 C CA . LYS B 1 330 ? -1.24 -22.672 14.492 1 93.38 330 LYS B CA 1
ATOM 5343 C C . LYS B 1 330 ? -1.91 -21.297 14.516 1 93.38 330 LYS B C 1
ATOM 5345 O O . LYS B 1 330 ? -3.033 -21.141 14.031 1 93.38 330 LYS B O 1
ATOM 5350 N N . LYS B 1 331 ? -1.245 -20.328 15.078 1 95.12 331 LYS B N 1
ATOM 5351 C CA . LYS B 1 331 ? -1.854 -19 15.242 1 95.12 331 LYS B CA 1
ATOM 5352 C C . LYS B 1 331 ? -2.145 -18.359 13.883 1 95.12 331 LYS B C 1
ATOM 5354 O O . LYS B 1 331 ? -3.168 -17.703 13.719 1 95.12 331 LYS B O 1
ATOM 5359 N N . TYR B 1 332 ? -1.336 -18.562 12.922 1 93.94 332 TYR B N 1
ATOM 5360 C CA . TYR B 1 332 ? -1.545 -17.953 11.609 1 93.94 332 TYR B CA 1
ATOM 5361 C C . TYR B 1 332 ? -2.596 -18.719 10.812 1 93.94 332 TYR B C 1
ATOM 5363 O O . TYR B 1 332 ? -3.342 -18.125 10.031 1 93.94 332 TYR B O 1
ATOM 5371 N N . LEU B 1 333 ? -2.646 -20.047 11.008 1 92.5 333 LEU B N 1
ATOM 5372 C CA . LEU B 1 333 ? -3.729 -20.812 10.414 1 92.5 333 LEU B CA 1
ATOM 5373 C C . LEU B 1 333 ? -5.078 -20.406 10.992 1 92.5 333 LEU B C 1
ATOM 5375 O O . LEU B 1 333 ? -6.055 -20.266 10.25 1 92.5 333 LEU B O 1
ATOM 5379 N N . GLU B 1 334 ? -5.105 -20.219 12.297 1 94.31 334 GLU B N 1
ATOM 5380 C CA . GLU B 1 334 ? -6.332 -19.766 12.945 1 94.31 334 GLU B CA 1
ATOM 5381 C C . GLU B 1 334 ? -6.75 -18.391 12.445 1 94.31 334 GLU B C 1
ATOM 5383 O O . GLU B 1 334 ? -7.934 -18.141 12.203 1 94.31 334 GLU B O 1
ATOM 5388 N N . PHE B 1 335 ? -5.734 -17.469 12.289 1 95.38 335 PHE B N 1
ATOM 5389 C CA . PHE B 1 335 ? -5.996 -16.172 11.695 1 95.38 335 PHE B CA 1
ATOM 5390 C C . PHE B 1 335 ? -6.68 -16.312 10.336 1 95.38 335 PHE B C 1
ATOM 5392 O O . PHE B 1 335 ? -7.723 -15.703 10.094 1 95.38 335 PHE B O 1
ATOM 5399 N N . ASP B 1 336 ? -6.141 -17.109 9.523 1 93.31 336 ASP B N 1
ATOM 5400 C CA . ASP B 1 336 ? -6.648 -17.297 8.172 1 93.31 336 ASP B CA 1
ATOM 5401 C C . ASP B 1 336 ? -8.062 -17.875 8.188 1 93.31 336 ASP B C 1
ATOM 5403 O O . ASP B 1 336 ? -8.914 -17.469 7.398 1 93.31 336 ASP B O 1
ATOM 5407 N N . ASN B 1 337 ? -8.336 -18.75 9.102 1 92.5 337 ASN B N 1
ATOM 5408 C CA . ASN B 1 337 ? -9.648 -19.391 9.18 1 92.5 337 ASN B CA 1
ATOM 5409 C C . ASN B 1 337 ? -10.727 -18.391 9.609 1 92.5 337 ASN B C 1
ATOM 5411 O O . ASN B 1 337 ? -11.891 -18.531 9.234 1 92.5 337 ASN B O 1
ATOM 5415 N N . ILE B 1 338 ? -10.352 -17.406 10.352 1 93.75 338 ILE B N 1
ATOM 5416 C CA . ILE B 1 338 ? -11.289 -16.359 10.75 1 93.75 338 ILE B CA 1
ATOM 5417 C C . ILE B 1 338 ? -11.609 -15.469 9.562 1 93.75 338 ILE B C 1
ATOM 5419 O O . ILE B 1 338 ? -12.766 -15.102 9.344 1 93.75 338 ILE B O 1
ATOM 5423 N N . ILE B 1 339 ? -10.539 -15.164 8.773 1 92.88 339 ILE B N 1
ATOM 5424 C CA . ILE B 1 339 ? -10.664 -14.266 7.633 1 92.88 339 ILE B CA 1
ATOM 5425 C C . ILE B 1 339 ? -11.375 -14.984 6.488 1 92.88 339 ILE B C 1
ATOM 5427 O O . ILE B 1 339 ? -12.219 -14.398 5.809 1 92.88 339 ILE B O 1
ATOM 5431 N N . PHE B 1 340 ? -10.961 -16.25 6.27 1 90.06 340 PHE B N 1
ATOM 5432 C CA . PHE B 1 340 ? -11.492 -17.078 5.203 1 90.06 340 PHE B CA 1
ATOM 5433 C C . PHE B 1 340 ? -12.023 -18.406 5.758 1 90.06 340 PHE B C 1
ATOM 5435 O O . PHE B 1 340 ? -11.367 -19.438 5.645 1 90.06 340 PHE B O 1
ATOM 5442 N N . PRO B 1 341 ? -13.242 -18.297 6.305 1 84.62 341 PRO B N 1
ATOM 5443 C CA . PRO B 1 341 ? -13.797 -19.562 6.785 1 84.62 341 PRO B CA 1
ATOM 5444 C C . PRO B 1 341 ? -13.891 -20.625 5.691 1 84.62 341 PRO B C 1
ATOM 5446 O O . PRO B 1 341 ? -13.742 -20.297 4.508 1 84.62 341 PRO B O 1
ATOM 5449 N N . PRO B 1 342 ? -14.062 -21.891 6.055 1 78.5 342 PRO B N 1
ATOM 5450 C CA . PRO B 1 342 ? -14.102 -22.969 5.066 1 78.5 342 PRO B CA 1
ATOM 5451 C C . PRO B 1 342 ? -15.016 -22.641 3.883 1 78.5 342 PRO B C 1
ATOM 5453 O O . PRO B 1 342 ? -16.141 -22.203 4.074 1 78.5 342 PRO B O 1
ATOM 5456 N N . GLY B 1 343 ? -14.453 -22.688 2.672 1 74.75 343 GLY B N 1
ATOM 5457 C CA . GLY B 1 343 ? -15.195 -22.438 1.448 1 74.75 343 GLY B CA 1
ATOM 5458 C C . GLY B 1 343 ? -15.047 -21.016 0.935 1 74.75 343 GLY B C 1
ATOM 5459 O O . GLY B 1 343 ? -15.578 -20.688 -0.125 1 74.75 343 GLY B O 1
ATOM 5460 N N . ALA B 1 344 ? -14.297 -20.25 1.739 1 76.38 344 ALA B N 1
ATOM 5461 C CA . ALA B 1 344 ? -14.273 -18.844 1.383 1 76.38 344 ALA B CA 1
ATOM 5462 C C . ALA B 1 344 ? -12.859 -18.391 1.01 1 76.38 344 ALA B C 1
ATOM 5464 O O . ALA B 1 344 ? -12.555 -17.203 1.026 1 76.38 344 ALA B O 1
ATOM 5465 N N . HIS B 1 345 ? -11.922 -19.375 0.701 1 81.19 345 HIS B N 1
ATOM 5466 C CA . HIS B 1 345 ? -10.531 -19.078 0.363 1 81.19 345 HIS B CA 1
ATOM 5467 C C . HIS B 1 345 ? -10.391 -18.734 -1.113 1 81.19 345 HIS B C 1
ATOM 5469 O O . HIS B 1 345 ? -11.133 -19.234 -1.954 1 81.19 345 HIS B O 1
#

Sequence (690 aa):
MTDEIPEKRNKHPYFMYDMIKDIPNGLNETVREMEKFDYDIIKSPLVFTGNGTAYHSEYIGSQFLNKLDVNYRVIQAYELLNYSGLSKGTVIGISHSGKTKSTMDALSYMKKYAFTVGITHYENTTIGNITDKTVIIKSPDLSLCNTKAFFDNAIASMYIAQNYAGIDVGIKEIIKKIINLVSDMEKPVMDIAGQLNDINTIFVLGSGPNYPVARESAQKIKEATHIHAEGIELEEFNHGCTSIIDDKSLLILIGDGYNNERMNQIVRACRVTGTKTLTLNGSGDFNINIDGFNDIYLNPVLNIVPLYYLAYFMAVQRHINPDLLRFDEKKYLEFDNIIFPPGAHMTDEIPEKRNKHPYFMYDMIKDIPNGLNETVREMEKFDYDIIKSPLVFTGNGTAYHSEYIGSQFLNKLDVNYRVIQAYELLNYSGLSKGTVIGISHSGKTKSTMDALSYMKKYAFTVGITHYENTTIGNITDKTVIIKSPDLSLCNTKAFFDNAIASMYIAQNYAGIDVGIKEIIKKIINLVSDMEKPVMDIAGQLNDINTIFVLGSGPNYPVARESAQKIKEATHIHAEGIELEEFNHGCTSIIDDKSLLILIGDGYNNERMNQIVRACRVTGTKTLTLNGSGDFNINIDGFNDIYLNPVLNIVPLYYLAYFMAVQRHINPDLLRFDEKKYLEFDNIIFPPGAH

pLDDT: mean 95.67, std 5.31, range [52.38, 98.94]

Radius of gyration: 23.9 Å; Cα contacts (8 Å, |Δi|>4): 1500; chains: 2; bounding box: 53×67×58 Å

Secondary structure (DSSP, 8-state):
--SSPPP---SSSPHHHHHHHTHHHHHHHHHHHHHHS-GGG--SSEEEEE-HHHHHHHHHHHGGGGGSS--EEEEEHHHHHHTS---SSEEEEE-SSS--HHHHHHHHHHTTTSEEEEEESSSS-HHHHHSSEEEE-S---SSTT-HHHHHHHHHHHHHHHHHHHT----HHHHHHHHHHHHHHSHHHHHHHHTT-TT--EEEEEE-GGGHHHHHHHHHHHHHHH--EEEEEETTGGGTTGGGT--TTEEEEEE--SS--HHHHHHHHHHHHHT-EEEEESS-SSEEE-----SSGGGSHHHHHHHHHHHHHHHHHHTT--TTSTTTTSHHHHHHHHHHS-TT--/--SSPPP---SSSPHHHHHHHTHHHHHHHHHHHHHHS-GGG--SSEEEEE-HHHHHHHHHHHGGGGGSS--EEEEEHHHHHHTS---SSEEEEE-SSS--HHHHHHHHHHTTTSEEEEEESSSS-HHHHHSSEEEE-S---SSTT-HHHHHHHHHHHHHHHHHHHT----HHHHHHHHHHHHHHSHHHHHHHHTT-TT--EEEEEE-GGGHHHHHHHHHHHHHHH--EEEEEETTGGGTTGGGT--TTEEEEEE--SS--HHHHHHHHHHHHHT-EEEEESS-SSEEE-----SSGGGSHHHHHHHHHHHHHHHHHHTT--TTSTTTTSHHHHHHHHHHS-TT--